Protein 1ZH7 (pdb70)

B-factor: mean 84.82, std 30.69, range [32.62, 188.79]

GO terms:
  GO:0000978 RNA polymerase II cis-regulatory region sequence-specific DNA binding (F, IDA)
  GO:0001228 DNA-binding transcription activator activity, RNA polymerase II-specific (F, IDA)
  GO:0045944 positive regulation of transcription by RNA polymerase II (P, IDA)
  GO:0004879 nuclear receptor activity (F, IDA)
  GO:0005634 nucleus (C, IDA)
  GO:0045893 positive regulation of DNA-templated transcription (P, IDA)
  GO:0006338 chromatin remodeling (P, IDA)
  GO:0140001 morula formation (P, IDA)
  GO:0008206 bile acid metabolic process (P, IDA)
  GO:0005694 chromosome (C, EXP)
  GO:0001545 primary ovarian follicle growth (P, IMP)
  GO:0001826 inner cell mass cell differentiation (P, IMP)
  GO:0002669 positive regulation of T cell anergy (P, IMP)
  GO:0004879 nuclear receptor activity (F, IMP)
  GO:0035019 somatic stem cell population maintenance (P, IMP)
  GO:0005634 nucleus (C, IMP)
  GO:0040016 embryonic cleavage (P, IMP)
  GO:0042102 positive regulation of T cell proliferation (P, IMP)
  GO:2000738 positive regulation of stem cell differentiation (P, IMP)
  GO:2001051 positive regulation of tendon cell differentiation (P, IMP)

Foldseek 3Di:
DLADPVLVLLVVLDDDLQVLLQVLVVVLCVPCVPVVDPDDDADVQSVLSSLLSVQVVLLSSQCSHDLSVVADPVQNVLLCLQQSLLLSLLVQLVCCLVPNDDQWGQDSNRDTHGVVRVCVRDDVLVNVLVVLSVVVSVVCNVLVPDPSNSSLVSLLRSLDLPGPPGPCSVSSVVSNVVSLVSNVSRCCSPVVVPPPSSVVSVVCSVSSVVSSVSVLVVVVVCVVPPNHPDRVRSVVSSVPPPD/DQADPVLVQLVVLDDDLVVLLAVLLVVLCVVCVPVVDPDDPADVQSVLSSLLSVLVVVLVSLCPGDLSVVFDPVQQCQLCLQQSLLLSLLVQLVCCLPPNDDQWGQDSNGDIHRVVRVVVRDDDLVNVLVVLSVVVSVVCNVLVPDDSLSSLVSLLSRLDLPTPPGPCSVSSVCSNVVSLVSVVSRCCVVPVVSVPSSVVSVVVSVSSVVSSVSVLVVVVVCVVVVNHPDNPSNVVSSPPPHD/DPDDVVVVVVD/DCDDVVVVVVD

Organism: Mus musculus (NCBI:txid10090)

Radius of gyration: 27.62 Å; Cα contacts (8 Å, |Δi|>4): 496; chains: 4; bounding box: 54×53×91 Å

Solvent-accessible surface area: 25237 Å² total; per-residue (Å²): 128,73,44,31,151,29,0,79,54,0,37,152,20,34,63,92,69,91,120,25,23,49,122,1,59,34,94,22,90,106,45,70,78,121,56,94,183,112,138,74,86,64,46,25,3,70,35,5,40,12,28,12,20,9,1,53,20,9,0,79,12,0,99,69,0,40,41,0,122,121,11,127,42,63,1,11,14,57,0,1,42,72,1,13,10,17,4,26,22,0,29,38,0,38,34,1,22,46,78,16,137,144,31,18,4,21,22,11,9,22,93,122,41,74,50,72,54,22,50,87,123,22,56,69,12,26,18,67,18,20,50,50,7,22,93,3,0,84,96,0,90,84,24,106,11,19,63,65,0,8,0,0,0,13,0,18,8,0,0,23,29,132,18,163,121,20,115,62,74,156,44,0,79,32,4,49,136,97,0,45,60,7,0,85,71,8,2,78,68,51,41,86,173,57,135,86,3,36,20,65,0,54,100,14,27,75,52,0,112,53,12,6,119,62,27,38,78,18,22,70,29,11,57,75,56,73,69,7,56,147,3,42,0,4,18,31,4,6,82,30,184,60,154,135,68,45,31,154,29,0,71,55,0,35,150,25,42,60,85,65,97,120,28,30,44,107,2,54,40,92,20,94,106,42,65,75,112,51,96,174,108,141,144,74,49,45,21,6,72,36,3,38,11,27,8,21,10,0,46,18,11,0,70,11,0,84,75,0,35,45,0,130,110,9,125,41,60,1,11,15,53,0,1,44,70,0,8,8,12,4,31,22,2,28,41,1,39,36,2,21,44,84,15,125,144,33,15,4,25,25,9,8,19,92,112,32,75,60,71,59,24,48,95,116,24,81,123,30,25,22,76,18,20,56,55,6,29,87,4,0,88,93,4,95,84,24,99,11,21,68,64,0,10,0,0,0,17,0,11,8,0,0,23,30,121,24,164,121,23,111,55,76,158,54,0,83,31,8,45,133,112,0,43,65,9,0,78,73,6,2,81,68,51,42,85,171,52,138,91,3,33,19,65,0,53,103,13,32,70,47,2,117,54,10,4,128,65,29,26,45,10,25,43,24,15,49,43,21,75,70,5,65,135,4,41,0,2,21,37,3,2,56,43,145,69,98,133,139,14,89,46,0,90,97,39,11,113,142,134,13,89,56,0,82,100,34,14,101

Nearest PDB structures (foldseek):
  1pk5-assembly1_A  TM=9.987E-01  e=2.343E-30  Mus musculus
  1zh7-assembly2_B  TM=9.990E-01  e=6.274E-30  Mus musculus
  6oqx-assembly1_A  TM=9.862E-01  e=3.399E-26  Homo sapiens
  4dos-assembly1_A  TM=9.803E-01  e=5.319E-26  Homo sapiens
  5l11-assembly1_A  TM=9.874E-01  e=5.219E-25  Homo sapiens

CATH classification: 1.10.565.10

Structure (mmCIF, N/CA/C/O backbone):
data_1ZH7
#
_entry.id   1ZH7
#
_cell.length_a   113.765
_cell.length_b   35.126
_cell.length_c   134.205
_cell.angle_alpha   90.00
_cell.angle_beta   92.61
_cell.angle_gamma   90.00
#
_symmetry.space_group_name_H-M   'C 1 2 1'
#
loop_
_entity.id
_entity.type
_entity.pdbx_description
1 polymer 'Orphan nuclear receptor NR5A2'
2 polymer 'nuclear receptor subfamily 0, group B, member 2'
3 water water
#
loop_
_atom_site.group_PDB
_atom_site.id
_atom_site.type_symbol
_atom_site.label_atom_id
_atom_site.label_alt_id
_atom_site.label_comp_id
_atom_site.label_asym_id
_atom_site.label_entity_id
_atom_site.label_seq_id
_atom_site.pdbx_PDB_ins_code
_atom_site.Cartn_x
_atom_site.Cartn_y
_atom_site.Cartn_z
_atom_site.occupancy
_atom_site.B_iso_or_equiv
_atom_site.auth_seq_id
_atom_site.auth_comp_id
_atom_site.auth_asym_id
_atom_site.auth_atom_id
_atom_site.pdbx_PDB_model_num
ATOM 1 N N . ALA A 1 1 ? 89.491 2.118 79.439 1.00 111.86 318 ALA A N 1
ATOM 2 C CA . ALA A 1 1 ? 90.640 3.071 79.372 1.00 110.09 318 ALA A CA 1
ATOM 3 C C . ALA A 1 1 ? 90.299 4.274 78.493 1.00 107.09 318 ALA A C 1
ATOM 4 O O . ALA A 1 1 ? 91.192 4.959 77.987 1.00 104.53 318 ALA A O 1
ATOM 6 N N . SER A 1 2 ? 89.003 4.528 78.325 1.00 102.21 319 SER A N 1
ATOM 7 C CA . SER A 1 2 ? 88.520 5.631 77.499 1.00 95.84 319 SER A CA 1
ATOM 8 C C . SER A 1 2 ? 88.702 5.289 76.022 1.00 89.98 319 SER A C 1
ATOM 9 O O . SER A 1 2 ? 88.995 6.164 75.204 1.00 94.63 319 SER A O 1
ATOM 12 N N . ILE A 1 3 ? 88.520 4.010 75.694 1.00 76.28 320 ILE A N 1
ATOM 13 C CA . ILE A 1 3 ? 88.667 3.510 74.330 1.00 62.74 320 ILE A CA 1
ATOM 14 C C . ILE A 1 3 ? 87.409 2.775 73.888 1.00 59.98 320 ILE A C 1
ATOM 15 O O . ILE A 1 3 ? 87.152 1.673 74.345 1.00 63.49 320 ILE A O 1
ATOM 20 N N . PRO A 1 4 ? 86.624 3.372 72.971 1.00 62.16 321 PRO A N 1
ATOM 21 C CA . PRO A 1 4 ? 85.372 2.819 72.429 1.00 61.88 321 PRO A CA 1
ATOM 22 C C . PRO A 1 4 ? 85.441 1.391 71.881 1.00 64.76 321 PRO A C 1
ATOM 23 O O . PRO A 1 4 ? 86.342 1.054 71.106 1.00 67.41 321 PRO A O 1
ATOM 27 N N . HIS A 1 5 ? 84.473 0.569 72.279 1.00 68.16 322 HIS A N 1
ATOM 28 C CA . HIS A 1 5 ? 84.422 -0.834 71.863 1.00 72.96 322 HIS A CA 1
ATOM 29 C C . HIS A 1 5 ? 84.841 -1.123 70.438 1.00 70.21 322 HIS A C 1
ATOM 30 O O . HIS A 1 5 ? 85.657 -2.012 70.202 1.00 69.92 322 HIS A O 1
ATOM 37 N N . LEU A 1 6 ? 84.269 -0.386 69.489 1.00 65.75 323 LEU A N 1
ATOM 38 C CA . LEU A 1 6 ? 84.567 -0.612 68.083 1.00 61.38 323 LEU A CA 1
ATOM 39 C C . LEU A 1 6 ? 86.048 -0.617 67.788 1.00 58.53 323 LEU A C 1
ATOM 40 O O . LEU A 1 6 ? 86.545 -1.483 67.077 1.00 57.21 323 LEU A O 1
ATOM 45 N N . ILE A 1 7 ? 86.754 0.362 68.332 1.00 56.03 324 ILE A N 1
ATOM 46 C CA . ILE A 1 7 ? 88.175 0.462 68.081 1.00 56.90 324 ILE A CA 1
ATOM 47 C C . ILE A 1 7 ? 88.966 -0.710 68.656 1.00 54.62 324 ILE A C 1
ATOM 48 O O . ILE A 1 7 ? 89.925 -1.161 68.043 1.00 53.86 324 ILE A O 1
ATOM 53 N N . LEU A 1 8 ? 88.565 -1.200 69.826 1.00 54.25 325 LEU A N 1
ATOM 54 C CA . LEU A 1 8 ? 89.246 -2.343 70.420 1.00 54.74 325 LEU A CA 1
ATOM 55 C C . LEU A 1 8 ? 89.078 -3.557 69.504 1.00 56.50 325 LEU A C 1
ATOM 56 O O . LEU A 1 8 ? 89.987 -4.380 69.378 1.00 55.57 325 LEU A O 1
ATOM 61 N N . GLU A 1 9 ? 87.907 -3.657 68.873 1.00 55.03 326 GLU A N 1
ATOM 62 C CA . GLU A 1 9 ? 87.619 -4.744 67.948 1.00 57.66 326 GLU A CA 1
ATOM 63 C C . GLU A 1 9 ? 88.469 -4.604 66.707 1.00 58.57 326 GLU A C 1
ATOM 64 O O . GLU A 1 9 ? 88.935 -5.596 66.152 1.00 64.11 326 GLU A O 1
ATOM 70 N N . LEU A 1 10 ? 88.663 -3.364 66.271 1.00 59.49 327 LEU A N 1
ATOM 71 C CA . LEU A 1 10 ? 89.473 -3.087 65.094 1.00 56.94 327 LEU A CA 1
ATOM 72 C C . LEU A 1 10 ? 90.954 -3.346 65.350 1.00 57.64 327 LEU A C 1
ATOM 73 O O . LEU A 1 10 ? 91.717 -3.588 64.417 1.00 53.33 327 LEU A O 1
ATOM 78 N N . LEU A 1 11 ? 91.361 -3.278 66.614 1.00 59.26 328 LEU A N 1
ATOM 79 C CA . LEU A 1 11 ? 92.757 -3.490 66.969 1.00 59.74 328 LEU A CA 1
ATOM 80 C C . LEU A 1 11 ? 93.102 -4.965 67.015 1.00 63.28 328 LEU A C 1
ATOM 81 O O . LEU A 1 11 ? 94.263 -5.349 66.814 1.00 61.97 328 LEU A O 1
ATOM 86 N N . LYS A 1 12 ? 92.097 -5.798 67.268 1.00 62.11 329 LYS A N 1
ATOM 87 C CA . LYS A 1 12 ? 92.321 -7.235 67.324 1.00 59.06 329 LYS A CA 1
ATOM 88 C C . LYS A 1 12 ? 92.566 -7.815 65.931 1.00 60.91 329 LYS A C 1
ATOM 89 O O . LYS A 1 12 ? 93.175 -8.878 65.783 1.00 61.70 329 LYS A O 1
ATOM 95 N N . CYS A 1 13 ? 92.108 -7.099 64.909 1.00 63.22 330 CYS A N 1
ATOM 96 C CA . CYS A 1 13 ? 92.281 -7.541 63.525 1.00 61.53 330 CYS A CA 1
ATOM 97 C C . CYS A 1 13 ? 93.656 -7.159 62.957 1.00 62.68 330 CYS A C 1
ATOM 98 O O . CYS A 1 13 ? 94.037 -7.617 61.879 1.00 63.63 330 CYS A O 1
ATOM 101 N N . GLU A 1 14 ? 94.402 -6.323 63.678 1.00 63.68 331 GLU A N 1
ATOM 102 C CA . GLU A 1 14 ? 95.715 -5.900 63.210 1.00 64.73 331 GLU A CA 1
ATOM 103 C C . GLU A 1 14 ? 96.692 -7.054 63.200 1.00 68.65 331 GLU A C 1
ATOM 104 O O . GLU A 1 14 ? 96.615 -7.964 64.023 1.00 67.09 331 GLU A O 1
ATOM 110 N N . PRO A 1 15 ? 97.628 -7.036 62.253 1.00 73.51 332 PRO A N 1
ATOM 111 C CA . PRO A 1 15 ? 98.632 -8.087 62.152 1.00 79.57 332 PRO A CA 1
ATOM 112 C C . PRO A 1 15 ? 99.730 -7.784 63.176 1.00 88.61 332 PRO A C 1
ATOM 113 O O . PRO A 1 15 ? 99.730 -6.716 63.787 1.00 92.19 332 PRO A O 1
ATOM 117 N N . ASP A 1 16 ? 100.649 -8.726 63.370 1.00 101.37 333 ASP A N 1
ATOM 118 C CA . ASP A 1 16 ? 101.749 -8.544 64.310 1.00 110.86 333 ASP A CA 1
ATOM 119 C C . ASP A 1 16 ? 103.011 -8.114 63.575 1.00 112.41 333 ASP A C 1
ATOM 120 O O . ASP A 1 16 ? 103.809 -8.939 63.129 1.00 114.45 333 ASP A O 1
ATOM 125 N N . GLU A 1 17 ? 103.163 -6.799 63.452 1.00 113.43 334 GLU A N 1
ATOM 126 C CA . GLU A 1 17 ? 104.287 -6.160 62.773 1.00 115.20 334 GLU A CA 1
ATOM 127 C C . GLU A 1 17 ? 105.542 -7.016 62.546 1.00 113.75 334 GLU A C 1
ATOM 128 O O . GLU A 1 17 ? 105.923 -7.273 61.406 1.00 114.28 334 GLU A O 1
ATOM 134 N N . PRO A 1 18 ? 106.199 -7.473 63.631 1.00 111.42 335 PRO A N 1
ATOM 135 C CA . PRO A 1 18 ? 107.410 -8.291 63.493 1.00 108.75 335 PRO A CA 1
ATOM 136 C C . PRO A 1 18 ? 107.288 -9.487 62.555 1.00 105.55 335 PRO A C 1
ATOM 137 O O . PRO A 1 18 ? 108.098 -9.663 61.646 1.00 101.34 335 PRO A O 1
ATOM 141 N N . GLN A 1 19 ? 106.271 -10.307 62.782 1.00 103.64 336 GLN A N 1
ATOM 142 C CA . GLN A 1 19 ? 106.067 -11.493 61.970 1.00 104.96 336 GLN A CA 1
ATOM 143 C C . GLN A 1 19 ? 105.806 -11.153 60.505 1.00 98.42 336 GLN A C 1
ATOM 144 O O . GLN A 1 19 ? 105.976 -11.995 59.623 1.00 97.67 336 GLN A O 1
ATOM 150 N N . VAL A 1 20 ? 105.400 -9.918 60.241 1.00 93.82 337 VAL A N 1
ATOM 151 C CA . VAL A 1 20 ? 105.141 -9.497 58.869 1.00 90.58 337 VAL A CA 1
ATOM 152 C C . VAL A 1 20 ? 106.450 -9.035 58.224 1.00 90.75 337 VAL A C 1
ATOM 153 O O . VAL A 1 20 ? 106.751 -9.394 57.083 1.00 91.27 337 VAL A O 1
ATOM 157 N N . GLN A 1 21 ? 107.227 -8.249 58.963 1.00 91.14 338 GLN A N 1
ATOM 158 C CA . GLN A 1 21 ? 108.510 -7.757 58.469 1.00 92.56 338 GLN A CA 1
ATOM 159 C C . GLN A 1 21 ? 109.433 -8.944 58.210 1.00 91.43 338 GLN A C 1
ATOM 160 O O . GLN A 1 21 ? 110.239 -8.930 57.276 1.00 87.03 338 GLN A O 1
ATOM 166 N N . ALA A 1 22 ? 109.307 -9.968 59.049 1.00 89.88 339 ALA A N 1
ATOM 167 C CA . ALA A 1 22 ? 110.110 -11.174 58.913 1.00 89.66 339 ALA A CA 1
ATOM 168 C C . ALA A 1 22 ? 109.739 -11.885 57.607 1.00 89.20 339 ALA A C 1
ATOM 169 O O . ALA A 1 22 ? 110.579 -12.049 56.718 1.00 89.75 339 ALA A O 1
ATOM 171 N N . LYS A 1 23 ? 108.477 -12.294 57.499 1.00 86.17 340 LYS A N 1
ATOM 172 C CA . LYS A 1 23 ? 107.979 -12.980 56.305 1.00 88.44 340 LYS A CA 1
ATOM 173 C C . LYS A 1 23 ? 108.448 -12.300 55.018 1.00 89.46 340 LYS A C 1
ATOM 174 O O . LYS A 1 23 ? 109.150 -12.909 54.209 1.00 87.01 340 LYS A O 1
ATOM 180 N N . ILE A 1 24 ? 108.041 -11.043 54.830 1.00 90.94 341 ILE A N 1
ATOM 181 C CA . ILE A 1 24 ? 108.418 -10.259 53.652 1.00 89.93 341 ILE A CA 1
ATOM 182 C C . ILE A 1 24 ? 109.929 -10.248 53.454 1.00 94.45 341 ILE A C 1
ATOM 183 O O . ILE A 1 24 ? 110.433 -10.581 52.379 1.00 93.98 341 ILE A O 1
ATOM 188 N N . MET A 1 25 ? 110.637 -9.836 54.503 1.00 98.65 342 MET A N 1
ATOM 189 C CA . MET A 1 25 ? 112.092 -9.763 54.494 1.00 101.98 342 MET A CA 1
ATOM 190 C C . MET A 1 25 ? 112.602 -11.072 53.915 1.00 99.92 342 MET A C 1
ATOM 191 O O . MET A 1 25 ? 113.324 -11.092 52.915 1.00 98.27 342 MET A O 1
ATOM 196 N N . ALA A 1 26 ? 112.203 -12.173 54.537 1.00 97.42 343 ALA A N 1
ATOM 197 C CA . ALA A 1 26 ? 112.614 -13.482 54.076 1.00 98.86 343 ALA A CA 1
ATOM 198 C C . ALA A 1 26 ? 112.387 -13.567 52.573 1.00 102.04 343 ALA A C 1
ATOM 199 O O . ALA A 1 26 ? 113.331 -13.754 51.810 1.00 105.76 343 ALA A O 1
ATOM 201 N N . TYR A 1 27 ? 111.139 -13.396 52.145 1.00 102.25 344 TYR A N 1
ATOM 202 C CA . TYR A 1 27 ? 110.784 -13.466 50.726 1.00 101.97 344 TYR A CA 1
ATOM 203 C C . TYR A 1 27 ? 111.773 -12.769 49.796 1.00 105.20 344 TYR A C 1
ATOM 204 O O . TYR A 1 27 ? 112.036 -13.249 48.691 1.00 102.44 344 TYR A O 1
ATOM 213 N N . LEU A 1 28 ? 112.308 -11.634 50.238 1.00 109.01 345 LEU A N 1
ATOM 214 C CA . LEU A 1 28 ? 113.264 -10.874 49.440 1.00 112.62 345 LEU A CA 1
ATOM 215 C C . LEU A 1 28 ? 114.629 -11.545 49.369 1.00 116.24 345 LEU A C 1
ATOM 216 O O . LEU A 1 28 ? 115.271 -11.533 48.320 1.00 115.39 345 LEU A O 1
ATOM 221 N N . GLN A 1 29 ? 115.087 -12.104 50.487 1.00 121.94 346 GLN A N 1
ATOM 222 C CA . GLN A 1 29 ? 116.349 -12.833 50.511 1.00 127.52 346 GLN A CA 1
ATOM 223 C C . GLN A 1 29 ? 116.123 -13.997 49.561 1.00 130.71 346 GLN A C 1
ATOM 224 O O . GLN A 1 29 ? 116.898 -14.184 48.637 1.00 131.46 346 GLN A O 1
ATOM 230 N N . GLN A 1 30 ? 115.047 -14.754 49.774 1.00 135.56 347 GLN A N 1
ATOM 231 C CA . GLN A 1 30 ? 114.705 -15.891 48.934 1.00 141.74 347 GLN A CA 1
ATOM 232 C C . GLN A 1 30 ? 114.660 -15.497 47.467 1.00 144.18 347 GLN A C 1
ATOM 233 O O . GLN A 1 30 ? 114.638 -16.357 46.590 1.00 143.82 347 GLN A O 1
ATOM 239 N N . GLU A 1 31 ? 114.616 -14.196 47.206 1.00 148.73 348 GLU A N 1
ATOM 240 C CA . GLU A 1 31 ? 114.545 -13.701 45.841 1.00 152.74 348 GLU A CA 1
ATOM 241 C C . GLU A 1 31 ? 115.960 -13.558 45.297 1.00 154.45 348 GLU A C 1
ATOM 242 O O . GLU A 1 31 ? 116.462 -14.458 44.618 1.00 156.36 348 GLU A O 1
ATOM 248 N N . GLN A 1 32 ? 116.601 -12.433 45.608 1.00 154.59 349 GLN A N 1
ATOM 249 C CA . GLN A 1 32 ? 117.968 -12.151 45.181 1.00 155.06 349 GLN A CA 1
ATOM 250 C C . GLN A 1 32 ? 118.756 -13.449 45.214 1.00 155.10 349 GLN A C 1
ATOM 251 O O . GLN A 1 32 ? 119.243 -13.920 44.186 1.00 155.61 349 GLN A O 1
ATOM 257 N N . SER A 1 33 ? 118.866 -14.018 46.412 1.00 154.71 350 SER A N 1
ATOM 258 C CA . SER A 1 33 ? 119.587 -15.266 46.641 1.00 154.21 350 SER A CA 1
ATOM 259 C C . SER A 1 33 ? 119.562 -16.203 45.437 1.00 155.26 350 SER A C 1
ATOM 260 O O . SER A 1 33 ? 120.587 -16.795 45.093 1.00 153.77 350 SER A O 1
ATOM 263 N N . ASN A 1 34 ? 118.399 -16.342 44.801 1.00 157.13 351 ASN A N 1
ATOM 264 C CA . ASN A 1 34 ? 118.280 -17.208 43.628 1.00 159.55 351 ASN A CA 1
ATOM 265 C C . ASN A 1 34 ? 119.136 -16.692 42.470 1.00 163.75 351 ASN A C 1
ATOM 266 O O . ASN A 1 34 ? 120.273 -17.142 42.294 1.00 164.76 351 ASN A O 1
ATOM 271 N N . ARG A 1 35 ? 118.607 -15.756 41.680 1.00 167.06 352 ARG A N 1
ATOM 272 C CA . ARG A 1 35 ? 119.382 -15.219 40.565 1.00 170.21 352 ARG A CA 1
ATOM 273 C C . ARG A 1 35 ? 120.461 -14.274 41.105 1.00 172.64 352 ARG A C 1
ATOM 274 O O . ARG A 1 35 ? 120.335 -13.049 41.078 1.00 172.06 352 ARG A O 1
ATOM 282 N N . ASN A 1 36 ? 121.525 -14.889 41.606 1.00 176.21 353 ASN A N 1
ATOM 283 C CA . ASN A 1 36 ? 122.661 -14.194 42.196 1.00 179.37 353 ASN A CA 1
ATOM 284 C C . ASN A 1 36 ? 123.196 -12.964 41.461 1.00 180.03 353 ASN A C 1
ATOM 285 O O . ASN A 1 36 ? 123.777 -12.080 42.092 1.00 179.96 353 ASN A O 1
ATOM 290 N N . ARG A 1 37 ? 123.002 -12.886 40.146 1.00 180.21 354 ARG A N 1
ATOM 291 C CA . ARG A 1 37 ? 123.514 -11.736 39.401 1.00 180.23 354 ARG A CA 1
ATOM 292 C C . ARG A 1 37 ? 122.866 -11.455 38.042 1.00 179.44 354 ARG A C 1
ATOM 293 O O . ARG A 1 37 ? 122.781 -10.298 37.623 1.00 178.92 354 ARG A O 1
ATOM 301 N N . GLN A 1 38 ? 122.412 -12.502 37.357 1.00 178.53 355 GLN A N 1
ATOM 302 C CA . GLN A 1 38 ? 121.811 -12.352 36.031 1.00 177.47 355 GLN A CA 1
ATOM 303 C C . GLN A 1 38 ? 120.296 -12.124 36.044 1.00 177.06 355 GLN A C 1
ATOM 304 O O . GLN A 1 38 ? 119.519 -13.051 36.291 1.00 177.47 355 GLN A O 1
ATOM 310 N N . GLU A 1 39 ? 119.893 -10.883 35.766 1.00 175.16 356 GLU A N 1
ATOM 311 C CA . GLU A 1 39 ? 118.482 -10.484 35.732 1.00 172.55 356 GLU A CA 1
ATOM 312 C C . GLU A 1 39 ? 118.347 -8.959 35.827 1.00 171.64 356 GLU A C 1
ATOM 313 O O . GLU A 1 39 ? 118.673 -8.234 34.883 1.00 173.00 356 GLU A O 1
ATOM 319 N N . LYS A 1 40 ? 117.870 -8.490 36.979 1.00 168.68 357 LYS A N 1
ATOM 320 C CA . LYS A 1 40 ? 117.671 -7.065 37.244 1.00 165.60 357 LYS A CA 1
ATOM 321 C C . LYS A 1 40 ? 117.472 -6.882 38.753 1.00 163.48 357 LYS A C 1
ATOM 322 O O . LYS A 1 40 ? 116.416 -7.224 39.290 1.00 163.21 357 LYS A O 1
ATOM 328 N N . LEU A 1 41 ? 118.478 -6.334 39.432 1.00 159.58 358 LEU A N 1
ATOM 329 C CA . LEU A 1 41 ? 118.402 -6.126 40.882 1.00 155.48 358 LEU A CA 1
ATOM 330 C C . LEU A 1 41 ? 118.454 -4.657 41.297 1.00 150.81 358 LEU A C 1
ATOM 331 O O . LEU A 1 41 ? 118.680 -4.343 42.470 1.00 149.40 358 LEU A O 1
ATOM 336 N N . SER A 1 42 ? 118.250 -3.768 40.331 1.00 144.68 359 SER A N 1
ATOM 337 C CA . SER A 1 42 ? 118.268 -2.323 40.555 1.00 138.25 359 SER A CA 1
ATOM 338 C C . SER A 1 42 ? 117.496 -1.897 41.801 1.00 137.02 359 SER A C 1
ATOM 339 O O . SER A 1 42 ? 116.769 -2.688 42.398 1.00 138.18 359 SER A O 1
ATOM 342 N N . ALA A 1 43 ? 117.642 -0.625 42.166 1.00 133.76 360 ALA A N 1
ATOM 343 C CA . ALA A 1 43 ? 116.968 -0.067 43.337 1.00 128.92 360 ALA A CA 1
ATOM 344 C C . ALA A 1 43 ? 115.450 -0.087 43.176 1.00 124.84 360 ALA A C 1
ATOM 345 O O . ALA A 1 43 ? 114.803 -1.089 43.463 1.00 123.76 360 ALA A O 1
ATOM 347 N N . PHE A 1 44 ? 114.891 1.032 42.731 1.00 119.05 361 PHE A N 1
ATOM 348 C CA . PHE A 1 44 ? 113.456 1.163 42.520 1.00 110.03 361 PHE A CA 1
ATOM 349 C C . PHE A 1 44 ? 112.716 -0.169 42.431 1.00 108.92 361 PHE A C 1
ATOM 350 O O . PHE A 1 44 ? 111.783 -0.417 43.190 1.00 111.10 361 PHE A O 1
ATOM 358 N N . GLY A 1 45 ? 113.131 -1.016 41.493 1.00 106.20 362 GLY A N 1
ATOM 359 C CA . GLY A 1 45 ? 112.489 -2.307 41.326 1.00 101.87 362 GLY A CA 1
ATOM 360 C C . GLY A 1 45 ? 112.337 -3.085 42.619 1.00 98.71 362 GLY A C 1
ATOM 361 O O . GLY A 1 45 ? 111.357 -3.808 42.802 1.00 99.39 362 GLY A O 1
ATOM 362 N N . LEU A 1 46 ? 113.304 -2.942 43.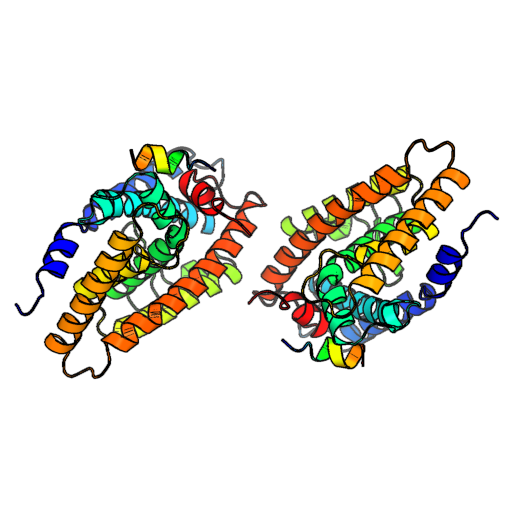521 1.00 95.92 363 LEU A N 1
ATOM 363 C CA . LEU A 1 46 ? 113.258 -3.651 44.799 1.00 93.98 363 LEU A CA 1
ATOM 364 C C . LEU A 1 46 ? 112.078 -3.137 45.603 1.00 92.23 363 LEU A C 1
ATOM 365 O O . LEU A 1 46 ? 111.430 -3.886 46.326 1.00 91.63 363 LEU A O 1
ATOM 370 N N . LEU A 1 47 ? 111.798 -1.849 45.469 1.00 90.05 364 LEU A N 1
ATOM 371 C CA . LEU A 1 47 ? 110.679 -1.244 46.166 1.00 90.98 364 LEU A CA 1
ATOM 372 C C . LEU A 1 47 ? 109.375 -1.883 45.691 1.00 90.79 364 LEU A C 1
ATOM 373 O O . LEU A 1 47 ? 108.584 -2.390 46.492 1.00 93.58 364 LEU A O 1
ATOM 378 N N . CYS A 1 48 ? 109.171 -1.864 44.383 1.00 87.78 365 CYS A N 1
ATOM 379 C CA . CYS A 1 48 ? 107.964 -2.428 43.812 1.00 87.92 365 CYS A CA 1
ATOM 380 C C . CYS A 1 48 ? 107.759 -3.805 44.371 1.00 87.25 365 CYS A C 1
ATOM 381 O O . CYS A 1 48 ? 106.642 -4.185 44.707 1.00 89.43 365 CYS A O 1
ATOM 384 N N . LYS A 1 49 ? 108.854 -4.548 44.461 1.00 83.75 366 LYS A N 1
ATOM 385 C CA . LYS A 1 49 ? 108.806 -5.905 44.953 1.00 85.55 366 LYS A CA 1
ATOM 386 C C . LYS A 1 49 ? 108.176 -5.953 46.341 1.00 85.97 366 LYS A C 1
ATOM 387 O O . LYS A 1 49 ? 107.224 -6.707 46.574 1.00 85.14 366 LYS A O 1
ATOM 393 N N . MET A 1 50 ? 108.700 -5.150 47.263 1.00 85.49 367 MET A N 1
ATOM 394 C CA . MET A 1 50 ? 108.144 -5.138 48.609 1.00 84.92 367 MET A CA 1
ATOM 395 C C . MET A 1 50 ? 106.749 -4.539 48.621 1.00 79.49 367 MET A C 1
ATOM 396 O O . MET A 1 50 ? 105.886 -4.988 49.372 1.00 77.88 367 MET A O 1
ATOM 401 N N . ALA A 1 51 ? 106.518 -3.533 47.787 1.00 72.21 368 ALA A N 1
ATOM 402 C CA . ALA A 1 51 ? 105.195 -2.932 47.717 1.00 69.98 368 ALA A CA 1
ATOM 403 C C . ALA A 1 51 ? 104.204 -4.047 47.400 1.00 69.80 368 ALA A C 1
ATOM 404 O O . ALA A 1 51 ? 103.129 -4.113 47.985 1.00 65.81 368 ALA A O 1
ATOM 406 N N . ASP A 1 52 ? 104.581 -4.919 46.469 1.00 71.61 369 ASP A N 1
ATOM 407 C CA . ASP A 1 52 ? 103.734 -6.046 46.072 1.00 74.15 369 ASP A CA 1
ATOM 408 C C . ASP A 1 52 ? 103.503 -6.974 47.255 1.00 73.76 369 ASP A C 1
ATOM 409 O O . ASP A 1 52 ? 102.419 -7.544 47.394 1.00 72.50 369 ASP A O 1
ATOM 414 N N . GLN A 1 53 ? 104.523 -7.134 48.097 1.00 72.43 370 GLN A N 1
ATOM 415 C CA . GLN A 1 53 ? 104.396 -7.992 49.268 1.00 71.82 370 GLN A CA 1
ATOM 416 C C . GLN A 1 53 ? 103.592 -7.299 50.353 1.00 71.74 370 GLN A C 1
ATOM 417 O O . GLN A 1 53 ? 102.775 -7.931 51.021 1.00 70.02 370 GLN A O 1
ATOM 423 N N . THR A 1 54 ? 103.818 -5.998 50.521 1.00 69.34 371 THR A N 1
ATOM 424 C CA . THR A 1 54 ? 103.076 -5.235 51.515 1.00 67.64 371 THR A CA 1
ATOM 425 C C . THR A 1 54 ? 101.595 -5.373 51.170 1.00 70.31 371 THR A C 1
ATOM 426 O O . THR A 1 54 ? 100.738 -5.371 52.047 1.00 70.26 371 THR A O 1
ATOM 430 N N . LEU A 1 55 ? 101.322 -5.498 49.872 1.00 68.66 372 LEU A N 1
ATOM 431 C CA . LEU A 1 55 ? 99.970 -5.624 49.344 1.00 69.64 372 LEU A CA 1
ATOM 432 C C . LEU A 1 55 ? 99.255 -6.924 49.724 1.00 72.32 372 LEU A C 1
ATOM 433 O O . LEU A 1 55 ? 98.078 -6.897 50.100 1.00 69.51 372 LEU A O 1
ATOM 438 N N . PHE A 1 56 ? 99.941 -8.060 49.601 1.00 69.67 373 PHE A N 1
ATOM 439 C CA . PHE A 1 56 ? 99.323 -9.326 49.978 1.00 66.67 373 PHE A CA 1
ATOM 440 C C . PHE A 1 56 ? 98.927 -9.206 51.450 1.00 68.71 373 PHE A C 1
ATOM 441 O O . PHE A 1 56 ? 97.875 -9.687 51.875 1.00 67.90 373 PHE A O 1
ATOM 449 N N . SER A 1 57 ? 99.783 -8.537 52.216 1.00 65.39 374 SER A N 1
ATOM 450 C CA . SER A 1 57 ? 99.575 -8.337 53.641 1.00 66.77 374 SER A CA 1
ATOM 451 C C . SER A 1 57 ? 98.326 -7.513 53.928 1.00 62.04 374 SER A C 1
ATOM 452 O O . SER A 1 57 ? 97.601 -7.767 54.887 1.00 60.57 374 SER A O 1
ATOM 455 N N . ILE A 1 58 ? 98.086 -6.515 53.098 1.00 62.01 375 ILE A N 1
ATOM 456 C CA . ILE A 1 58 ? 96.926 -5.671 53.281 1.00 64.05 375 ILE A CA 1
ATOM 457 C C . ILE A 1 58 ? 95.696 -6.505 52.978 1.00 64.45 375 ILE A C 1
ATOM 458 O O . ILE A 1 58 ? 94.723 -6.502 53.737 1.00 62.41 375 ILE A O 1
ATOM 463 N N . VAL A 1 59 ? 95.750 -7.242 51.874 1.00 64.96 376 VAL A N 1
ATOM 464 C CA . VAL A 1 59 ? 94.633 -8.092 51.502 1.00 64.32 376 VAL A CA 1
ATOM 465 C C . VAL A 1 59 ? 94.328 -9.042 52.656 1.00 67.13 376 VAL A C 1
ATOM 466 O O . VAL A 1 59 ? 93.167 -9.199 53.053 1.00 62.71 376 VAL A O 1
ATOM 470 N N . GLU A 1 60 ? 95.372 -9.657 53.210 1.00 67.18 377 GLU A N 1
ATOM 471 C CA . GLU A 1 60 ? 95.199 -10.566 54.340 1.00 68.39 377 GLU A CA 1
ATOM 472 C C . GLU A 1 60 ? 94.505 -9.875 55.514 1.00 65.74 377 GLU A C 1
ATOM 473 O O . GLU A 1 60 ? 93.539 -10.404 56.079 1.00 59.97 377 GLU A O 1
ATOM 479 N N . TRP A 1 61 ? 94.994 -8.689 55.873 1.00 62.27 378 TRP A N 1
ATOM 480 C CA . TRP A 1 61 ? 94.406 -7.935 56.974 1.00 53.06 378 TRP A CA 1
ATOM 481 C C . TRP A 1 61 ? 92.926 -7.668 56.741 1.00 55.50 378 TRP A C 1
ATOM 482 O O . TRP A 1 61 ? 92.120 -7.871 57.633 1.00 54.72 378 TRP A O 1
ATOM 493 N N . ALA A 1 62 ? 92.581 -7.197 55.546 1.00 54.95 379 ALA A N 1
ATOM 494 C CA . ALA A 1 62 ? 91.191 -6.893 55.205 1.00 60.03 379 ALA A CA 1
ATOM 495 C C . ALA A 1 62 ? 90.292 -8.133 55.236 1.00 60.38 379 ALA A C 1
ATOM 496 O O . ALA A 1 62 ? 89.162 -8.086 55.734 1.00 63.61 379 ALA A O 1
ATOM 498 N N . ARG A 1 63 ? 90.801 -9.233 54.689 1.00 57.63 380 ARG A N 1
ATOM 499 C CA . ARG A 1 63 ? 90.084 -10.502 54.626 1.00 59.70 380 ARG A CA 1
ATOM 500 C C . ARG A 1 63 ? 89.629 -11.000 56.001 1.00 59.11 380 ARG A C 1
ATOM 501 O O . ARG A 1 63 ? 88.566 -11.611 56.124 1.00 56.50 380 ARG A O 1
ATOM 509 N N . SER A 1 64 ? 90.432 -10.731 57.026 1.00 55.30 381 SER A N 1
ATOM 510 C CA . SER A 1 64 ? 90.116 -11.161 58.380 1.00 59.05 381 SER A CA 1
ATOM 511 C C . SER A 1 64 ? 89.537 -10.058 59.255 1.00 63.04 381 SER A C 1
ATOM 512 O O . SER A 1 64 ? 89.385 -10.254 60.463 1.00 68.55 381 SER A O 1
ATOM 515 N N . SER A 1 65 ? 89.215 -8.910 58.664 1.00 57.07 382 SER A N 1
ATOM 516 C CA . SER A 1 65 ? 88.689 -7.803 59.441 1.00 55.60 382 SER A CA 1
ATOM 517 C C . SER A 1 65 ? 87.216 -7.941 59.783 1.00 56.03 382 SER A C 1
ATOM 518 O O . SER A 1 65 ? 86.424 -8.474 59.004 1.00 49.03 382 SER A O 1
ATOM 521 N N . ILE A 1 66 ? 86.868 -7.438 60.966 1.00 58.24 383 ILE A N 1
ATOM 522 C CA . ILE A 1 66 ? 85.524 -7.538 61.498 1.00 59.70 383 ILE A CA 1
ATOM 523 C C . ILE A 1 66 ? 84.318 -7.251 60.606 1.00 64.25 383 ILE A C 1
ATOM 524 O O . ILE A 1 66 ? 83.387 -8.049 60.600 1.00 73.03 383 ILE A O 1
ATOM 529 N N . PHE A 1 67 ? 84.276 -6.173 59.841 1.00 56.87 384 PHE A N 1
ATOM 530 C CA . PHE A 1 67 ? 83.047 -6.029 59.050 1.00 55.64 384 PHE A CA 1
ATOM 531 C C . PHE A 1 67 ? 83.212 -6.471 57.601 1.00 56.20 384 PHE A C 1
ATOM 532 O O . PHE A 1 67 ? 82.276 -6.972 56.977 1.00 55.46 384 PHE A O 1
ATOM 540 N N . PHE A 1 68 ? 84.413 -6.280 57.078 1.00 52.77 385 PHE A N 1
ATOM 541 C CA . PHE A 1 68 ? 84.748 -6.626 55.711 1.00 53.68 385 PHE A CA 1
ATOM 542 C C . PHE A 1 68 ? 84.528 -8.110 55.433 1.00 57.60 385 PHE A C 1
ATOM 543 O O . PHE A 1 68 ? 84.191 -8.504 54.317 1.00 60.11 385 PHE A O 1
ATOM 551 N N . ARG A 1 69 ? 84.729 -8.937 56.453 1.00 57.63 386 ARG A N 1
ATOM 552 C CA . ARG A 1 69 ? 84.575 -10.387 56.313 1.00 58.50 386 ARG A CA 1
ATOM 553 C C . ARG A 1 69 ? 83.129 -10.816 56.093 1.00 56.91 386 ARG A C 1
ATOM 554 O O . ARG A 1 69 ? 82.839 -11.998 55.955 1.00 61.98 386 ARG A O 1
ATOM 562 N N . GLU A 1 70 ? 82.219 -9.856 56.070 1.00 59.99 387 GLU A N 1
ATOM 563 C CA . GLU A 1 70 ? 80.810 -10.171 55.908 1.00 62.50 387 GLU A CA 1
ATOM 564 C C . GLU A 1 70 ? 80.320 -9.785 54.529 1.00 63.87 387 GLU A C 1
ATOM 565 O O . GLU A 1 70 ? 79.155 -9.991 54.185 1.00 63.42 387 GLU A O 1
ATOM 571 N N . LEU A 1 71 ? 81.222 -9.220 53.739 1.00 60.23 388 LEU A N 1
ATOM 572 C CA . LEU A 1 71 ? 80.881 -8.809 52.390 1.00 59.28 388 LEU A CA 1
ATOM 573 C C . LEU A 1 71 ? 81.151 -9.938 51.411 1.00 62.03 388 LEU A C 1
ATOM 574 O O . LEU A 1 71 ? 82.049 -10.746 51.628 1.00 66.07 388 LEU A O 1
ATOM 579 N N . LYS A 1 72 ? 80.366 -10.006 50.341 1.00 65.28 389 LYS A N 1
ATOM 580 C CA . LYS A 1 72 ? 80.574 -11.035 49.335 1.00 64.52 389 LYS A CA 1
ATOM 581 C C . LYS A 1 72 ? 81.863 -10.690 48.606 1.00 64.25 389 LYS A C 1
ATOM 582 O O . LYS A 1 72 ? 82.285 -9.537 48.605 1.00 68.45 389 LYS A O 1
ATOM 588 N N . VAL A 1 73 ? 82.486 -11.687 47.994 1.00 67.94 390 VAL A N 1
ATOM 589 C CA . VAL A 1 73 ? 83.733 -11.505 47.253 1.00 67.75 390 VAL A CA 1
ATOM 590 C C . VAL A 1 73 ? 83.725 -10.361 46.221 1.00 70.87 390 VAL A C 1
ATOM 591 O O . VAL A 1 73 ? 84.730 -9.670 46.058 1.00 74.33 390 VAL A O 1
ATOM 595 N N . ASP A 1 74 ? 82.610 -10.174 45.518 1.00 69.52 391 ASP A N 1
ATOM 596 C CA . ASP A 1 74 ? 82.524 -9.101 44.529 1.00 70.99 391 ASP A CA 1
ATOM 597 C C . ASP A 1 74 ? 82.753 -7.728 45.167 1.00 65.42 391 ASP A C 1
ATOM 598 O O . ASP A 1 74 ? 83.558 -6.936 44.681 1.00 69.25 391 ASP A O 1
ATOM 603 N N . ASP A 1 75 ? 82.037 -7.446 46.249 1.00 62.18 392 ASP A N 1
ATOM 604 C CA . ASP A 1 75 ? 82.191 -6.173 46.940 1.00 56.11 392 ASP A CA 1
ATOM 605 C C . ASP A 1 75 ? 83.580 -6.060 47.570 1.00 50.21 392 ASP A C 1
ATOM 606 O O . ASP A 1 75 ? 84.189 -5.007 47.543 1.00 53.42 392 ASP A O 1
ATOM 611 N N . GLN A 1 76 ? 84.088 -7.147 48.133 1.00 46.21 393 GLN A N 1
ATOM 612 C CA . GLN A 1 76 ? 85.419 -7.101 48.734 1.00 50.63 393 GLN A CA 1
ATOM 613 C C . GLN A 1 76 ? 86.423 -6.707 47.659 1.00 54.24 393 GLN A C 1
ATOM 614 O O . GLN A 1 76 ? 87.345 -5.940 47.917 1.00 56.84 393 GLN A O 1
ATOM 620 N N . MET A 1 77 ? 86.236 -7.229 46.450 1.00 55.47 394 MET A N 1
ATOM 621 C CA . MET A 1 77 ? 87.152 -6.921 45.359 1.00 57.73 394 MET A CA 1
ATOM 622 C C . MET A 1 77 ? 87.016 -5.498 44.893 1.00 57.19 394 MET A C 1
ATOM 623 O O . MET A 1 77 ? 88.005 -4.857 44.534 1.00 52.55 394 MET A O 1
ATOM 628 N N . LYS A 1 78 ? 85.788 -5.001 44.893 1.00 55.90 395 LYS A N 1
ATOM 629 C CA . LYS A 1 78 ? 85.562 -3.635 44.465 1.00 59.10 395 LYS A CA 1
ATOM 630 C C . LYS A 1 78 ? 86.197 -2.659 45.466 1.00 61.03 395 LYS A C 1
ATOM 631 O O . LYS A 1 78 ? 86.897 -1.733 45.063 1.00 65.29 395 LYS A O 1
ATOM 637 N N . LEU A 1 79 ? 85.969 -2.878 46.762 1.00 56.26 396 LEU A N 1
ATOM 638 C CA . LEU A 1 79 ? 86.520 -1.998 47.782 1.00 52.32 396 LEU A CA 1
ATOM 639 C C . LEU A 1 79 ? 88.046 -2.043 47.786 1.00 51.62 396 LEU A C 1
ATOM 640 O O . LEU A 1 79 ? 88.694 -1.019 47.938 1.00 58.34 396 LEU A O 1
ATOM 645 N N . LEU A 1 80 ? 88.622 -3.221 47.608 1.00 51.96 397 LEU A N 1
ATOM 646 C CA . LEU A 1 80 ? 90.071 -3.330 47.589 1.00 56.20 397 LEU A CA 1
ATOM 647 C C . LEU A 1 80 ? 90.703 -2.712 46.333 1.00 57.57 397 LEU A C 1
ATOM 648 O O . LEU A 1 80 ? 91.771 -2.099 46.399 1.00 61.23 397 LEU A O 1
ATOM 653 N N . GLN A 1 81 ? 90.046 -2.862 45.189 1.00 55.78 398 GLN A N 1
ATOM 654 C CA . GLN A 1 81 ? 90.578 -2.313 43.953 1.00 59.37 398 GLN A CA 1
ATOM 655 C C . GLN A 1 81 ? 90.530 -0.808 43.963 1.00 58.61 398 GLN A C 1
ATOM 656 O O . GLN A 1 81 ? 91.310 -0.152 43.283 1.00 59.79 398 GLN A O 1
ATOM 662 N N . ASN A 1 82 ? 89.614 -0.263 44.750 1.00 61.08 399 ASN A N 1
ATOM 663 C CA . ASN A 1 82 ? 89.453 1.182 44.849 1.00 57.28 399 ASN A CA 1
ATOM 664 C C . ASN A 1 82 ? 90.425 1.873 45.781 1.00 57.46 399 ASN A C 1
ATOM 665 O O . ASN A 1 82 ? 90.649 3.074 45.652 1.00 65.37 399 ASN A O 1
ATOM 670 N N . CYS A 1 83 ? 90.995 1.133 46.728 1.00 58.79 400 CYS A N 1
ATOM 671 C CA . CYS A 1 83 ? 91.892 1.750 47.704 1.00 57.14 400 CYS A CA 1
ATOM 672 C C . CYS A 1 83 ? 93.239 1.082 47.913 1.00 56.63 400 CYS A C 1
ATOM 673 O O . CYS A 1 83 ? 93.983 1.487 48.800 1.00 57.95 400 CYS A O 1
ATOM 676 N N . TRP A 1 84 ? 93.566 0.088 47.094 1.00 56.98 401 TRP A N 1
ATOM 677 C CA . TRP A 1 84 ? 94.822 -0.627 47.261 1.00 56.94 401 TRP A CA 1
ATOM 678 C C . TRP A 1 84 ? 96.058 0.271 47.363 1.00 58.54 401 TRP A C 1
ATOM 679 O O . TRP A 1 84 ? 96.916 0.047 48.224 1.00 59.54 401 TRP A O 1
ATOM 690 N N . SER A 1 85 ? 96.167 1.280 46.505 1.00 59.06 402 SER A N 1
ATOM 691 C CA . SER A 1 85 ? 97.332 2.155 46.584 1.00 60.90 402 SER A CA 1
ATOM 692 C C . SER A 1 85 ? 97.268 3.092 47.799 1.00 61.51 402 SER A C 1
ATOM 693 O O . SER A 1 85 ? 98.301 3.466 48.348 1.00 58.51 402 SER A O 1
ATOM 696 N N . GLU A 1 86 ? 96.064 3.468 48.226 1.00 60.49 403 GLU A N 1
ATOM 697 C CA . GLU A 1 86 ? 95.914 4.335 49.394 1.00 57.21 403 GLU A CA 1
ATOM 698 C C . GLU A 1 86 ? 96.318 3.587 50.656 1.00 55.76 403 GLU A C 1
ATOM 699 O O . GLU A 1 86 ? 96.960 4.139 51.546 1.00 58.31 403 GLU A O 1
ATOM 705 N N . LEU A 1 87 ? 95.924 2.326 50.737 1.00 56.01 404 LEU A N 1
ATOM 706 C CA . LEU A 1 87 ? 96.286 1.525 51.887 1.00 59.15 404 LEU A CA 1
ATOM 707 C C . LEU A 1 87 ? 97.805 1.388 51.933 1.00 60.75 404 LEU A C 1
ATOM 708 O O . LEU A 1 87 ? 98.405 1.452 52.998 1.00 65.22 404 LEU A O 1
ATOM 713 N N . LEU A 1 88 ? 98.430 1.216 50.778 1.00 62.25 405 LEU A N 1
ATOM 714 C CA . LEU A 1 88 ? 99.874 1.081 50.749 1.00 64.91 405 LEU A CA 1
ATOM 715 C C . LEU A 1 88 ? 100.510 2.331 51.303 1.00 66.49 405 LEU A C 1
ATOM 716 O O . LEU A 1 88 ? 101.325 2.267 52.225 1.00 70.93 405 LEU A O 1
ATOM 721 N N . ILE A 1 89 ? 100.146 3.468 50.720 1.00 66.52 406 ILE A N 1
ATOM 722 C CA . ILE A 1 89 ? 100.685 4.749 51.140 1.00 62.31 406 ILE A CA 1
ATOM 723 C C . ILE A 1 89 ? 100.436 5.027 52.621 1.00 62.30 406 ILE A C 1
ATOM 724 O O . ILE A 1 89 ? 101.346 5.460 53.325 1.00 64.27 406 ILE A O 1
ATOM 729 N N . LEU A 1 90 ? 99.217 4.764 53.095 1.00 61.99 407 LEU A N 1
ATOM 730 C CA . LEU A 1 90 ? 98.873 4.992 54.503 1.00 64.24 407 LEU A CA 1
ATOM 731 C C . LEU A 1 90 ? 99.790 4.153 55.377 1.00 65.23 407 LEU A C 1
ATOM 732 O O . LEU A 1 90 ? 100.379 4.634 56.343 1.00 63.75 407 LEU A O 1
ATOM 737 N N . ASP A 1 91 ? 99.881 2.884 55.010 1.00 68.68 408 ASP A N 1
ATOM 738 C CA . ASP A 1 91 ? 100.713 1.916 55.695 1.00 66.13 408 ASP A CA 1
ATOM 739 C C . ASP A 1 91 ? 102.122 2.473 55.798 1.00 64.32 408 ASP A C 1
ATOM 740 O O . ASP A 1 91 ? 102.643 2.632 56.894 1.00 66.88 408 ASP A O 1
ATOM 745 N N . HIS A 1 92 ? 102.740 2.784 54.661 1.00 63.12 409 HIS A N 1
ATOM 746 C CA . HIS A 1 92 ? 104.098 3.339 54.660 1.00 64.85 409 HIS A CA 1
ATOM 747 C C . HIS A 1 92 ? 104.196 4.535 55.612 1.00 62.23 409 HIS A C 1
ATOM 748 O O . HIS A 1 92 ? 105.172 4.685 56.348 1.00 61.85 409 HIS A O 1
ATOM 755 N N . ILE A 1 93 ? 103.178 5.385 55.597 1.00 58.12 410 ILE A N 1
ATOM 756 C CA . ILE A 1 93 ? 103.182 6.561 56.439 1.00 59.29 410 ILE A CA 1
ATOM 757 C C . ILE A 1 93 ? 103.104 6.259 57.932 1.00 58.41 410 ILE A C 1
ATOM 758 O O . ILE A 1 93 ? 103.898 6.775 58.716 1.00 66.33 410 ILE A O 1
ATOM 763 N N . TYR A 1 94 ? 102.150 5.430 58.330 1.00 58.44 411 TYR A N 1
ATOM 764 C CA . TYR A 1 94 ? 102.006 5.115 59.745 1.00 59.00 411 TYR A CA 1
ATOM 765 C C . TYR A 1 94 ? 103.252 4.427 60.281 1.00 57.63 411 TYR A C 1
ATOM 766 O O . TYR A 1 94 ? 103.566 4.547 61.464 1.00 67.42 411 TYR A O 1
ATOM 775 N N . ARG A 1 95 ? 103.964 3.7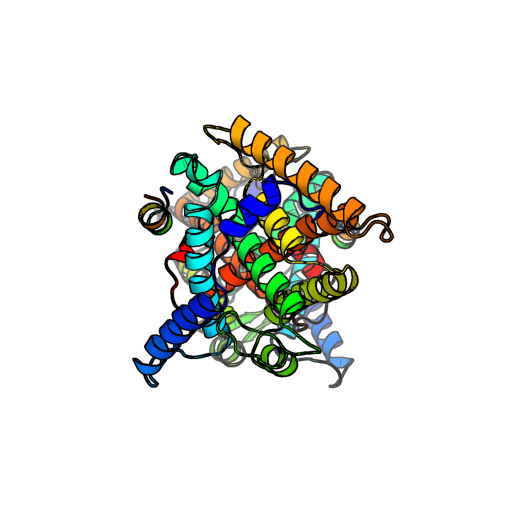18 59.412 1.00 62.30 412 ARG A N 1
ATOM 776 C CA . ARG A 1 95 ? 105.186 3.029 59.807 1.00 62.67 412 ARG A CA 1
ATOM 777 C C . ARG A 1 95 ? 106.303 4.013 60.118 1.00 64.89 412 ARG A C 1
ATOM 778 O O . ARG A 1 95 ? 107.085 3.797 61.043 1.00 65.30 412 ARG A O 1
ATOM 786 N N . GLN A 1 96 ? 106.381 5.088 59.343 1.00 63.17 413 GLN A N 1
ATOM 787 C CA . GLN A 1 96 ? 107.394 6.101 59.590 1.00 62.51 413 GLN A CA 1
ATOM 788 C C . GLN A 1 96 ? 107.054 6.903 60.839 1.00 68.38 413 GLN A C 1
ATOM 789 O O . GLN A 1 96 ? 107.943 7.228 61.593 1.00 71.93 413 GLN A O 1
ATOM 795 N N . VAL A 1 97 ? 105.776 7.215 61.052 1.00 66.85 414 VAL A N 1
ATOM 796 C CA . VAL A 1 97 ? 105.340 7.947 62.246 1.00 64.43 414 VAL A CA 1
ATOM 797 C C . VAL A 1 97 ? 105.576 7.154 63.543 1.00 68.18 414 VAL A C 1
ATOM 798 O O . VAL A 1 97 ? 105.903 7.732 64.587 1.00 79.37 414 VAL A O 1
ATOM 802 N N . ALA A 1 98 ? 105.413 5.838 63.472 1.00 71.30 415 ALA A N 1
ATOM 803 C CA . ALA A 1 98 ? 105.587 4.985 64.631 1.00 76.89 415 ALA A CA 1
ATOM 804 C C . ALA A 1 98 ? 106.999 4.414 64.783 1.00 82.09 415 ALA A C 1
ATOM 805 O O . ALA A 1 98 ? 107.395 4.104 65.897 1.00 88.83 415 ALA A O 1
ATOM 807 N N . HIS A 1 99 ? 107.743 4.237 63.689 1.00 83.80 416 HIS A N 1
ATOM 808 C CA . HIS A 1 99 ? 109.096 3.682 63.795 1.00 84.82 416 HIS A CA 1
ATOM 809 C C . HIS A 1 99 ? 110.156 4.411 62.972 1.00 89.07 416 HIS A C 1
ATOM 810 O O . HIS A 1 99 ? 111.254 3.889 62.775 1.00 89.54 416 HIS A O 1
ATOM 817 N N . GLY A 1 100 ? 109.843 5.605 62.481 1.00 95.20 417 GLY A N 1
ATOM 818 C CA . GLY A 1 100 ? 110.815 6.340 61.685 1.00 99.04 417 GLY A CA 1
ATOM 819 C C . GLY A 1 100 ? 111.534 7.413 62.481 1.00 103.05 417 GLY A C 1
ATOM 820 O O . GLY A 1 100 ? 111.255 7.589 63.662 1.00 105.13 417 GLY A O 1
ATOM 821 N N . LYS A 1 101 ? 112.468 8.115 61.844 1.00 108.24 418 LYS A N 1
ATOM 822 C CA . LYS A 1 101 ? 113.218 9.190 62.494 1.00 114.42 418 LYS A CA 1
ATOM 823 C C . LYS A 1 101 ? 113.669 10.181 61.436 1.00 116.85 418 LYS A C 1
ATOM 824 O O . LYS A 1 101 ? 113.342 10.036 60.260 1.00 113.87 418 LYS A O 1
ATOM 830 N N . GLU A 1 102 ? 114.441 11.169 61.885 1.00 122.81 419 GLU A N 1
ATOM 831 C CA . GLU A 1 102 ? 115.008 12.223 61.053 1.00 127.66 419 GLU A CA 1
ATOM 832 C C . GLU A 1 102 ? 114.815 12.000 59.560 1.00 126.35 419 GLU A C 1
ATOM 833 O O . GLU A 1 102 ? 113.694 12.066 59.050 1.00 128.69 419 GLU A O 1
ATOM 839 N N . GLY A 1 103 ? 115.917 11.757 58.861 1.00 122.67 420 GLY A N 1
ATOM 840 C CA . GLY A 1 103 ? 115.864 11.509 57.435 1.00 117.35 420 GLY A CA 1
ATOM 841 C C . GLY A 1 103 ? 116.224 10.059 57.167 1.00 114.36 420 GLY A C 1
ATOM 842 O O . GLY A 1 103 ? 117.226 9.771 56.508 1.00 113.29 420 GLY A O 1
ATOM 843 N N . THR A 1 104 ? 115.420 9.145 57.708 1.00 110.38 421 THR A N 1
ATOM 844 C CA . THR A 1 104 ? 115.634 7.714 57.512 1.00 105.51 421 THR A CA 1
ATOM 845 C C . THR A 1 104 ? 114.284 7.060 57.221 1.00 102.79 421 THR A C 1
ATOM 846 O O . THR A 1 104 ? 113.297 7.334 57.903 1.00 100.60 421 THR A O 1
ATOM 850 N N . ILE A 1 105 ? 114.242 6.205 56.205 1.00 100.03 422 ILE A N 1
ATOM 851 C CA . ILE A 1 105 ? 113.011 5.515 55.834 1.00 98.34 422 ILE A CA 1
ATOM 852 C C . ILE A 1 105 ? 112.989 4.122 56.452 1.00 99.67 422 ILE A C 1
ATOM 853 O O . ILE A 1 105 ? 113.930 3.355 56.278 1.00 102.50 422 ILE A O 1
ATOM 858 N N . PHE A 1 106 ? 111.923 3.794 57.175 1.00 98.31 423 PHE A N 1
ATOM 859 C CA . PHE A 1 106 ? 111.815 2.477 57.797 1.00 96.80 423 PHE A CA 1
ATOM 860 C C . PHE A 1 106 ? 110.960 1.573 56.906 1.00 94.75 423 PHE A C 1
ATOM 861 O O . PHE A 1 106 ? 109.737 1.691 56.882 1.00 97.22 423 PHE A O 1
ATOM 869 N N . LEU A 1 107 ? 111.605 0.663 56.184 1.00 90.52 424 LEU A N 1
ATOM 870 C CA . LEU A 1 107 ? 110.891 -0.228 55.277 1.00 87.99 424 LEU A CA 1
ATOM 871 C C . LEU A 1 107 ? 110.047 -1.279 55.976 1.00 86.91 424 LEU A C 1
ATOM 872 O O . LEU A 1 107 ? 110.238 -1.563 57.152 1.00 86.42 424 LEU A O 1
ATOM 877 N N . VAL A 1 108 ? 109.116 -1.860 55.230 1.00 86.68 425 VAL A N 1
ATOM 878 C CA . VAL A 1 108 ? 108.216 -2.868 55.767 1.00 85.03 425 VAL A CA 1
ATOM 879 C C . VAL A 1 108 ? 108.928 -4.124 56.257 1.00 87.25 425 VAL A C 1
ATOM 880 O O . VAL A 1 108 ? 108.336 -4.940 56.969 1.00 87.56 425 VAL A O 1
ATOM 884 N N . THR A 1 109 ? 110.190 -4.294 55.877 1.00 87.16 426 THR A N 1
ATOM 885 C CA . THR A 1 109 ? 110.935 -5.472 56.317 1.00 90.62 426 THR A CA 1
ATOM 886 C C . THR A 1 109 ? 111.521 -5.237 57.712 1.00 92.09 426 THR A C 1
ATOM 887 O O . THR A 1 109 ? 111.823 -6.182 58.441 1.00 95.85 426 THR A O 1
ATOM 891 N N . GLY A 1 110 ? 111.664 -3.967 58.076 1.00 94.58 427 GLY A N 1
ATOM 892 C CA . GLY A 1 110 ? 112.218 -3.610 59.370 1.00 95.24 427 GLY A CA 1
ATOM 893 C C . GLY A 1 110 ? 113.549 -2.895 59.212 1.00 96.22 427 GLY A C 1
ATOM 894 O O . GLY A 1 110 ? 114.187 -2.523 60.198 1.00 100.16 427 GLY A O 1
ATOM 895 N N . GLU A 1 111 ? 113.959 -2.686 57.964 1.00 93.51 428 GLU A N 1
ATOM 896 C CA . GLU A 1 111 ? 115.225 -2.034 57.656 1.00 97.69 428 GLU A CA 1
ATOM 897 C C . GLU A 1 111 ? 115.134 -0.516 57.487 1.00 98.65 428 GLU A C 1
ATOM 898 O O . GLU A 1 111 ? 114.282 -0.021 56.758 1.00 98.75 428 GLU A O 1
ATOM 904 N N . HIS A 1 112 ? 116.011 0.223 58.157 1.00 104.00 429 HIS A N 1
ATOM 905 C CA . HIS A 1 112 ? 116.015 1.679 58.030 1.00 112.25 429 HIS A CA 1
ATOM 906 C C . HIS A 1 112 ? 116.917 1.944 56.788 1.00 113.01 429 HIS A C 1
ATOM 907 O O . HIS A 1 112 ? 117.905 1.237 56.603 1.00 113.00 429 HIS A O 1
ATOM 914 N N . VAL A 1 113 ? 116.585 2.911 55.921 1.00 112.12 430 VAL A N 1
ATOM 915 C CA . VAL A 1 113 ? 117.412 3.160 54.718 1.00 111.83 430 VAL A CA 1
ATOM 916 C C . VAL A 1 113 ? 117.647 4.645 54.390 1.00 112.77 430 VAL A C 1
ATOM 917 O O . VAL A 1 113 ? 117.288 5.120 53.310 1.00 114.45 430 VAL A O 1
ATOM 921 N N . ASP A 1 114 ? 118.284 5.350 55.323 1.00 116.40 431 ASP A N 1
ATOM 922 C CA . ASP A 1 114 ? 118.581 6.782 55.206 1.00 120.29 431 ASP A CA 1
ATOM 923 C C . ASP A 1 114 ? 117.887 7.500 54.041 1.00 119.12 431 ASP A C 1
ATOM 924 O O . ASP A 1 114 ? 118.138 7.206 52.872 1.00 118.89 431 ASP A O 1
ATOM 929 N N . TYR A 1 115 ? 117.007 8.441 54.376 1.00 118.48 432 TYR A N 1
ATOM 930 C CA . TYR A 1 115 ? 116.269 9.190 53.360 1.00 117.60 432 TYR A CA 1
ATOM 931 C C . TYR A 1 115 ? 117.233 9.634 52.284 1.00 116.33 432 TYR A C 1
ATOM 932 O O . TYR A 1 115 ? 116.945 9.496 51.098 1.00 118.21 432 TYR A O 1
ATOM 941 N N . SER A 1 116 ? 118.385 10.151 52.703 1.00 114.45 433 SER A N 1
ATOM 942 C CA . SER A 1 116 ? 119.415 10.614 51.778 1.00 111.99 433 SER A CA 1
ATOM 943 C C . SER A 1 116 ? 119.719 9.593 50.684 1.00 111.43 433 SER A C 1
ATOM 944 O O . SER A 1 116 ? 119.711 9.920 49.495 1.00 107.25 433 SER A O 1
ATOM 947 N N . THR A 1 117 ? 119.987 8.358 51.090 1.00 111.00 434 THR A N 1
ATOM 948 C CA . THR A 1 117 ? 120.292 7.301 50.139 1.00 113.66 434 THR A CA 1
ATOM 949 C C . THR A 1 117 ? 119.203 7.214 49.078 1.00 115.10 434 THR A C 1
ATOM 950 O O . THR A 1 117 ? 119.414 7.601 47.925 1.00 118.47 434 THR A O 1
ATOM 954 N N . ILE A 1 118 ? 118.036 6.717 49.488 1.00 114.05 435 ILE A N 1
ATOM 955 C CA . ILE A 1 118 ? 116.876 6.531 48.616 1.00 111.78 435 ILE A CA 1
ATOM 956 C C . ILE A 1 118 ? 116.713 7.600 47.545 1.00 109.20 435 ILE A C 1
ATOM 957 O O . ILE A 1 118 ? 116.369 7.297 46.407 1.00 108.81 435 ILE A O 1
ATOM 962 N N . ILE A 1 119 ? 116.963 8.847 47.920 1.00 108.06 436 ILE A N 1
ATOM 963 C CA . ILE A 1 119 ? 116.828 9.963 46.997 1.00 109.09 436 ILE A CA 1
ATOM 964 C C . ILE A 1 119 ? 117.961 10.033 45.962 1.00 113.37 436 ILE A C 1
ATOM 965 O O . ILE A 1 119 ? 117.838 10.734 44.960 1.00 114.84 436 ILE A O 1
ATOM 970 N N . SER A 1 120 ? 119.067 9.328 46.194 1.00 116.28 437 SER A N 1
ATOM 971 C CA . SER A 1 120 ? 120.201 9.356 45.263 1.00 118.56 437 SER A CA 1
ATOM 972 C C . SER A 1 120 ? 120.224 8.218 44.251 1.00 120.50 437 SER A C 1
ATOM 973 O O . SER A 1 120 ? 120.980 8.269 43.280 1.00 121.16 437 SER A O 1
ATOM 976 N N . HIS A 1 121 ? 119.421 7.189 44.482 1.00 122.47 438 HIS A N 1
ATOM 977 C CA . HIS A 1 121 ? 119.384 6.041 43.587 1.00 124.34 438 HIS A CA 1
ATOM 978 C C . HIS A 1 121 ? 118.041 5.920 42.878 1.00 123.08 438 HIS A C 1
ATOM 979 O O . HIS A 1 121 ? 117.722 4.879 42.300 1.00 123.42 438 HIS A O 1
ATOM 986 N N . THR A 1 122 ? 117.253 6.987 42.927 1.00 120.74 439 THR A N 1
ATOM 987 C CA . THR A 1 122 ? 115.949 6.995 42.286 1.00 118.29 439 THR A CA 1
ATOM 988 C C . THR A 1 122 ? 115.755 8.292 41.511 1.00 118.36 439 THR A C 1
ATOM 989 O O . THR A 1 122 ? 116.436 9.287 41.768 1.00 119.13 439 THR A O 1
ATOM 993 N N . GLU A 1 123 ? 114.829 8.266 40.557 1.00 117.66 440 GLU A N 1
ATOM 994 C CA . GLU A 1 123 ? 114.531 9.428 39.723 1.00 117.29 440 GLU A CA 1
ATOM 995 C C . GLU A 1 123 ? 113.792 10.474 40.546 1.00 114.61 440 GLU A C 1
ATOM 996 O O . GLU A 1 123 ? 113.241 10.163 41.602 1.00 115.30 440 GLU A O 1
ATOM 1002 N N . VAL A 1 124 ? 113.767 11.710 40.056 1.00 111.66 441 VAL A N 1
ATOM 1003 C CA . VAL A 1 124 ? 113.095 12.792 40.771 1.00 105.75 441 VAL A CA 1
ATOM 1004 C C . VAL A 1 124 ? 111.580 12.609 40.853 1.00 103.12 441 VAL A C 1
ATOM 1005 O O . VAL A 1 124 ? 110.970 12.977 41.857 1.00 105.67 441 VAL A O 1
ATOM 1009 N N . ALA A 1 125 ? 110.969 12.047 39.811 1.00 96.44 442 ALA A N 1
ATOM 1010 C CA . ALA A 1 125 ? 109.521 11.837 39.813 1.00 91.54 442 ALA A CA 1
ATOM 1011 C C . ALA A 1 125 ? 109.131 10.880 40.933 1.00 90.38 442 ALA A C 1
ATOM 1012 O O . ALA A 1 125 ? 108.023 10.948 41.466 1.00 91.73 442 ALA A O 1
ATOM 1014 N N . PHE A 1 126 ? 110.042 9.981 41.283 1.00 91.07 443 PHE A N 1
ATOM 1015 C CA . PHE A 1 126 ? 109.795 9.054 42.375 1.00 93.27 443 PHE A CA 1
ATOM 1016 C C . PHE A 1 126 ? 110.110 9.810 43.664 1.00 94.48 443 PHE A C 1
ATOM 1017 O O . PHE A 1 126 ? 109.333 9.792 44.616 1.00 95.23 443 PHE A O 1
ATOM 1025 N N . ASN A 1 127 ? 111.262 10.475 43.674 1.00 96.17 444 ASN A N 1
ATOM 1026 C CA . ASN A 1 127 ? 111.709 11.268 44.815 1.00 96.90 444 ASN A CA 1
ATOM 1027 C C . ASN A 1 127 ? 110.603 12.190 45.301 1.00 90.92 444 ASN A C 1
ATOM 1028 O O . ASN A 1 127 ? 110.373 12.320 46.501 1.00 89.11 444 ASN A O 1
ATOM 1033 N N . ASN A 1 128 ? 109.930 12.834 44.354 1.00 87.63 445 ASN A N 1
ATOM 1034 C CA . ASN A 1 128 ? 108.859 13.768 44.662 1.00 86.82 445 ASN A CA 1
ATOM 1035 C C . ASN A 1 128 ? 107.704 13.095 45.404 1.00 85.10 445 ASN A C 1
ATOM 1036 O O . ASN A 1 128 ? 107.144 13.664 46.342 1.00 84.03 445 ASN A O 1
ATOM 1041 N N . LEU A 1 129 ? 107.356 11.881 44.993 1.00 82.95 446 LEU A N 1
ATOM 1042 C CA . LEU A 1 129 ? 106.268 11.148 45.637 1.00 80.91 446 LEU A CA 1
ATOM 1043 C C . LEU A 1 129 ? 106.617 10.829 47.085 1.00 81.92 446 LEU A C 1
ATOM 1044 O O . LEU A 1 129 ? 105.862 11.150 48.012 1.00 83.40 446 LEU A O 1
ATOM 1049 N N . LEU A 1 130 ? 107.767 10.187 47.259 1.00 80.12 447 LEU A N 1
ATOM 1050 C CA . LEU A 1 130 ? 108.279 9.808 48.571 1.00 79.24 447 LEU A CA 1
ATOM 1051 C C . LEU A 1 130 ? 108.260 11.007 49.518 1.00 77.75 447 LEU A C 1
ATOM 1052 O O . LEU A 1 130 ? 107.880 10.900 50.683 1.00 78.20 447 LEU A O 1
ATOM 1057 N N . SER A 1 131 ? 108.674 12.151 48.987 1.00 77.78 448 SER A N 1
ATOM 1058 C CA . SER A 1 131 ? 108.721 13.395 49.736 1.00 74.57 448 SER A CA 1
ATOM 1059 C C . SER A 1 131 ? 107.316 13.880 50.069 1.00 74.92 448 SER A C 1
ATOM 1060 O O . SER A 1 131 ? 107.087 14.449 51.130 1.00 82.40 448 SER A O 1
ATOM 1063 N N . LEU A 1 132 ? 106.376 13.669 49.157 1.00 74.89 449 LEU A N 1
ATOM 1064 C CA . LEU A 1 132 ? 105.003 14.079 49.402 1.00 72.11 449 LEU A CA 1
ATOM 1065 C C . LEU A 1 132 ? 104.517 13.253 50.584 1.00 74.62 449 LEU A C 1
ATOM 1066 O O . LEU A 1 132 ? 103.843 13.759 51.487 1.00 73.23 449 LEU A O 1
ATOM 1071 N N . ALA A 1 133 ? 104.884 11.978 50.580 1.00 72.14 450 ALA A N 1
ATOM 1072 C CA . ALA A 1 133 ? 104.490 11.082 51.652 1.00 71.89 450 ALA A CA 1
ATOM 1073 C C . ALA A 1 133 ? 105.123 11.502 52.974 1.00 75.45 450 ALA A C 1
ATOM 1074 O O . ALA A 1 133 ? 104.476 11.451 54.016 1.00 77.99 450 ALA A O 1
ATOM 1076 N N . GLN A 1 134 ? 106.384 11.924 52.927 1.00 80.74 451 GLN A N 1
ATOM 1077 C CA . GLN A 1 134 ? 107.111 12.341 54.131 1.00 83.08 451 GLN A CA 1
ATOM 1078 C C . GLN A 1 134 ? 106.612 13.628 54.776 1.00 82.33 451 GLN A C 1
ATOM 1079 O O . GLN A 1 134 ? 106.928 13.911 55.928 1.00 79.85 451 GLN A O 1
ATOM 1085 N N . GLU A 1 135 ? 105.846 14.411 54.030 1.00 85.48 452 GLU A N 1
ATOM 1086 C CA . GLU A 1 135 ? 105.312 15.663 54.547 1.00 89.54 452 GLU A CA 1
ATOM 1087 C C . GLU A 1 135 ? 104.195 15.305 55.516 1.00 87.15 452 GLU A C 1
ATOM 1088 O O . GLU A 1 135 ? 104.047 15.915 56.576 1.00 87.48 452 GLU A O 1
ATOM 1094 N N . LEU A 1 136 ? 103.411 14.303 55.132 1.00 83.83 453 LEU A N 1
ATOM 1095 C CA . LEU A 1 136 ? 102.307 13.828 55.954 1.00 79.89 453 LEU A CA 1
ATOM 1096 C C . LEU A 1 136 ? 102.871 13.234 57.230 1.00 74.82 453 LEU A C 1
ATOM 1097 O O . LEU A 1 136 ? 102.337 13.455 58.315 1.00 74.66 453 LEU A O 1
ATOM 1102 N N . VAL A 1 137 ? 103.953 12.475 57.093 1.00 68.74 454 VAL A N 1
ATOM 1103 C CA . VAL A 1 137 ? 104.603 11.854 58.240 1.00 65.22 454 VAL A CA 1
ATOM 1104 C C . VAL A 1 137 ? 104.922 12.914 59.292 1.00 64.63 454 VAL A C 1
ATOM 1105 O O . VAL A 1 137 ? 104.649 12.730 60.478 1.00 63.25 454 VAL A O 1
ATOM 1109 N N . VAL A 1 138 ? 105.491 14.030 58.845 1.00 68.91 455 VAL A N 1
ATOM 1110 C CA . VAL A 1 138 ? 105.838 15.131 59.739 1.00 66.49 455 VAL A CA 1
ATOM 1111 C C . VAL A 1 138 ? 104.581 15.674 60.422 1.00 68.07 455 VAL A C 1
ATOM 1112 O O . VAL A 1 138 ? 104.540 15.810 61.645 1.00 68.93 455 VAL A O 1
ATOM 1116 N N . ARG A 1 139 ? 103.555 15.975 59.636 1.00 70.33 456 ARG A N 1
ATOM 1117 C CA . ARG A 1 139 ? 102.310 16.480 60.191 1.00 77.19 456 ARG A CA 1
ATOM 1118 C C . ARG A 1 139 ? 101.736 15.513 61.216 1.00 75.01 456 ARG A C 1
ATOM 1119 O O . ARG A 1 139 ? 101.416 15.902 62.343 1.00 75.50 456 ARG A O 1
ATOM 1127 N N . LEU A 1 140 ? 101.618 14.247 60.826 1.00 72.36 457 LEU A N 1
ATOM 1128 C CA . LEU A 1 140 ? 101.038 13.232 61.702 1.00 73.99 457 LEU A CA 1
ATOM 1129 C C . LEU A 1 140 ? 101.861 12.977 62.955 1.00 71.89 457 LEU A C 1
ATOM 1130 O O . LEU A 1 140 ? 101.336 12.533 63.980 1.00 70.41 457 LEU A O 1
ATOM 1135 N N . ARG A 1 141 ? 103.152 13.262 62.870 1.00 70.89 458 ARG A N 1
ATOM 1136 C CA . ARG A 1 141 ? 104.031 13.075 64.009 1.00 71.82 458 ARG A CA 1
ATOM 1137 C C . ARG A 1 141 ? 103.734 14.192 65.012 1.00 74.93 458 ARG A C 1
ATOM 1138 O O . ARG A 1 141 ? 103.806 13.986 66.221 1.00 76.29 458 ARG A O 1
ATOM 1146 N N . SER A 1 142 ? 103.373 15.367 64.492 1.00 77.18 459 SER A N 1
ATOM 1147 C CA . SER A 1 142 ? 103.057 16.536 65.316 1.00 80.15 459 SER A CA 1
ATOM 1148 C C . SER A 1 142 ? 101.669 16.409 65.921 1.00 81.37 459 SER A C 1
ATOM 1149 O O . SER A 1 142 ? 101.372 16.999 66.957 1.00 80.14 459 SER A O 1
ATOM 1152 N N . LEU A 1 143 ? 100.812 15.647 65.257 1.00 80.26 460 LEU A N 1
ATOM 1153 C CA . LEU A 1 143 ? 99.452 15.466 65.731 1.00 79.77 460 LEU A CA 1
ATOM 1154 C C . LEU A 1 143 ? 99.335 14.339 66.740 1.00 76.07 460 LEU A C 1
ATOM 1155 O O . LEU A 1 143 ? 98.259 14.097 67.275 1.00 75.11 460 LEU A O 1
ATOM 1160 N N . GLN A 1 144 ? 100.442 13.660 67.014 1.00 77.96 461 GLN A N 1
ATOM 1161 C CA . GLN A 1 144 ? 100.427 12.543 67.956 1.00 77.30 461 GLN A CA 1
ATOM 1162 C C . GLN A 1 144 ? 99.530 11.435 67.417 1.00 74.53 461 GLN A C 1
ATOM 1163 O O . GLN A 1 144 ? 98.731 10.851 68.141 1.00 77.35 461 GLN A O 1
ATOM 1169 N N . PHE A 1 145 ? 99.669 11.166 66.127 1.00 72.14 462 PHE A N 1
ATOM 1170 C CA . PHE A 1 145 ? 98.907 10.132 65.445 1.00 66.54 462 PHE A CA 1
ATOM 1171 C C . PHE A 1 145 ? 99.246 8.778 66.081 1.00 64.66 462 PHE A C 1
ATOM 1172 O O . PHE A 1 145 ? 100.395 8.342 66.045 1.00 63.62 462 PHE A O 1
ATOM 1180 N N . ASP A 1 146 ? 98.256 8.114 66.670 1.00 57.30 463 ASP A N 1
ATOM 1181 C CA . ASP A 1 146 ? 98.515 6.834 67.312 1.00 57.40 463 ASP A CA 1
ATOM 1182 C C . ASP A 1 146 ? 97.921 5.617 66.584 1.00 56.46 463 ASP A C 1
ATOM 1183 O O . ASP A 1 146 ? 97.235 5.752 65.578 1.00 58.79 463 ASP A O 1
ATOM 1188 N N . GLN A 1 147 ? 98.192 4.421 67.091 1.00 56.54 464 GLN A N 1
ATOM 1189 C CA . GLN A 1 147 ? 97.694 3.226 66.436 1.00 57.69 464 GLN A CA 1
ATOM 1190 C C . GLN A 1 147 ? 96.177 3.172 66.386 1.00 58.73 464 GLN A C 1
ATOM 1191 O O . GLN A 1 147 ? 95.599 2.806 65.366 1.00 61.38 464 GLN A O 1
ATOM 1197 N N . ARG A 1 148 ? 95.523 3.532 67.478 1.00 56.87 465 ARG A N 1
ATOM 1198 C CA . ARG A 1 148 ? 94.073 3.495 67.482 1.00 60.11 465 ARG A CA 1
ATOM 1199 C C . ARG A 1 148 ? 93.503 4.346 66.335 1.00 61.46 465 ARG A C 1
ATOM 1200 O O . ARG A 1 148 ? 92.529 3.956 65.682 1.00 63.44 465 ARG A O 1
ATOM 1208 N N . GLU A 1 149 ? 94.133 5.491 66.071 1.00 58.08 466 GLU A N 1
ATOM 1209 C CA . GLU A 1 149 ? 93.676 6.379 65.008 1.00 52.50 466 GLU A CA 1
ATOM 1210 C C . GLU A 1 149 ? 94.082 5.817 63.664 1.00 51.10 466 GLU A C 1
ATOM 1211 O O . GLU A 1 149 ? 93.385 5.990 62.669 1.00 48.60 466 GLU A O 1
ATOM 1217 N N . PHE A 1 150 ? 95.211 5.127 63.640 1.00 51.90 467 PHE A N 1
ATOM 1218 C CA . PHE A 1 150 ? 95.672 4.522 62.407 1.00 52.28 467 PHE A CA 1
ATOM 1219 C C . PHE A 1 150 ? 94.705 3.454 61.884 1.00 51.14 467 PHE A C 1
ATOM 1220 O O . PHE A 1 150 ? 94.465 3.384 60.679 1.00 55.98 467 PHE A O 1
ATOM 1228 N N . VAL A 1 151 ? 94.164 2.611 62.765 1.00 48.80 468 VAL A N 1
ATOM 1229 C CA . VAL A 1 151 ? 93.228 1.573 62.299 1.00 49.94 468 VAL A CA 1
ATOM 1230 C C . VAL A 1 151 ? 91.914 2.187 61.822 1.00 44.13 468 VAL A C 1
ATOM 1231 O O . VAL A 1 151 ? 91.293 1.693 60.886 1.00 50.85 468 VAL A O 1
ATOM 1235 N N . CYS A 1 152 ? 91.502 3.280 62.445 1.00 49.64 469 CYS A N 1
ATOM 1236 C CA . CYS A 1 152 ? 90.271 3.943 62.025 1.00 54.43 469 CYS A CA 1
ATOM 1237 C C . CYS A 1 152 ? 90.392 4.504 60.619 1.00 52.86 469 CYS A C 1
ATOM 1238 O O . CYS A 1 152 ? 89.427 4.471 59.840 1.00 49.88 469 CYS A O 1
ATOM 1241 N N . LEU A 1 153 ? 91.570 5.019 60.280 1.00 50.67 470 LEU A N 1
ATOM 1242 C CA . LEU A 1 153 ? 91.727 5.574 58.950 1.00 44.82 470 LEU A CA 1
ATOM 1243 C C . LEU A 1 153 ? 91.766 4.455 57.914 1.00 44.86 470 LEU A C 1
ATOM 1244 O O . LEU A 1 153 ? 91.260 4.619 56.808 1.00 48.18 470 LEU A O 1
ATOM 1249 N N . LYS A 1 154 ? 92.333 3.308 58.272 1.00 47.09 471 LYS A N 1
ATOM 1250 C CA . LYS A 1 154 ? 92.376 2.188 57.332 1.00 51.25 471 LYS A CA 1
ATOM 1251 C C . LYS A 1 154 ? 90.948 1.814 56.934 1.00 55.44 471 LYS A C 1
ATOM 1252 O O . LYS A 1 154 ? 90.665 1.583 55.761 1.00 54.94 471 LYS A O 1
ATOM 1258 N N . PHE A 1 155 ? 90.050 1.757 57.916 1.00 53.58 472 PHE A N 1
ATOM 1259 C CA . PHE A 1 155 ? 88.666 1.414 57.632 1.00 53.96 472 PHE A CA 1
ATOM 1260 C C . PHE A 1 155 ? 87.924 2.527 56.882 1.00 55.61 472 PHE A C 1
ATOM 1261 O O . PHE A 1 155 ? 86.985 2.248 56.124 1.00 55.65 472 PHE A O 1
ATOM 1269 N N . LEU A 1 156 ? 88.345 3.779 57.089 1.00 49.74 473 LEU A N 1
ATOM 1270 C CA . LEU A 1 156 ? 87.720 4.899 56.406 1.00 49.32 473 LEU A CA 1
ATOM 1271 C C . LEU A 1 156 ? 88.164 4.945 54.955 1.00 53.40 473 LEU A C 1
ATOM 1272 O O . LEU A 1 156 ? 87.442 5.443 54.091 1.00 60.23 473 LEU A O 1
ATOM 1277 N N . VAL A 1 157 ? 89.358 4.424 54.699 1.00 49.14 474 VAL A N 1
ATOM 1278 C CA . VAL A 1 157 ? 89.912 4.356 53.358 1.00 47.93 474 VAL A CA 1
ATOM 1279 C C . VAL A 1 157 ? 89.339 3.121 52.644 1.00 52.67 474 VAL A C 1
ATOM 1280 O O . VAL A 1 157 ? 89.047 3.160 51.452 1.00 56.08 474 VAL A O 1
ATOM 1284 N N . LEU A 1 158 ? 89.196 2.018 53.373 1.00 54.01 475 LEU A N 1
ATOM 1285 C CA . LEU A 1 158 ? 88.654 0.789 52.789 1.00 58.08 475 LEU A CA 1
ATOM 1286 C C . LEU A 1 158 ? 87.144 0.859 52.557 1.00 58.46 475 LEU A C 1
ATOM 1287 O O . LEU A 1 158 ? 86.665 0.476 51.492 1.00 55.75 475 LEU A O 1
ATOM 1292 N N . PHE A 1 159 ? 86.397 1.348 53.546 1.00 57.14 476 PHE A N 1
ATOM 1293 C CA . PHE A 1 159 ? 84.951 1.438 53.399 1.00 58.93 476 PHE A CA 1
ATOM 1294 C C . PHE A 1 159 ? 84.466 2.755 52.823 1.00 66.88 476 PHE A C 1
ATOM 1295 O O . PHE A 1 159 ? 83.786 3.534 53.496 1.00 72.10 476 PHE A O 1
ATOM 1303 N N . SER A 1 160 ? 84.819 2.999 51.566 1.00 71.54 477 SER A N 1
ATOM 1304 C CA . SER A 1 160 ? 84.405 4.215 50.885 1.00 74.10 477 SER A CA 1
ATOM 1305 C C . SER A 1 160 ? 83.008 4.064 50.264 1.00 76.23 477 SER A C 1
ATOM 1306 O O . SER A 1 160 ? 82.711 3.076 49.588 1.00 69.6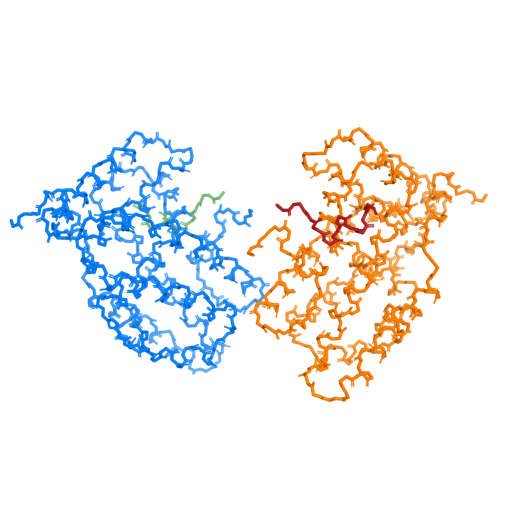6 477 SER A O 1
ATOM 1309 N N . SER A 1 161 ? 82.155 5.050 50.505 1.00 79.16 478 SER A N 1
ATOM 1310 C CA . SER A 1 161 ? 80.800 5.034 49.978 1.00 83.54 478 SER A CA 1
ATOM 1311 C C . SER A 1 161 ? 80.809 5.553 48.552 1.00 84.08 478 SER A C 1
ATOM 1312 O O . SER A 1 161 ? 79.808 5.466 47.846 1.00 84.17 478 SER A O 1
ATOM 1315 N N . ASP A 1 162 ? 81.942 6.098 48.126 1.00 88.04 479 ASP A N 1
ATOM 1316 C CA . ASP A 1 162 ? 82.036 6.628 46.773 1.00 93.27 479 ASP A CA 1
ATOM 1317 C C . ASP A 1 162 ? 82.373 5.579 45.726 1.00 89.27 479 ASP A C 1
ATOM 1318 O O . ASP A 1 162 ? 82.791 5.899 44.614 1.00 91.09 479 ASP A O 1
ATOM 1323 N N . VAL A 1 163 ? 82.173 4.319 46.091 1.00 85.89 480 VAL A N 1
ATOM 1324 C CA . VAL A 1 163 ? 82.402 3.197 45.196 1.00 81.78 480 VAL A CA 1
ATOM 1325 C C . VAL A 1 163 ? 81.024 2.836 44.654 1.00 84.97 480 VAL A C 1
ATOM 1326 O O . VAL A 1 163 ? 80.066 2.700 45.420 1.00 85.10 480 VAL A O 1
ATOM 1330 N N . LYS A 1 164 ? 80.913 2.694 43.339 1.00 89.58 481 LYS A N 1
ATOM 1331 C CA . LYS A 1 164 ? 79.624 2.368 42.740 1.00 92.36 481 LYS A CA 1
ATOM 1332 C C . LYS A 1 164 ? 79.473 0.907 42.354 1.00 88.95 481 LYS A C 1
ATOM 1333 O O . LYS A 1 164 ? 80.454 0.200 42.133 1.00 89.61 481 LYS A O 1
ATOM 1339 N N . ASN A 1 165 ? 78.222 0.463 42.304 1.00 88.40 482 ASN A N 1
ATOM 1340 C CA . ASN A 1 165 ? 77.876 -0.911 41.954 1.00 85.80 482 ASN A CA 1
ATOM 1341 C C . ASN A 1 165 ? 78.170 -1.909 43.063 1.00 81.60 482 ASN A C 1
ATOM 1342 O O . ASN A 1 165 ? 78.515 -3.064 42.807 1.00 77.62 482 ASN A O 1
ATOM 1347 N N . LEU A 1 166 ? 78.040 -1.455 44.303 1.00 79.19 483 LEU A N 1
ATOM 1348 C CA . LEU A 1 166 ? 78.252 -2.331 45.444 1.00 73.42 483 LEU A CA 1
ATOM 1349 C C . LEU A 1 166 ? 76.938 -3.047 45.685 1.00 72.09 483 LEU A C 1
ATOM 1350 O O . LEU A 1 166 ? 75.874 -2.442 45.610 1.00 72.27 483 LEU A O 1
ATOM 1355 N N . GLU A 1 167 ? 77.006 -4.338 45.967 1.00 76.69 484 GLU A N 1
ATOM 1356 C CA . GLU A 1 167 ? 75.800 -5.102 46.226 1.00 79.06 484 GLU A CA 1
ATOM 1357 C C . GLU A 1 167 ? 75.197 -4.605 47.542 1.00 77.44 484 GLU A C 1
ATOM 1358 O O . GLU A 1 167 ? 74.036 -4.209 47.587 1.00 79.23 484 GLU A O 1
ATOM 1364 N N . ASN A 1 168 ? 76.003 -4.597 48.601 1.00 71.43 485 ASN A N 1
ATOM 1365 C CA . ASN A 1 168 ? 75.553 -4.169 49.926 1.00 68.38 485 ASN A CA 1
ATOM 1366 C C . ASN A 1 168 ? 76.075 -2.792 50.289 1.00 68.77 485 ASN A C 1
ATOM 1367 O O . ASN A 1 168 ? 76.974 -2.670 51.121 1.00 68.02 485 ASN A O 1
ATOM 1372 N N . LEU A 1 169 ? 75.503 -1.758 49.681 1.00 74.29 486 LEU A N 1
ATOM 1373 C CA . LEU A 1 169 ? 75.930 -0.386 49.947 1.00 77.38 486 LEU A CA 1
ATOM 1374 C C . LEU A 1 169 ? 75.646 0.064 51.375 1.00 80.72 486 LEU A C 1
ATOM 1375 O O . LEU A 1 169 ? 76.446 0.788 51.968 1.00 82.50 486 LEU A O 1
ATOM 1380 N N . GLN A 1 170 ? 74.508 -0.353 51.921 1.00 81.86 487 GLN A N 1
ATOM 1381 C CA . GLN A 1 170 ? 74.138 0.033 53.276 1.00 83.60 487 GLN A CA 1
ATOM 1382 C C . GLN A 1 170 ? 75.183 -0.365 54.311 1.00 76.34 487 GLN A C 1
ATOM 1383 O O . GLN A 1 170 ? 75.469 0.398 55.229 1.00 78.50 487 GLN A O 1
ATOM 1389 N N . LEU A 1 171 ? 75.748 -1.559 54.166 1.00 68.83 488 LEU A N 1
ATOM 1390 C CA . LEU A 1 171 ? 76.746 -2.024 55.116 1.00 65.13 488 LEU A CA 1
ATOM 1391 C C . LEU A 1 171 ? 77.981 -1.134 55.110 1.00 64.90 488 LEU A C 1
ATOM 1392 O O . LEU A 1 171 ? 78.466 -0.729 56.169 1.00 68.63 488 LEU A O 1
ATOM 1397 N N . VAL A 1 172 ? 78.485 -0.835 53.919 1.00 58.57 489 VAL A N 1
ATOM 1398 C CA . VAL A 1 172 ? 79.652 0.014 53.787 1.00 56.66 489 VAL A CA 1
ATOM 1399 C C . VAL A 1 172 ? 79.393 1.365 54.435 1.00 58.53 489 VAL A C 1
ATOM 1400 O O . VAL A 1 172 ? 80.258 1.890 55.136 1.00 55.44 489 VAL A O 1
ATOM 1404 N N . GLU A 1 173 ? 78.205 1.919 54.211 1.00 55.58 490 GLU A N 1
ATOM 1405 C CA . GLU A 1 173 ? 77.857 3.215 54.786 1.00 62.56 490 GLU A CA 1
ATOM 1406 C C . GLU A 1 173 ? 77.609 3.120 56.281 1.00 58.73 490 GLU A C 1
ATOM 1407 O O . GLU A 1 173 ? 77.628 4.133 56.979 1.00 58.96 490 GLU A O 1
ATOM 1413 N N . GLY A 1 174 ? 77.365 1.902 56.763 1.00 56.11 491 GLY A N 1
ATOM 1414 C CA . GLY A 1 174 ? 77.134 1.701 58.181 1.00 48.15 491 GLY A CA 1
ATOM 1415 C C . GLY A 1 174 ? 78.487 1.685 58.869 1.00 49.12 491 GLY A C 1
ATOM 1416 O O . GLY A 1 174 ? 78.693 2.364 59.864 1.00 53.26 491 GLY A O 1
ATOM 1417 N N . VAL A 1 175 ? 79.414 0.896 58.331 1.00 46.32 492 VAL A N 1
ATOM 1418 C CA . VAL A 1 175 ? 80.751 0.800 58.885 1.00 49.51 492 VAL A CA 1
ATOM 1419 C C . VAL A 1 175 ? 81.347 2.206 58.986 1.00 54.76 492 VAL A C 1
ATOM 1420 O O . VAL A 1 175 ? 81.848 2.612 60.035 1.00 53.16 492 VAL A O 1
ATOM 1424 N N . GLN A 1 176 ? 81.249 2.948 57.890 1.00 54.21 493 GLN A N 1
ATOM 1425 C CA . GLN A 1 176 ? 81.754 4.314 57.788 1.00 59.08 493 GLN A CA 1
ATOM 1426 C C . GLN A 1 176 ? 81.284 5.232 58.931 1.00 61.56 493 GLN A C 1
ATOM 1427 O O . GLN A 1 176 ? 82.073 5.990 59.494 1.00 61.35 493 GLN A O 1
ATOM 1433 N N . GLU A 1 177 ? 79.997 5.166 59.261 1.00 56.11 494 GLU A N 1
ATOM 1434 C CA . GLU A 1 177 ? 79.440 5.974 60.339 1.00 59.71 494 GLU A CA 1
ATOM 1435 C C . GLU A 1 177 ? 79.867 5.427 61.693 1.00 62.22 494 GLU A C 1
ATOM 1436 O O . GLU A 1 177 ? 79.989 6.156 62.673 1.00 61.36 494 GLU A O 1
ATOM 1442 N N . GLN A 1 178 ? 80.079 4.122 61.734 1.00 59.19 495 GLN A N 1
ATOM 1443 C CA . GLN A 1 178 ? 80.491 3.441 62.943 1.00 53.90 495 GLN A CA 1
ATOM 1444 C C . GLN A 1 178 ? 81.914 3.881 63.328 1.00 55.74 495 GLN A C 1
ATOM 1445 O O . GLN A 1 178 ? 82.203 4.145 64.489 1.00 60.34 495 GLN A O 1
ATOM 1451 N N . VAL A 1 179 ? 82.791 3.976 62.338 1.00 51.79 496 VAL A N 1
ATOM 1452 C CA . VAL A 1 179 ? 84.175 4.368 62.556 1.00 51.79 496 VAL A CA 1
ATOM 1453 C C . VAL A 1 179 ? 84.386 5.871 62.817 1.00 55.75 496 VAL A C 1
ATOM 1454 O O . VAL A 1 179 ? 85.153 6.252 63.701 1.00 54.40 496 VAL A O 1
ATOM 1458 N N . ASN A 1 180 ? 83.718 6.728 62.053 1.00 52.10 497 ASN A N 1
ATOM 1459 C CA . ASN A 1 180 ? 83.878 8.171 62.249 1.00 55.52 497 ASN A CA 1
ATOM 1460 C C . ASN A 1 180 ? 83.507 8.516 63.665 1.00 52.87 497 ASN A C 1
ATOM 1461 O O . ASN A 1 180 ? 84.241 9.213 64.351 1.00 55.98 497 ASN A O 1
ATOM 1466 N N . ALA A 1 181 ? 82.356 8.015 64.095 1.00 50.20 498 ALA A N 1
ATOM 1467 C CA . ALA A 1 181 ? 81.868 8.274 65.437 1.00 53.37 498 ALA A CA 1
ATOM 1468 C C . ALA A 1 181 ? 82.890 7.783 66.449 1.00 50.27 498 ALA A C 1
ATOM 1469 O O . ALA A 1 181 ? 83.150 8.446 67.439 1.00 53.09 498 ALA A O 1
ATOM 1471 N N . ALA A 1 182 ? 83.478 6.623 66.182 1.00 50.84 499 ALA A N 1
ATOM 1472 C CA . ALA A 1 182 ? 84.470 6.048 67.083 1.00 48.80 499 ALA A CA 1
ATOM 1473 C C . ALA A 1 182 ? 85.710 6.927 67.134 1.00 50.63 499 ALA A C 1
ATOM 1474 O O . ALA A 1 182 ? 86.195 7.250 68.224 1.00 52.72 499 ALA A O 1
ATOM 1476 N N . LEU A 1 183 ? 86.212 7.333 65.968 1.00 44.76 500 LEU A N 1
ATOM 1477 C CA . LEU A 1 183 ? 87.409 8.177 65.916 1.00 50.01 500 LEU A CA 1
ATOM 1478 C C . LEU A 1 183 ? 87.197 9.535 66.608 1.00 53.00 500 LEU A C 1
ATOM 1479 O O . LEU A 1 183 ? 88.110 10.068 67.256 1.00 44.60 500 LEU A O 1
ATOM 1484 N N . LEU A 1 184 ? 85.993 10.088 66.473 1.00 47.69 501 LEU A N 1
ATOM 1485 C CA . LEU A 1 184 ? 85.692 11.368 67.091 1.00 53.86 501 LEU A CA 1
ATOM 1486 C C . LEU A 1 184 ? 85.727 11.184 68.595 1.00 57.90 501 LEU A C 1
ATOM 1487 O O . LEU A 1 184 ? 86.480 11.856 69.292 1.00 59.77 501 LEU A O 1
ATOM 1492 N N . ASP A 1 185 ? 84.902 10.261 69.076 1.00 54.79 502 ASP A N 1
ATOM 1493 C CA . ASP A 1 185 ? 84.800 9.930 70.495 1.00 54.16 502 ASP A CA 1
ATOM 1494 C C . ASP A 1 185 ? 86.198 9.779 71.096 1.00 49.48 502 ASP A C 1
ATOM 1495 O O . ASP A 1 185 ? 86.527 10.339 72.135 1.00 53.49 502 ASP A O 1
ATOM 1500 N N . TYR A 1 186 ? 87.023 9.006 70.411 1.00 54.10 503 TYR A N 1
ATOM 1501 C CA . TYR A 1 186 ? 88.373 8.747 70.854 1.00 47.88 503 TYR A CA 1
ATOM 1502 C C . TYR A 1 186 ? 89.261 9.977 70.922 1.00 47.21 503 TYR A C 1
ATOM 1503 O O . TYR A 1 186 ? 89.805 10.289 71.975 1.00 54.77 503 TYR A O 1
ATOM 1512 N N . THR A 1 187 ? 89.423 10.673 69.806 1.00 48.11 504 THR A N 1
ATOM 1513 C CA . THR A 1 187 ? 90.331 11.816 69.797 1.00 49.42 504 THR A CA 1
ATOM 1514 C C . THR A 1 187 ? 90.009 12.945 70.747 1.00 52.24 504 THR A C 1
ATOM 1515 O O . THR A 1 187 ? 90.938 13.571 71.274 1.00 53.56 504 THR A O 1
ATOM 1519 N N . VAL A 1 188 ? 88.729 13.221 70.987 1.00 46.61 505 VAL A N 1
ATOM 1520 C CA . VAL A 1 188 ? 88.401 14.295 71.922 1.00 54.14 505 VAL A CA 1
ATOM 1521 C C . VAL A 1 188 ? 88.618 13.808 73.352 1.00 57.30 505 VAL A C 1
ATOM 1522 O O . VAL A 1 188 ? 89.180 14.524 74.185 1.00 62.15 505 VAL A O 1
ATOM 1526 N N . CYS A 1 189 ? 88.190 12.581 73.628 1.00 58.43 506 CYS A N 1
ATOM 1527 C CA . CYS A 1 189 ? 88.342 12.010 74.956 1.00 56.32 506 CYS A CA 1
ATOM 1528 C C . CYS A 1 189 ? 89.790 11.733 75.341 1.00 59.01 506 CYS A C 1
ATOM 1529 O O . CYS A 1 189 ? 90.155 11.857 76.501 1.00 62.20 506 CYS A O 1
ATOM 1532 N N . ASN A 1 190 ? 90.620 11.376 74.369 1.00 59.48 507 ASN A N 1
ATOM 1533 C CA . ASN A 1 190 ? 92.009 11.043 74.653 1.00 59.63 507 ASN A CA 1
ATOM 1534 C C . ASN A 1 190 ? 93.039 12.116 74.352 1.00 59.44 507 ASN A C 1
ATOM 1535 O O . ASN A 1 190 ? 94.183 12.022 74.797 1.00 62.82 507 ASN A O 1
ATOM 1540 N N . TYR A 1 191 ? 92.641 13.117 73.572 1.00 60.64 508 TYR A N 1
ATOM 1541 C CA . TYR A 1 191 ? 93.516 14.244 73.248 1.00 60.06 508 TYR A CA 1
ATOM 1542 C C . TYR A 1 191 ? 92.661 15.515 73.325 1.00 54.03 508 TYR A C 1
ATOM 1543 O O . TYR A 1 191 ? 92.722 16.360 72.448 1.00 53.94 508 TYR A O 1
ATOM 1552 N N . PRO A 1 192 ? 91.876 15.670 74.399 1.00 55.62 509 PRO A N 1
ATOM 1553 C CA . PRO A 1 192 ? 91.012 16.845 74.558 1.00 60.98 509 PRO A CA 1
ATOM 1554 C C . PRO A 1 192 ? 91.652 18.227 74.351 1.00 64.75 509 PRO A C 1
ATOM 1555 O O . PRO A 1 192 ? 90.990 19.155 73.895 1.00 62.02 509 PRO A O 1
ATOM 1559 N N . GLN A 1 193 ? 92.933 18.361 74.676 1.00 72.66 510 GLN A N 1
ATOM 1560 C CA . GLN A 1 193 ? 93.621 19.640 74.528 1.00 74.34 510 GLN A CA 1
ATOM 1561 C C . GLN A 1 193 ? 93.816 20.028 73.072 1.00 74.59 510 GLN A C 1
ATOM 1562 O O . GLN A 1 193 ? 93.945 21.209 72.748 1.00 80.48 510 GLN A O 1
ATOM 1568 N N . GLN A 1 194 ? 93.835 19.037 72.191 1.00 75.32 511 GLN A N 1
ATOM 1569 C CA . GLN A 1 194 ? 94.024 19.293 70.766 1.00 75.17 511 GLN A CA 1
ATOM 1570 C C . GLN A 1 194 ? 92.675 19.532 70.091 1.00 68.82 511 GLN A C 1
ATOM 1571 O O . GLN A 1 194 ? 92.065 18.623 69.553 1.00 60.66 511 GLN A O 1
ATOM 1577 N N . THR A 1 195 ? 92.228 20.781 70.139 1.00 75.75 512 THR A N 1
ATOM 1578 C CA . THR A 1 195 ? 90.955 21.222 69.576 1.00 74.02 512 THR A CA 1
ATOM 1579 C C . THR A 1 195 ? 90.437 20.467 68.366 1.00 72.40 512 THR A C 1
ATOM 1580 O O . THR A 1 195 ? 89.293 20.025 68.368 1.00 67.09 512 THR A O 1
ATOM 1584 N N . GLU A 1 196 ? 91.246 20.334 67.319 1.00 71.97 513 GLU A N 1
ATOM 1585 C CA . GLU A 1 196 ? 90.758 19.624 66.149 1.00 75.28 513 GLU A CA 1
ATOM 1586 C C . GLU A 1 196 ? 91.615 18.520 65.559 1.00 64.55 513 GLU A C 1
ATOM 1587 O O . GLU A 1 196 ? 91.887 18.488 64.363 1.00 62.20 513 GLU A O 1
ATOM 1593 N N . LYS A 1 197 ? 92.027 17.597 66.404 1.00 54.95 514 LYS A N 1
ATOM 1594 C CA . LYS A 1 197 ? 92.796 16.470 65.934 1.00 57.34 514 LYS A CA 1
ATOM 1595 C C . LYS A 1 197 ? 91.888 15.741 64.920 1.00 52.12 514 LYS A C 1
ATOM 1596 O O . LYS A 1 197 ? 92.305 15.415 63.808 1.00 53.77 514 LYS A O 1
ATOM 1602 N N . PHE A 1 198 ? 90.634 15.519 65.301 1.00 45.87 515 PHE A N 1
ATOM 1603 C CA . PHE A 1 198 ? 89.690 14.830 64.435 1.00 44.41 515 PHE A CA 1
ATOM 1604 C C . PHE A 1 198 ? 89.608 15.432 63.047 1.00 45.20 515 PHE A C 1
ATOM 1605 O O . PHE A 1 198 ? 89.784 14.741 62.044 1.00 52.10 515 PHE A O 1
ATOM 1613 N N . GLY A 1 199 ? 89.322 16.722 62.984 1.00 50.57 516 GLY A N 1
ATOM 1614 C CA . GLY A 1 199 ? 89.236 17.364 61.694 1.00 42.79 516 GLY A CA 1
ATOM 1615 C C . GLY A 1 199 ? 90.556 17.216 60.974 1.00 47.11 516 GLY A C 1
ATOM 1616 O O . GLY A 1 199 ? 90.607 16.859 59.797 1.00 51.31 516 GLY A O 1
ATOM 1617 N N . GLN A 1 200 ? 91.637 17.478 61.690 1.00 49.00 517 GLN A N 1
ATOM 1618 C CA . GLN A 1 200 ? 92.947 17.391 61.083 1.00 53.50 517 GLN A CA 1
ATOM 1619 C C . GLN A 1 200 ? 93.232 16.010 60.526 1.00 56.76 517 GLN A C 1
ATOM 1620 O O . GLN A 1 200 ? 93.762 15.887 59.427 1.00 63.02 517 GLN A O 1
ATOM 1626 N N . LEU A 1 201 ? 92.862 14.969 61.268 1.00 58.15 518 LEU A N 1
ATOM 1627 C CA . LEU A 1 201 ? 93.111 13.602 60.820 1.00 55.74 518 LEU A CA 1
ATOM 1628 C C . LEU A 1 201 ? 92.425 13.303 59.489 1.00 57.19 518 LEU A C 1
ATOM 1629 O O . LEU A 1 201 ? 93.045 12.755 58.570 1.00 56.35 518 LEU A O 1
ATOM 1634 N N . LEU A 1 202 ? 91.150 13.666 59.387 1.00 53.74 519 LEU A N 1
ATOM 1635 C CA . LEU A 1 202 ? 90.391 13.428 58.165 1.00 57.32 519 LEU A CA 1
ATOM 1636 C C . LEU A 1 202 ? 90.931 14.203 56.960 1.00 60.65 519 LEU A C 1
ATOM 1637 O O . LEU A 1 202 ? 90.852 13.722 55.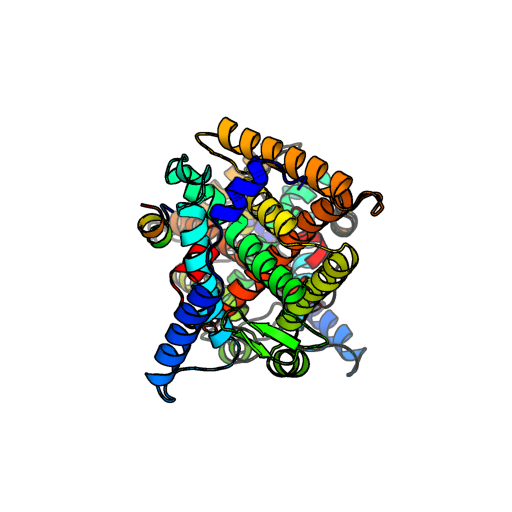822 1.00 59.87 519 LEU A O 1
ATOM 1642 N N . LEU A 1 203 ? 91.471 15.399 57.200 1.00 60.33 520 LEU A N 1
ATOM 1643 C CA . LEU A 1 203 ? 92.011 16.207 56.103 1.00 62.96 520 LEU A CA 1
ATOM 1644 C C . LEU A 1 203 ? 93.136 15.490 55.381 1.00 61.26 520 LEU A C 1
ATOM 1645 O O . LEU A 1 203 ? 93.469 15.816 54.249 1.00 64.47 520 LEU A O 1
ATOM 1650 N N . ARG A 1 204 ? 93.712 14.506 56.047 1.00 59.76 521 ARG A N 1
ATOM 1651 C CA . ARG A 1 204 ? 94.810 13.754 55.489 1.00 60.38 521 ARG A CA 1
ATOM 1652 C C . ARG A 1 204 ? 94.393 12.790 54.390 1.00 60.44 521 ARG A C 1
ATOM 1653 O O . ARG A 1 204 ? 95.157 12.534 53.467 1.00 58.01 521 ARG A O 1
ATOM 1661 N N . LEU A 1 205 ? 93.181 12.259 54.464 1.00 63.06 522 LEU A N 1
ATOM 1662 C CA . LEU A 1 205 ? 92.769 11.275 53.463 1.00 63.01 522 LEU A CA 1
ATOM 1663 C C . LEU A 1 205 ? 92.739 11.764 52.006 1.00 63.16 522 LEU A C 1
ATOM 1664 O O . LEU A 1 205 ? 93.129 11.036 51.089 1.00 61.73 522 LEU A O 1
ATOM 1669 N N . PRO A 1 206 ? 92.268 12.995 51.765 1.00 58.12 523 PRO A N 1
ATOM 1670 C CA . PRO A 1 206 ? 92.266 13.442 50.369 1.00 54.10 523 PRO A CA 1
ATOM 1671 C C . PRO A 1 206 ? 93.714 13.621 49.906 1.00 57.62 523 PRO A C 1
ATOM 1672 O O . PRO A 1 206 ? 94.024 13.525 48.718 1.00 60.85 523 PRO A O 1
ATOM 1676 N N . GLU A 1 207 ? 94.608 13.877 50.853 1.00 58.00 524 GLU A N 1
ATOM 1677 C CA . GLU A 1 207 ? 96.009 14.057 50.505 1.00 65.11 524 GLU A CA 1
ATOM 1678 C C . GLU A 1 207 ? 96.645 12.701 50.191 1.00 63.17 524 GLU A C 1
ATOM 1679 O O . GLU A 1 207 ? 97.446 12.586 49.268 1.00 60.53 524 GLU A O 1
ATOM 1685 N N . ILE A 1 208 ? 96.276 11.681 50.962 1.00 60.65 525 ILE A N 1
ATOM 1686 C CA . ILE A 1 208 ? 96.782 10.331 50.756 1.00 61.57 525 ILE A CA 1
ATOM 1687 C C . ILE A 1 208 ? 96.277 9.863 49.397 1.00 64.81 525 ILE A C 1
ATOM 1688 O O . ILE A 1 208 ? 96.969 9.167 48.656 1.00 70.10 525 ILE A O 1
ATOM 1693 N N . ARG A 1 209 ? 95.058 10.264 49.077 1.00 66.24 526 ARG A N 1
ATOM 1694 C CA . ARG A 1 209 ? 94.444 9.925 47.811 1.00 68.22 526 ARG A CA 1
ATOM 1695 C C . ARG A 1 209 ? 95.256 10.521 46.644 1.00 68.86 526 ARG A C 1
ATOM 1696 O O . ARG A 1 209 ? 95.788 9.800 45.794 1.00 68.37 526 ARG A O 1
ATOM 1704 N N . ALA A 1 210 ? 95.348 11.846 46.618 1.00 64.65 527 ALA A N 1
ATOM 1705 C CA . ALA A 1 210 ? 96.055 12.540 45.554 1.00 65.19 527 ALA A CA 1
ATOM 1706 C C . ALA A 1 210 ? 97.465 12.022 45.343 1.00 67.18 527 ALA A C 1
ATOM 1707 O O . ALA A 1 210 ? 98.030 12.157 44.255 1.00 73.97 527 ALA A O 1
ATOM 1709 N N . ILE A 1 211 ? 98.046 11.435 46.379 1.00 67.82 528 ILE A N 1
ATOM 1710 C CA . ILE A 1 211 ? 99.388 10.907 46.251 1.00 61.90 528 ILE A CA 1
ATOM 1711 C C . ILE A 1 211 ? 99.304 9.541 45.589 1.00 63.48 528 ILE A C 1
ATOM 1712 O O . ILE A 1 211 ? 100.097 9.225 44.707 1.00 69.01 528 ILE A O 1
ATOM 1717 N N . SER A 1 212 ? 98.334 8.728 45.983 1.00 62.52 529 SER A N 1
ATOM 1718 C CA . SER A 1 212 ? 98.229 7.417 45.365 1.00 67.06 529 SER A CA 1
ATOM 1719 C C . SER A 1 212 ? 97.929 7.574 43.871 1.00 68.84 529 SER A C 1
ATOM 1720 O O . SER A 1 212 ? 98.221 6.681 43.081 1.00 69.31 529 SER A O 1
ATOM 1723 N N . LYS A 1 213 ? 97.362 8.711 43.476 1.00 67.61 530 LYS A N 1
ATOM 1724 C CA . LYS A 1 213 ? 97.058 8.930 42.062 1.00 72.22 530 LYS A CA 1
ATOM 1725 C C . LYS A 1 213 ? 98.330 9.133 41.252 1.00 68.13 530 LYS A C 1
ATOM 1726 O O . LYS A 1 213 ? 98.495 8.545 40.187 1.00 68.35 530 LYS A O 1
ATOM 1732 N N . GLN A 1 214 ? 99.218 9.979 41.763 1.00 68.04 531 GLN A N 1
ATOM 1733 C CA . GLN A 1 214 ? 100.495 10.253 41.109 1.00 68.28 531 GLN A CA 1
ATOM 1734 C C . GLN A 1 214 ? 101.334 8.985 41.168 1.00 64.82 531 GLN A C 1
ATOM 1735 O O . GLN A 1 214 ? 102.093 8.675 40.252 1.00 65.69 531 GLN A O 1
ATOM 1741 N N . ALA A 1 215 ? 101.184 8.248 42.259 1.00 60.71 532 ALA A N 1
ATOM 1742 C CA . ALA A 1 215 ? 101.935 7.030 42.430 1.00 64.68 532 ALA A CA 1
ATOM 1743 C C . ALA A 1 215 ? 101.584 6.089 41.293 1.00 66.59 532 ALA A C 1
ATOM 1744 O O . ALA A 1 215 ? 102.460 5.650 40.542 1.00 65.50 532 ALA A O 1
ATOM 1746 N N . GLU A 1 216 ? 100.293 5.806 41.149 1.00 66.92 533 GLU A N 1
ATOM 1747 C CA . GLU A 1 216 ? 99.836 4.897 40.111 1.00 69.38 533 GLU A CA 1
ATOM 1748 C C . GLU A 1 216 ? 100.256 5.299 38.701 1.00 67.92 533 GLU A C 1
ATOM 1749 O O . GLU A 1 216 ? 100.551 4.439 37.869 1.00 70.02 533 GLU A O 1
ATOM 1755 N N . ASP A 1 217 ? 100.274 6.598 38.426 1.00 69.47 534 ASP A N 1
ATOM 1756 C CA . ASP A 1 217 ? 100.667 7.082 37.105 1.00 70.28 534 ASP A CA 1
ATOM 1757 C C . ASP A 1 217 ? 102.150 6.828 36.887 1.00 69.22 534 ASP A C 1
ATOM 1758 O O . ASP A 1 217 ? 102.580 6.476 35.797 1.00 71.60 534 ASP A O 1
ATOM 1763 N N . TYR A 1 218 ? 102.938 7.026 37.929 1.00 65.21 535 TYR A N 1
ATOM 1764 C CA . TYR A 1 218 ? 104.356 6.788 37.811 1.00 64.86 535 TYR A CA 1
ATOM 1765 C C . TYR A 1 218 ? 104.567 5.295 37.564 1.00 65.90 535 TYR A C 1
ATOM 1766 O O . TYR A 1 218 ? 105.227 4.896 36.602 1.00 65.36 535 TYR A O 1
ATOM 1775 N N . LEU A 1 219 ? 103.986 4.472 38.429 1.00 66.36 536 LEU A N 1
ATOM 1776 C CA . LEU A 1 219 ? 104.122 3.032 38.303 1.00 69.25 536 LEU A CA 1
ATOM 1777 C C . LEU A 1 219 ? 103.742 2.570 36.900 1.00 73.78 536 LEU A C 1
ATOM 1778 O O . LEU A 1 219 ? 104.485 1.831 36.254 1.00 73.59 536 LEU A O 1
ATOM 1783 N N . TYR A 1 220 ? 102.576 3.011 36.437 1.00 72.93 537 TYR A N 1
ATOM 1784 C CA . TYR A 1 220 ? 102.085 2.651 35.115 1.00 73.59 537 TYR A CA 1
ATOM 1785 C C . TYR A 1 220 ? 103.068 3.051 34.026 1.00 75.07 537 TYR A C 1
ATOM 1786 O O . TYR A 1 220 ? 103.260 2.326 33.059 1.00 70.17 537 TYR A O 1
ATOM 1795 N N . TYR A 1 221 ? 103.672 4.224 34.184 1.00 76.23 538 TYR A N 1
ATOM 1796 C CA . TYR A 1 221 ? 104.641 4.737 33.231 1.00 76.37 538 TYR A CA 1
ATOM 1797 C C . TYR A 1 221 ? 105.924 3.909 33.249 1.00 74.81 538 TYR A C 1
ATOM 1798 O O . TYR A 1 221 ? 106.557 3.706 32.219 1.00 67.04 538 TYR A O 1
ATOM 1807 N N . LYS A 1 222 ? 106.308 3.437 34.427 1.00 76.56 539 LYS A N 1
ATOM 1808 C CA . LYS A 1 222 ? 107.514 2.632 34.550 1.00 78.44 539 LYS A CA 1
ATOM 1809 C C . LYS A 1 222 ? 107.263 1.205 34.072 1.00 76.74 539 LYS A C 1
ATOM 1810 O O . LYS A 1 222 ? 108.188 0.505 33.681 1.00 76.44 539 LYS A O 1
ATOM 1816 N N . HIS A 1 223 ? 106.007 0.778 34.103 1.00 79.21 540 HIS A N 1
ATOM 1817 C CA . HIS A 1 223 ? 105.647 -0.568 33.674 1.00 85.69 540 HIS A CA 1
ATOM 1818 C C . HIS A 1 223 ? 105.548 -0.694 32.160 1.00 88.84 540 HIS A C 1
ATOM 1819 O O . HIS A 1 223 ? 105.850 -1.748 31.600 1.00 91.72 540 HIS A O 1
ATOM 1826 N N . VAL A 1 224 ? 105.121 0.376 31.499 1.00 89.97 541 VAL A N 1
ATOM 1827 C CA . VAL A 1 224 ? 104.988 0.360 30.049 1.00 94.72 541 VAL A CA 1
ATOM 1828 C C . VAL A 1 224 ? 106.348 0.240 29.361 1.00 99.44 541 VAL A C 1
ATOM 1829 O O . VAL A 1 224 ? 106.419 0.183 28.137 1.00 101.80 541 VAL A O 1
ATOM 1833 N N . ASN A 1 225 ? 107.426 0.201 30.146 1.00 102.84 542 ASN A N 1
ATOM 1834 C CA . ASN A 1 225 ? 108.773 0.061 29.591 1.00 101.71 542 ASN A CA 1
ATOM 1835 C C . ASN A 1 225 ? 109.715 -0.798 30.424 1.00 102.23 542 ASN A C 1
ATOM 1836 O O . ASN A 1 225 ? 110.777 -0.346 30.839 1.00 105.15 542 ASN A O 1
ATOM 1841 N N . GLY A 1 226 ? 109.309 -2.039 30.658 1.00 102.30 543 GLY A N 1
ATOM 1842 C CA . GLY A 1 226 ? 110.117 -2.986 31.405 1.00 106.80 543 GLY A CA 1
ATOM 1843 C C . GLY A 1 226 ? 110.916 -2.516 32.602 1.00 108.46 543 GLY A C 1
ATOM 1844 O O . GLY A 1 226 ? 111.904 -3.156 32.963 1.00 108.67 543 GLY A O 1
ATOM 1845 N N . ASP A 1 227 ? 110.507 -1.418 33.229 1.00 111.98 544 ASP A N 1
ATOM 1846 C CA . ASP A 1 227 ? 111.226 -0.924 34.397 1.00 116.25 544 ASP A CA 1
ATOM 1847 C C . ASP A 1 227 ? 110.587 -1.392 35.695 1.00 117.08 544 ASP A C 1
ATOM 1848 O O . ASP A 1 227 ? 110.785 -0.797 36.753 1.00 119.69 544 ASP A O 1
ATOM 1853 N N . VAL A 1 228 ? 109.814 -2.467 35.596 1.00 119.20 545 VAL A N 1
ATOM 1854 C CA . VAL A 1 228 ? 109.142 -3.066 36.744 1.00 119.91 545 VAL A CA 1
ATOM 1855 C C . VAL A 1 228 ? 109.199 -4.567 36.489 1.00 124.97 545 VAL A C 1
ATOM 1856 O O . VAL A 1 228 ? 108.702 -5.034 35.464 1.00 125.62 545 VAL A O 1
ATOM 1860 N N . PRO A 1 229 ? 109.796 -5.338 37.402 1.00 129.88 546 PRO A N 1
ATOM 1861 C CA . PRO A 1 229 ? 109.889 -6.794 37.228 1.00 134.47 546 PRO A CA 1
ATOM 1862 C C . PRO A 1 229 ? 108.545 -7.397 36.828 1.00 135.99 546 PRO A C 1
ATOM 1863 O O . PRO A 1 229 ? 108.162 -7.414 35.658 1.00 139.36 546 PRO A O 1
ATOM 1867 N N . TYR A 1 230 ? 107.840 -7.910 37.827 1.00 134.57 547 TYR A N 1
ATOM 1868 C CA . TYR A 1 230 ? 106.527 -8.488 37.633 1.00 134.73 547 TYR A CA 1
ATOM 1869 C C . TYR A 1 230 ? 105.981 -8.713 39.022 1.00 133.15 547 TYR A C 1
ATOM 1870 O O . TYR A 1 230 ? 106.685 -9.188 39.916 1.00 135.75 547 TYR A O 1
ATOM 1879 N N . ASN A 1 231 ? 104.724 -8.344 39.203 1.00 126.62 548 ASN A N 1
ATOM 1880 C CA . ASN A 1 231 ? 104.076 -8.476 40.487 1.00 118.40 548 ASN A CA 1
ATOM 1881 C C . ASN A 1 231 ? 102.620 -8.686 40.150 1.00 112.30 548 ASN A C 1
ATOM 1882 O O . ASN A 1 231 ? 101.840 -7.741 40.137 1.00 110.94 548 ASN A O 1
ATOM 1887 N N . ASN A 1 232 ? 102.267 -9.929 39.851 1.00 108.07 549 ASN A N 1
ATOM 1888 C CA . ASN A 1 232 ? 100.899 -10.265 39.490 1.00 104.57 549 ASN A CA 1
ATOM 1889 C C . ASN A 1 232 ? 99.865 -9.488 40.299 1.00 97.23 549 ASN A C 1
ATOM 1890 O O . ASN A 1 232 ? 98.763 -9.234 39.817 1.00 96.80 549 ASN A O 1
ATOM 1895 N N . LEU A 1 233 ? 100.217 -9.108 41.524 1.00 88.87 550 LEU A N 1
ATOM 1896 C CA . LEU A 1 233 ? 99.290 -8.358 42.355 1.00 78.22 550 LEU A CA 1
ATOM 1897 C C . LEU A 1 233 ? 99.421 -6.853 42.147 1.00 76.57 550 LEU A C 1
ATOM 1898 O O . LEU A 1 233 ? 98.421 -6.150 42.002 1.00 81.40 550 LEU A O 1
ATOM 1903 N N . LEU A 1 234 ? 100.645 -6.345 42.131 1.00 73.20 551 LEU A N 1
ATOM 1904 C CA . LEU A 1 234 ? 100.830 -4.916 41.917 1.00 73.67 551 LEU A CA 1
ATOM 1905 C C . LEU A 1 234 ? 100.170 -4.503 40.600 1.00 73.28 551 LEU A C 1
ATOM 1906 O O . LEU A 1 234 ? 99.249 -3.683 40.581 1.00 70.43 551 LEU A O 1
ATOM 1911 N N . ILE A 1 235 ? 100.650 -5.091 39.505 1.00 73.35 552 ILE A N 1
ATOM 1912 C CA . ILE A 1 235 ? 100.144 -4.814 38.161 1.00 69.50 552 ILE A CA 1
ATOM 1913 C C . ILE A 1 235 ? 98.661 -5.132 37.992 1.00 65.99 552 ILE A C 1
ATOM 1914 O O . ILE A 1 235 ? 97.930 -4.368 37.368 1.00 66.74 552 ILE A O 1
AT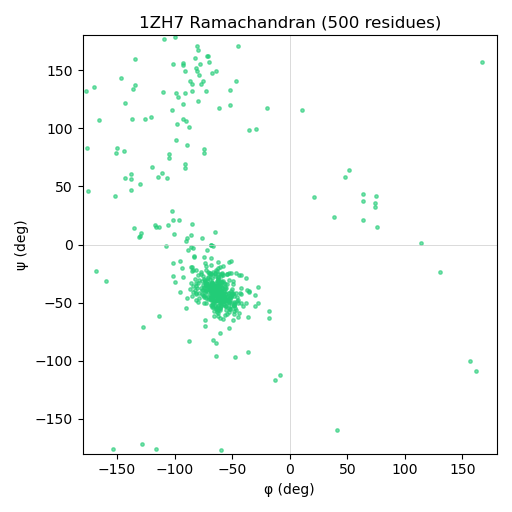OM 1919 N N . GLU A 1 236 ? 98.212 -6.262 38.521 1.00 58.62 553 GLU A N 1
ATOM 1920 C CA . GLU A 1 236 ? 96.805 -6.594 38.402 1.00 65.92 553 GLU A CA 1
ATOM 1921 C C . GLU A 1 236 ? 95.990 -5.429 38.961 1.00 65.66 553 GLU A C 1
ATOM 1922 O O . GLU A 1 236 ? 95.179 -4.827 38.255 1.00 66.32 553 GLU A O 1
ATOM 1928 N N . MET A 1 237 ? 96.218 -5.118 40.232 1.00 61.49 554 MET A N 1
ATOM 1929 C CA . MET A 1 237 ? 95.517 -4.025 40.892 1.00 63.62 554 MET A CA 1
ATOM 1930 C C . MET A 1 237 ? 95.569 -2.804 40.008 1.00 60.32 554 MET A C 1
ATOM 1931 O O . MET A 1 237 ? 94.557 -2.169 39.755 1.00 59.87 554 MET A O 1
ATOM 1936 N N . LEU A 1 238 ? 96.772 -2.490 39.543 1.00 62.60 555 LEU A N 1
ATOM 1937 C CA . LEU A 1 238 ? 97.008 -1.342 38.686 1.00 62.52 555 LEU A CA 1
ATOM 1938 C C . LEU A 1 238 ? 96.142 -1.308 37.422 1.00 67.43 555 LEU A C 1
ATOM 1939 O O . LEU A 1 238 ? 95.882 -0.239 36.889 1.00 65.78 555 LEU A O 1
ATOM 1944 N N . HIS A 1 239 ? 95.689 -2.467 36.949 1.00 74.87 556 HIS A N 1
ATOM 1945 C CA . HIS A 1 239 ? 94.859 -2.520 35.745 1.00 85.58 556 HIS A CA 1
ATOM 1946 C C . HIS A 1 239 ? 93.363 -2.699 35.992 1.00 92.31 556 HIS A C 1
ATOM 1947 O O . HIS A 1 239 ? 92.636 -3.137 35.104 1.00 95.49 556 HIS A O 1
ATOM 1954 N N . ALA A 1 240 ? 92.904 -2.357 37.189 1.00 103.42 557 ALA A N 1
ATOM 1955 C CA . ALA A 1 240 ? 91.488 -2.481 37.522 1.00 112.73 557 ALA A CA 1
ATOM 1956 C C . ALA A 1 240 ? 90.653 -1.487 36.710 1.00 120.08 557 ALA A C 1
ATOM 1957 O O . ALA A 1 240 ? 89.536 -1.797 36.288 1.00 121.67 557 ALA A O 1
ATOM 1959 N N . LYS A 1 241 ? 91.205 -0.292 36.505 1.00 127.56 558 LYS A N 1
ATOM 1960 C CA . LYS A 1 241 ? 90.555 0.774 35.735 1.00 132.63 558 LYS A CA 1
ATOM 1961 C C . LYS A 1 241 ? 91.554 1.255 34.662 1.00 132.02 558 LYS A C 1
ATOM 1962 O O . LYS A 1 241 ? 91.365 1.008 33.468 1.00 136.19 558 LYS A O 1
ATOM 1968 N N . ARG A 1 242 ? 92.604 1.948 35.109 1.00 125.55 559 ARG A N 1
ATOM 1969 C CA . ARG A 1 242 ? 93.696 2.450 34.263 1.00 117.02 559 ARG A CA 1
ATOM 1970 C C . ARG A 1 242 ? 93.526 3.670 33.353 1.00 111.94 559 ARG A C 1
ATOM 1971 O O . ARG A 1 242 ? 94.365 3.898 32.479 1.00 104.95 559 ARG A O 1
ATOM 1979 N N . ALA A 1 243 ? 92.480 4.466 33.549 1.00 108.92 560 ALA A N 1
ATOM 1980 C CA . ALA A 1 243 ? 92.280 5.641 32.700 1.00 99.73 560 ALA A CA 1
ATOM 1981 C C . ALA A 1 243 ? 91.250 6.621 33.271 1.00 98.80 560 ALA A C 1
ATOM 1982 O O . ALA A 1 243 ? 91.454 7.847 33.107 1.00 93.63 560 ALA A O 1
ATOM 1985 N N . ALA B 1 1 ? 92.171 18.979 -12.454 1.00 111.33 318 ALA B N 1
ATOM 1986 C CA . ALA B 1 1 ? 93.337 18.195 -11.949 1.00 107.12 318 ALA B CA 1
ATOM 1987 C C . ALA B 1 1 ? 92.878 17.106 -10.983 1.00 105.61 318 ALA B C 1
ATOM 1988 O O . ALA B 1 1 ? 93.679 16.277 -10.540 1.00 102.10 318 ALA B O 1
ATOM 1990 N N . SER B 1 2 ? 91.586 17.122 -10.664 1.00 102.77 319 SER B N 1
ATOM 1991 C CA . SER B 1 2 ? 90.984 16.156 -9.753 1.00 97.16 319 SER B CA 1
ATOM 1992 C C . SER B 1 2 ? 91.316 16.398 -8.282 1.00 88.24 319 SER B C 1
ATOM 1993 O O . SER B 1 2 ? 91.607 15.463 -7.534 1.00 91.03 319 SER B O 1
ATOM 1996 N N . ILE B 1 3 ? 91.291 17.659 -7.873 1.00 75.39 320 ILE B N 1
ATOM 1997 C CA . ILE B 1 3 ? 91.525 17.996 -6.478 1.00 66.35 320 ILE B CA 1
ATOM 1998 C C . ILE B 1 3 ? 90.284 18.723 -5.981 1.00 62.80 320 ILE B C 1
ATOM 1999 O O . ILE B 1 3 ? 90.001 19.861 -6.391 1.00 57.68 320 ILE B O 1
ATOM 2004 N N . PRO B 1 4 ? 89.508 18.060 -5.108 1.00 59.59 321 PRO B N 1
ATOM 2005 C CA . PRO B 1 4 ? 88.288 18.629 -4.544 1.00 55.23 321 PRO B CA 1
ATOM 2006 C C . PRO B 1 4 ? 88.480 20.044 -4.040 1.00 59.90 321 PRO B C 1
ATOM 2007 O O . PRO B 1 4 ? 89.524 20.374 -3.477 1.00 62.27 321 PRO B O 1
ATOM 2011 N N . HIS B 1 5 ? 87.476 20.888 -4.268 1.00 62.24 322 HIS B N 1
ATOM 2012 C CA . HIS B 1 5 ? 87.542 22.287 -3.853 1.00 64.06 322 HIS B CA 1
ATOM 2013 C C . HIS B 1 5 ? 87.842 22.468 -2.363 1.00 60.83 322 HIS B C 1
ATOM 2014 O O . HIS B 1 5 ? 88.513 23.416 -1.967 1.00 60.57 322 HIS B O 1
ATOM 2021 N N . LEU B 1 6 ? 87.341 21.562 -1.536 1.00 57.52 323 LEU B N 1
ATOM 2022 C CA . LEU B 1 6 ? 87.561 21.672 -0.110 1.00 52.21 323 LEU B CA 1
ATOM 2023 C C . LEU B 1 6 ? 89.028 21.521 0.211 1.00 52.25 323 LEU B C 1
ATOM 2024 O O . LEU B 1 6 ? 89.567 22.272 1.015 1.00 52.05 323 LEU B O 1
ATOM 2029 N N . ILE B 1 7 ? 89.676 20.546 -0.411 1.00 53.04 324 ILE B N 1
ATOM 2030 C CA . ILE B 1 7 ? 91.090 20.331 -0.146 1.00 53.82 324 ILE B CA 1
ATOM 2031 C C . ILE B 1 7 ? 91.912 21.499 -0.674 1.00 49.61 324 ILE B C 1
ATOM 2032 O O . ILE B 1 7 ? 92.926 21.859 -0.080 1.00 54.02 324 ILE B O 1
ATOM 2037 N N . LEU B 1 8 ? 91.466 22.105 -1.773 1.00 48.22 325 LEU B N 1
ATOM 2038 C CA . LEU B 1 8 ? 92.189 23.256 -2.324 1.00 54.70 325 LEU B CA 1
ATOM 2039 C C . LEU B 1 8 ? 92.176 24.396 -1.325 1.00 51.02 325 LEU B C 1
ATOM 2040 O O . LEU B 1 8 ? 93.125 25.179 -1.261 1.00 66.37 325 LEU B O 1
ATOM 2045 N N . GLU B 1 9 ? 91.115 24.492 -0.531 1.00 55.83 326 GLU B N 1
ATOM 2046 C CA . GLU B 1 9 ? 91.038 25.552 0.467 1.00 53.61 326 GLU B CA 1
ATOM 2047 C C . GLU B 1 9 ? 91.865 25.258 1.707 1.00 51.70 326 GLU B C 1
ATOM 2048 O O . GLU B 1 9 ? 92.361 26.178 2.347 1.00 51.87 326 GLU B O 1
ATOM 2054 N N . LEU B 1 10 ? 92.013 23.983 2.056 1.00 52.17 327 LEU B N 1
ATOM 2055 C CA . LEU B 1 10 ? 92.806 23.624 3.223 1.00 51.99 327 LEU B CA 1
ATOM 2056 C C . LEU B 1 10 ? 94.288 23.848 2.900 1.00 54.43 327 LEU B C 1
ATOM 2057 O O . LEU B 1 10 ? 95.066 24.229 3.771 1.00 51.50 327 LEU B O 1
ATOM 2062 N N . LEU B 1 11 ? 94.678 23.619 1.648 1.00 55.06 328 LEU B N 1
ATOM 2063 C CA . LEU B 1 11 ? 96.069 23.823 1.245 1.00 55.98 328 LEU B CA 1
ATOM 2064 C C . LEU B 1 11 ? 96.475 25.289 1.396 1.00 57.87 328 LEU B C 1
ATOM 2065 O O . LEU B 1 11 ? 97.615 25.581 1.745 1.00 54.69 328 LEU B O 1
ATOM 2070 N N . LYS B 1 12 ? 95.534 26.202 1.140 1.00 52.79 329 LYS B N 1
ATOM 2071 C CA . LYS B 1 12 ? 95.792 27.634 1.233 1.00 52.83 329 LYS B CA 1
ATOM 2072 C C . LYS B 1 12 ? 96.134 28.080 2.631 1.00 55.87 329 LYS B C 1
ATOM 2073 O O . LYS B 1 12 ? 96.754 29.125 2.819 1.00 62.72 329 LYS B O 1
ATOM 2079 N N . CYS B 1 13 ? 95.727 27.293 3.616 1.00 57.59 330 CYS B N 1
ATOM 2080 C CA . CYS B 1 13 ? 95.970 27.638 5.015 1.00 56.33 330 CYS B CA 1
ATOM 2081 C C . CYS B 1 13 ? 97.281 27.093 5.538 1.00 57.62 330 CYS B C 1
ATOM 2082 O O . CYS B 1 13 ? 97.588 27.235 6.716 1.00 58.24 330 CYS B O 1
ATOM 2085 N N . GLU B 1 14 ? 98.047 26.451 4.667 1.00 61.04 331 GLU B N 1
ATOM 2086 C CA . GLU B 1 14 ? 99.331 25.905 5.077 1.00 62.16 331 GLU B CA 1
ATOM 2087 C C . GLU B 1 14 ? 100.339 27.021 5.219 1.00 66.55 331 GLU B C 1
ATOM 2088 O O . GLU B 1 14 ? 100.342 27.977 4.445 1.00 62.65 331 GLU B O 1
ATOM 2094 N N . PRO B 1 15 ? 101.190 26.937 6.240 1.00 73.81 332 PRO B N 1
ATOM 2095 C CA . PRO B 1 15 ? 102.193 27.992 6.402 1.00 81.41 332 PRO B CA 1
ATOM 2096 C C . PRO B 1 15 ? 103.306 27.670 5.409 1.00 89.07 332 PRO B C 1
ATOM 2097 O O . PRO B 1 15 ? 103.328 26.574 4.846 1.00 88.84 332 PRO B O 1
ATOM 2101 N N . ASP B 1 16 ? 104.214 28.610 5.168 1.00 100.45 333 ASP B N 1
ATOM 2102 C CA . ASP B 1 16 ? 105.306 28.335 4.240 1.00 110.65 333 ASP B CA 1
ATOM 2103 C C . ASP B 1 16 ? 106.530 27.797 4.988 1.00 111.28 333 ASP B C 1
ATOM 2104 O O . ASP B 1 16 ? 107.203 28.516 5.727 1.00 109.68 333 ASP B O 1
ATOM 2109 N N . GLU B 1 17 ? 106.777 26.504 4.793 1.00 113.41 334 GLU B N 1
ATOM 2110 C CA . GLU B 1 17 ? 107.880 25.784 5.413 1.00 114.62 334 GLU B CA 1
ATOM 2111 C C . GLU B 1 17 ? 109.169 26.597 5.455 1.00 113.79 334 GLU B C 1
ATOM 2112 O O . GLU B 1 17 ? 109.775 26.751 6.516 1.00 113.26 334 GLU B O 1
ATOM 2118 N N . PRO B 1 18 ? 109.607 27.131 4.305 1.00 111.86 335 PRO B N 1
ATOM 2119 C CA . PRO B 1 18 ? 110.839 27.923 4.280 1.00 111.32 335 PRO B CA 1
ATOM 2120 C C . PRO B 1 18 ? 110.872 29.051 5.313 1.00 110.84 335 PRO B C 1
ATOM 2121 O O . PRO B 1 18 ? 111.840 29.199 6.059 1.00 111.31 335 PRO B O 1
ATOM 2125 N N . GLN B 1 19 ? 109.808 29.841 5.366 1.00 109.71 336 GLN B N 1
ATOM 2126 C CA . GLN B 1 19 ? 109.755 30.953 6.306 1.00 110.34 336 GLN B CA 1
ATOM 2127 C C . GLN B 1 19 ? 109.526 30.500 7.744 1.00 105.10 336 GLN B C 1
ATOM 2128 O O . GLN B 1 19 ? 109.651 31.290 8.682 1.00 100.46 336 GLN B O 1
ATOM 2134 N N . VAL B 1 20 ? 109.193 29.223 7.911 1.00 101.61 337 VAL B N 1
ATOM 2135 C CA . VAL B 1 20 ? 108.948 28.659 9.235 1.00 95.32 337 VAL B CA 1
ATOM 2136 C C . VAL B 1 20 ? 110.205 27.994 9.785 1.00 91.02 337 VAL B C 1
ATOM 2137 O O . VAL B 1 20 ? 110.513 28.131 10.967 1.00 87.45 337 VAL B O 1
ATOM 2141 N N . GLN B 1 21 ? 110.928 27.275 8.930 1.00 90.68 338 GLN B N 1
ATOM 2142 C CA . GLN B 1 21 ? 112.162 26.628 9.359 1.00 93.21 338 GLN B CA 1
ATOM 2143 C C . GLN B 1 21 ? 113.147 27.743 9.687 1.00 93.06 338 GLN B C 1
ATOM 2144 O O . GLN B 1 21 ? 114.088 27.553 10.454 1.00 97.50 338 GLN B O 1
ATOM 2150 N N . ALA B 1 22 ? 112.914 28.909 9.094 1.00 89.62 339 ALA B N 1
ATOM 2151 C CA . ALA B 1 22 ? 113.761 30.069 9.310 1.00 87.17 339 ALA B CA 1
ATOM 2152 C C . ALA B 1 22 ? 113.506 30.660 10.692 1.00 85.87 339 ALA B C 1
ATOM 2153 O O . ALA B 1 22 ? 114.382 30.665 11.551 1.00 84.54 339 ALA B O 1
ATOM 2155 N N . LYS B 1 23 ? 112.294 31.163 10.891 1.00 86.44 340 LYS B N 1
ATOM 2156 C CA . LYS B 1 23 ? 111.889 31.754 12.163 1.00 89.81 340 LYS B CA 1
ATOM 2157 C C . LYS B 1 23 ? 112.358 30.942 13.375 1.00 92.70 340 LYS B C 1
ATOM 2158 O O . LYS B 1 23 ? 112.944 31.493 14.315 1.00 94.33 340 LYS B O 1
ATOM 2164 N N . ILE B 1 24 ? 112.083 29.637 13.349 1.00 90.26 341 ILE B N 1
ATOM 2165 C CA . ILE B 1 24 ? 112.460 28.731 14.433 1.00 86.70 341 ILE B CA 1
ATOM 2166 C C . ILE B 1 24 ? 113.971 28.582 14.536 1.00 87.93 341 ILE B C 1
ATOM 2167 O O . ILE B 1 24 ? 114.551 28.781 15.607 1.00 82.34 341 ILE B O 1
ATOM 2172 N N . MET B 1 25 ? 114.593 28.225 13.416 1.00 92.62 342 MET B N 1
ATOM 2173 C CA . MET B 1 25 ? 116.036 28.024 13.352 1.00 99.09 342 MET B CA 1
ATOM 2174 C C . MET B 1 25 ? 116.755 29.238 13.930 1.00 99.88 342 MET B C 1
ATOM 2175 O O . MET B 1 25 ? 117.754 29.101 14.639 1.00 98.35 342 MET B O 1
ATOM 2180 N N . ALA B 1 26 ? 116.235 30.424 13.624 1.00 99.29 343 ALA B N 1
ATOM 2181 C CA . ALA B 1 26 ? 116.809 31.669 14.125 1.00 99.83 343 ALA B CA 1
ATOM 2182 C C . ALA B 1 26 ? 116.673 31.703 15.645 1.00 102.53 343 ALA B C 1
ATOM 2183 O O . ALA B 1 26 ? 117.666 31.845 16.358 1.00 104.78 343 ALA B O 1
ATOM 2185 N N . TYR B 1 27 ? 115.438 31.558 16.128 1.00 104.85 344 TYR B N 1
ATOM 2186 C CA . TYR B 1 27 ? 115.133 31.569 17.560 1.00 102.28 344 TYR B CA 1
ATOM 2187 C C . TYR B 1 27 ? 116.063 30.690 18.390 1.00 102.67 344 TYR B C 1
ATOM 2188 O O . TYR B 1 27 ? 116.473 31.078 19.484 1.00 100.24 344 TYR B O 1
ATOM 2197 N N . LEU B 1 28 ? 116.377 29.503 17.877 1.00 105.97 345 LEU B N 1
ATOM 2198 C CA . LEU B 1 28 ? 117.266 28.581 18.576 1.00 109.32 345 LEU B CA 1
ATOM 2199 C C . LEU B 1 28 ? 118.690 29.123 18.626 1.00 112.57 345 LEU B C 1
ATOM 2200 O O . LEU B 1 28 ? 119.326 29.111 19.678 1.00 111.90 345 LEU B O 1
ATOM 2205 N N . GLN B 1 29 ? 119.195 29.592 17.490 1.00 118.03 346 GLN B N 1
ATOM 2206 C CA . GLN B 1 29 ? 120.536 30.156 17.443 1.00 125.05 346 GLN B CA 1
ATOM 2207 C C . GLN B 1 29 ? 120.615 31.319 18.421 1.00 129.91 346 GLN B C 1
ATOM 2208 O O . GLN B 1 29 ? 121.578 31.449 19.173 1.00 130.88 346 GLN B O 1
ATOM 2214 N N . GLN B 1 30 ? 119.588 32.161 18.403 1.00 135.60 347 GLN B N 1
ATOM 2215 C CA . GLN B 1 30 ? 119.531 33.320 19.281 1.00 141.57 347 GLN B CA 1
ATOM 2216 C C . GLN B 1 30 ? 119.268 32.881 20.718 1.00 144.97 347 GLN B C 1
ATOM 2217 O O . GLN B 1 30 ? 119.264 33.699 21.636 1.00 146.10 347 GLN B O 1
ATOM 2223 N N . GLU B 1 31 ? 119.052 31.583 20.905 1.00 148.56 348 GLU B N 1
ATOM 2224 C CA . GLU B 1 31 ? 118.796 31.028 22.228 1.00 152.57 348 GLU B CA 1
ATOM 2225 C C . GLU B 1 31 ? 120.117 30.627 22.877 1.00 154.69 348 GLU B C 1
ATOM 2226 O O . GLU B 1 31 ? 120.427 31.050 23.991 1.00 156.41 348 GLU B O 1
ATOM 2232 N N . GLN B 1 32 ? 120.884 29.801 22.168 1.00 156.50 349 GLN B N 1
ATOM 2233 C CA . GLN B 1 32 ? 122.184 29.331 22.641 1.00 157.02 349 GLN B CA 1
ATOM 2234 C C . GLN B 1 32 ? 123.131 30.522 22.705 1.00 156.91 349 GLN B C 1
ATOM 2235 O O . GLN B 1 32 ? 123.778 30.764 23.724 1.00 157.23 349 GLN B O 1
ATOM 2241 N N . SER B 1 33 ? 123.198 31.257 21.598 1.00 156.75 350 SER B N 1
ATOM 2242 C CA . SER B 1 33 ? 124.055 32.434 21.468 1.00 156.15 350 SER B CA 1
ATOM 2243 C C . SER B 1 33 ? 124.139 33.267 22.745 1.00 156.40 350 SER B C 1
ATOM 2244 O O . SER B 1 33 ? 125.207 33.771 23.089 1.00 155.92 350 SER B O 1
ATOM 2247 N N . ASN B 1 34 ? 123.015 33.415 23.441 1.00 157.25 351 ASN B N 1
ATOM 2248 C CA . ASN B 1 34 ? 122.994 34.190 24.677 1.00 158.55 351 ASN B CA 1
ATOM 2249 C C . ASN B 1 34 ? 123.811 33.530 25.784 1.00 161.26 351 ASN B C 1
ATOM 2250 O O . ASN B 1 34 ? 124.958 33.915 26.005 1.00 162.12 351 ASN B O 1
ATOM 2255 N N . ARG B 1 35 ? 123.243 32.549 26.484 1.00 164.18 352 ARG B N 1
ATOM 2256 C CA . ARG B 1 35 ? 124.004 31.886 27.538 1.00 167.40 352 ARG B CA 1
ATOM 2257 C C . ARG B 1 35 ? 125.028 30.958 26.887 1.00 169.66 352 ARG B C 1
ATOM 2258 O O . ARG B 1 35 ? 124.815 29.755 26.747 1.00 169.19 352 ARG B O 1
ATOM 2266 N N . ASN B 1 36 ? 126.146 31.548 26.480 1.00 173.47 353 ASN B N 1
ATOM 2267 C CA . ASN B 1 36 ? 127.226 30.825 25.817 1.00 177.05 353 ASN B CA 1
ATOM 2268 C C . ASN B 1 36 ? 127.594 29.460 26.397 1.00 177.74 353 ASN B C 1
ATOM 2269 O O . ASN B 1 36 ? 128.108 28.601 25.675 1.00 177.65 353 ASN B O 1
ATOM 2274 N N . ARG B 1 37 ? 127.336 29.247 27.685 1.00 178.02 354 ARG B N 1
ATOM 2275 C CA . ARG B 1 37 ? 127.684 27.969 28.300 1.00 177.56 354 ARG B CA 1
ATOM 2276 C C . ARG B 1 37 ? 127.088 27.740 29.689 1.00 176.60 354 ARG B C 1
ATOM 2277 O O . ARG B 1 37 ? 126.955 26.597 30.129 1.00 175.22 354 ARG B O 1
ATOM 2285 N N . GLN B 1 38 ? 126.737 28.821 30.379 1.00 175.94 355 GLN B N 1
ATOM 2286 C CA . GLN B 1 38 ? 126.195 28.713 31.730 1.00 174.95 355 GLN B CA 1
ATOM 2287 C C . GLN B 1 38 ? 124.683 28.525 31.809 1.00 173.99 355 GLN B C 1
ATOM 2288 O O . GLN B 1 38 ? 123.922 29.483 31.669 1.00 174.55 355 GLN B O 1
ATOM 2294 N N . GLU B 1 39 ? 124.265 27.279 32.037 1.00 172.20 356 GLU B N 1
ATOM 2295 C CA . GLU B 1 39 ? 122.853 26.912 32.171 1.00 170.07 356 GLU B CA 1
ATOM 2296 C C . GLU B 1 39 ? 122.641 25.429 31.860 1.00 168.58 356 GLU B C 1
ATOM 2297 O O . GLU B 1 39 ? 122.894 24.572 32.710 1.00 168.77 356 GLU B O 1
ATOM 2303 N N . LYS B 1 40 ? 122.175 25.129 30.648 1.00 166.44 357 LYS B N 1
ATOM 2304 C CA . LYS B 1 40 ? 121.947 23.743 30.245 1.00 163.07 357 LYS B CA 1
ATOM 2305 C C . LYS B 1 40 ? 121.492 23.574 28.793 1.00 160.00 357 LYS B C 1
ATOM 2306 O O . LYS B 1 40 ? 120.298 23.452 28.514 1.00 160.20 357 LYS B O 1
ATOM 2312 N N . LEU B 1 41 ? 122.452 23.569 27.872 1.00 155.35 358 LEU B N 1
ATOM 2313 C CA . LEU B 1 41 ? 122.144 23.385 26.460 1.00 150.37 358 LEU B CA 1
ATOM 2314 C C . LEU B 1 41 ? 121.665 21.956 26.266 1.00 146.16 358 LEU B C 1
ATOM 2315 O O . LEU B 1 41 ? 120.676 21.706 25.578 1.00 146.46 358 LEU B O 1
ATOM 2320 N N . SER B 1 42 ? 122.386 21.026 26.890 1.00 140.42 359 SER B N 1
ATOM 2321 C CA . SER B 1 42 ? 122.084 19.602 26.808 1.00 134.47 359 SER B CA 1
ATOM 2322 C C . SER B 1 42 ? 121.696 19.199 25.394 1.00 132.21 359 SER B C 1
ATOM 2323 O O . SER B 1 42 ? 122.019 19.888 24.426 1.00 131.11 359 SER B O 1
ATOM 2326 N N . ALA B 1 43 ? 121.016 18.068 25.282 1.00 130.97 360 ALA B N 1
ATOM 2327 C CA . ALA B 1 43 ? 120.564 17.576 23.991 1.00 128.70 360 ALA B CA 1
ATOM 2328 C C . ALA B 1 43 ? 119.048 17.644 24.027 1.00 125.39 360 ALA B C 1
ATOM 2329 O O . ALA B 1 43 ? 118.420 18.366 23.251 1.00 122.66 360 ALA B O 1
ATOM 2331 N N . PHE B 1 44 ? 118.478 16.890 24.958 1.00 120.50 361 PHE B N 1
ATOM 2332 C CA . PHE B 1 44 ? 117.040 16.829 25.149 1.00 115.59 361 PHE B CA 1
ATOM 2333 C C . PHE B 1 44 ? 116.440 18.228 25.203 1.00 113.84 361 PHE B C 1
ATOM 2334 O O . PHE B 1 44 ? 115.562 18.569 24.411 1.00 116.66 361 PHE B O 1
ATOM 2342 N N . GLY B 1 45 ? 116.923 19.035 26.139 1.00 110.91 362 GLY B N 1
ATOM 2343 C CA . GLY B 1 45 ? 116.417 20.387 26.295 1.00 107.82 362 GLY B CA 1
ATOM 2344 C C . GLY B 1 45 ? 116.379 21.238 25.035 1.00 106.52 362 GLY B C 1
ATOM 2345 O O . GLY B 1 45 ? 115.737 22.288 25.014 1.00 107.91 362 GLY B O 1
ATOM 2346 N N . LEU B 1 46 ? 117.069 20.802 23.986 1.00 104.53 363 LEU B N 1
ATOM 2347 C CA . LEU B 1 46 ? 117.086 21.551 22.731 1.00 100.71 363 LEU B CA 1
ATOM 2348 C C . LEU B 1 46 ? 115.846 21.170 21.935 1.00 96.17 363 LEU B C 1
ATOM 2349 O O . LEU B 1 46 ? 115.203 22.016 21.312 1.00 92.39 363 LEU B O 1
ATOM 2354 N N . LEU B 1 47 ? 115.519 19.884 21.950 1.00 92.35 364 LEU B N 1
ATOM 2355 C CA . LEU B 1 47 ? 114.347 19.408 21.242 1.00 91.07 364 LEU B CA 1
ATOM 2356 C C . LEU B 1 47 ? 113.105 20.050 21.850 1.00 88.76 364 LEU B C 1
ATOM 2357 O O . LEU B 1 47 ? 112.252 20.567 21.128 1.00 82.71 364 LEU B O 1
ATOM 2362 N N . CYS B 1 48 ? 113.016 20.025 23.177 1.00 89.70 365 CYS B N 1
ATOM 2363 C CA . CYS B 1 48 ? 111.878 20.618 23.880 1.00 91.59 365 CYS B CA 1
ATOM 2364 C C . CYS B 1 48 ? 111.629 22.023 23.351 1.00 92.06 365 CYS B C 1
ATOM 2365 O O . CYS B 1 48 ? 110.518 22.367 22.945 1.00 92.86 365 CYS B O 1
ATOM 2368 N N . LYS B 1 49 ? 112.690 22.822 23.357 1.00 90.83 366 LYS B N 1
ATOM 2369 C CA . LYS B 1 49 ? 112.660 24.205 22.897 1.00 87.97 366 LYS B CA 1
ATOM 2370 C C . LYS B 1 49 ? 112.081 24.363 21.491 1.00 84.88 366 LYS B C 1
ATOM 2371 O O . LYS B 1 49 ? 111.225 25.215 21.263 1.00 78.56 366 LYS B O 1
ATOM 2377 N N . MET B 1 50 ? 112.564 23.560 20.546 1.00 81.69 367 MET B N 1
ATOM 2378 C CA . MET B 1 50 ? 112.064 23.647 19.183 1.00 81.38 367 MET B CA 1
ATOM 2379 C C . MET B 1 50 ? 110.650 23.073 19.132 1.00 79.53 367 MET B C 1
ATOM 2380 O O . MET B 1 50 ? 109.798 23.553 18.373 1.00 77.37 367 MET B O 1
ATOM 2385 N N . ALA B 1 51 ? 110.396 22.054 19.949 1.00 73.39 368 ALA B N 1
ATOM 2386 C CA . ALA B 1 51 ? 109.072 21.462 20.007 1.00 70.15 368 ALA B CA 1
ATOM 2387 C C . ALA B 1 51 ? 108.134 22.590 20.423 1.00 69.49 368 ALA B C 1
ATOM 2388 O O . ALA B 1 51 ? 107.105 22.826 19.793 1.00 68.92 368 ALA B O 1
ATOM 2390 N N . ASP B 1 52 ? 108.505 23.304 21.477 1.00 66.76 369 ASP B N 1
ATOM 2391 C CA . ASP B 1 52 ? 107.690 24.410 21.952 1.00 71.51 369 ASP B CA 1
ATOM 2392 C C . ASP B 1 52 ? 107.448 25.406 20.824 1.00 72.23 369 ASP B C 1
ATOM 2393 O O . ASP B 1 52 ? 106.363 25.971 20.712 1.00 75.36 369 ASP B O 1
ATOM 2398 N N . GLN B 1 53 ? 108.453 25.619 19.982 1.00 72.48 370 GLN B N 1
ATOM 2399 C CA . GLN B 1 53 ? 108.298 26.560 18.884 1.00 72.67 370 GLN B CA 1
ATOM 2400 C C . GLN B 1 53 ? 107.442 26.013 17.743 1.00 74.16 370 GLN B C 1
ATOM 2401 O O . GLN B 1 53 ? 106.708 26.773 17.101 1.00 68.18 370 GLN B O 1
ATOM 2407 N N . THR B 1 54 ? 107.529 24.707 17.484 1.00 73.53 371 THR B N 1
ATOM 2408 C CA . THR B 1 54 ? 106.709 24.096 16.431 1.00 70.78 371 THR B CA 1
ATOM 2409 C C . THR B 1 54 ? 105.247 24.239 16.880 1.00 68.22 371 THR B C 1
ATOM 2410 O O . THR B 1 54 ? 104.331 24.298 16.061 1.00 69.29 371 THR B O 1
ATOM 2414 N N . LEU B 1 55 ? 105.058 24.295 18.197 1.00 63.46 372 LEU B N 1
ATOM 2415 C CA . LEU B 1 55 ? 103.748 24.425 18.813 1.00 62.82 372 LEU B CA 1
ATOM 2416 C C . LEU B 1 55 ? 103.140 25.792 18.522 1.00 67.30 372 LEU B C 1
ATOM 2417 O O . LEU B 1 55 ? 102.000 25.875 18.067 1.00 66.62 372 LEU B O 1
ATOM 2422 N N . PHE B 1 56 ? 103.880 26.867 18.789 1.00 63.63 373 PHE B N 1
ATOM 2423 C CA . PHE B 1 56 ? 103.358 28.197 18.489 1.00 64.35 373 PHE B CA 1
ATOM 2424 C C . PHE B 1 56 ? 102.899 28.203 17.042 1.00 63.68 373 PHE B C 1
ATOM 2425 O O . PHE B 1 56 ? 101.829 28.708 16.714 1.00 60.54 373 PHE B O 1
ATOM 2433 N N . SER B 1 57 ? 103.728 27.628 16.177 1.00 65.59 374 SER B N 1
ATOM 2434 C CA . SER B 1 57 ? 103.431 27.545 14.755 1.00 64.34 374 SER B CA 1
ATOM 2435 C C . SER B 1 57 ? 102.113 26.819 14.463 1.00 62.72 374 SER B C 1
ATOM 2436 O O . SER B 1 57 ? 101.323 27.259 13.627 1.00 60.45 374 SER B O 1
ATOM 2439 N N . ILE B 1 58 ? 101.873 25.704 15.142 1.00 60.19 375 ILE B N 1
ATOM 2440 C CA . ILE B 1 58 ? 100.637 24.967 14.902 1.00 62.54 375 ILE B CA 1
ATOM 2441 C C . ILE B 1 58 ? 99.439 25.762 15.368 1.00 53.96 375 ILE B C 1
ATOM 2442 O O . ILE B 1 58 ? 98.372 25.683 14.786 1.00 58.00 375 ILE B O 1
ATOM 2447 N N . VAL B 1 59 ? 99.628 26.531 16.427 1.00 56.98 376 VAL B N 1
ATOM 2448 C CA . VAL B 1 59 ? 98.569 27.366 16.966 1.00 53.77 376 VAL B CA 1
ATOM 2449 C C . VAL B 1 59 ? 98.323 28.555 16.038 1.00 56.74 376 VAL B C 1
ATOM 2450 O O . VAL B 1 59 ? 97.189 29.000 15.879 1.00 54.90 376 VAL B O 1
ATOM 2454 N N . GLU B 1 60 ? 99.381 29.064 15.413 1.00 56.61 377 GLU B N 1
ATOM 2455 C CA . GLU B 1 60 ? 99.221 30.177 14.478 1.00 60.92 377 GLU B CA 1
ATOM 2456 C C . GLU B 1 60 ? 98.471 29.618 13.273 1.00 58.43 377 GLU B C 1
ATOM 2457 O O . GLU B 1 60 ? 97.579 30.264 12.723 1.00 59.93 377 GLU B O 1
ATOM 2463 N N . TRP B 1 61 ? 98.822 28.395 12.882 1.00 56.37 378 TRP B N 1
ATOM 2464 C CA . TRP B 1 61 ? 98.168 27.741 11.756 1.00 55.41 378 TRP B CA 1
ATOM 2465 C C . TRP B 1 61 ? 96.676 27.577 12.010 1.00 53.52 378 TRP B C 1
ATOM 2466 O O . TRP B 1 61 ? 95.864 28.143 11.290 1.00 61.17 378 TRP B O 1
ATOM 2477 N N . ALA B 1 62 ? 96.328 26.797 13.032 1.00 56.63 379 ALA B N 1
ATOM 2478 C CA . ALA B 1 62 ? 94.928 26.543 13.372 1.00 58.25 379 ALA B CA 1
ATOM 2479 C C . ALA B 1 62 ? 94.132 27.840 13.433 1.00 58.86 379 ALA B C 1
ATOM 2480 O O . ALA B 1 62 ? 93.081 27.963 12.804 1.00 55.02 379 ALA B O 1
ATOM 2482 N N . ARG B 1 63 ? 94.657 28.809 14.176 1.00 56.21 380 ARG B N 1
ATOM 2483 C CA . ARG B 1 63 ? 94.002 30.097 14.337 1.00 61.18 380 ARG B CA 1
ATOM 2484 C C . ARG B 1 63 ? 93.550 30.747 13.018 1.00 60.49 380 ARG B C 1
ATOM 2485 O O . ARG B 1 63 ? 92.442 31.282 12.938 1.00 53.65 380 ARG B O 1
ATOM 2493 N N . SER B 1 64 ? 94.396 30.690 11.993 1.00 56.14 381 SER B N 1
ATOM 2494 C CA . SER B 1 64 ? 94.071 31.291 10.700 1.00 59.38 381 SER B CA 1
ATOM 2495 C C . SER B 1 64 ? 93.325 30.397 9.707 1.00 53.72 381 SER B C 1
ATOM 2496 O O . SER B 1 64 ? 92.935 30.860 8.641 1.00 62.98 381 SER B O 1
ATOM 2499 N N . SER B 1 65 ? 93.117 29.132 10.049 1.00 51.30 382 SER B N 1
ATOM 2500 C CA . SER B 1 65 ? 92.428 28.210 9.152 1.00 52.82 382 SER B CA 1
ATOM 2501 C C . SER B 1 65 ? 90.971 28.536 8.851 1.00 53.34 382 SER B C 1
ATOM 2502 O O . SER B 1 65 ? 90.251 29.075 9.679 1.00 53.60 382 SER B O 1
ATOM 2505 N N . ILE B 1 66 ? 90.551 28.166 7.650 1.00 52.55 383 ILE B N 1
ATOM 2506 C CA . ILE B 1 66 ? 89.214 28.427 7.163 1.00 57.34 383 ILE B CA 1
ATOM 2507 C C . ILE B 1 66 ? 88.009 28.165 8.083 1.00 64.24 383 ILE B C 1
ATOM 2508 O O . ILE B 1 66 ? 87.142 29.050 8.228 1.00 67.52 383 ILE B O 1
ATOM 2513 N N . PHE B 1 67 ? 87.926 26.988 8.701 1.00 55.76 384 PHE B N 1
ATOM 2514 C CA . PHE B 1 67 ? 86.758 26.730 9.542 1.00 56.24 384 PHE B CA 1
ATOM 2515 C C . PHE B 1 67 ? 87.023 26.897 11.037 1.00 60.62 384 PHE B C 1
ATOM 2516 O O . PHE B 1 67 ? 86.116 27.215 11.811 1.00 57.20 384 PHE B O 1
ATOM 2524 N N . PHE B 1 68 ? 88.273 26.697 11.440 1.00 56.20 385 PHE B N 1
ATOM 2525 C CA . PHE B 1 68 ? 88.636 26.831 12.828 1.00 46.02 385 PHE B CA 1
ATOM 2526 C C . PHE B 1 68 ? 88.415 28.261 13.292 1.00 53.02 385 PHE B C 1
ATOM 2527 O O . PHE B 1 68 ? 88.087 28.509 14.458 1.00 59.69 385 PHE B O 1
ATOM 2535 N N . ARG B 1 69 ? 88.614 29.205 12.377 1.00 53.70 386 ARG B N 1
ATOM 2536 C CA . ARG B 1 69 ? 88.457 30.618 12.695 1.00 53.17 386 ARG B CA 1
ATOM 2537 C C . ARG B 1 69 ? 87.001 30.988 12.971 1.00 55.58 386 ARG B C 1
ATOM 2538 O O . ARG B 1 69 ? 86.723 32.073 13.470 1.00 55.58 386 ARG B O 1
ATOM 2546 N N . GLU B 1 70 ? 86.079 30.087 12.655 1.00 53.51 387 GLU B N 1
ATOM 2547 C CA . GLU B 1 70 ? 84.669 30.344 12.902 1.00 60.87 387 GLU B CA 1
ATOM 2548 C C . GLU B 1 70 ? 84.268 29.973 14.321 1.00 63.25 387 GLU B C 1
ATOM 2549 O O . GLU B 1 70 ? 83.243 30.443 14.816 1.00 64.23 387 GLU B O 1
ATOM 2555 N N . LEU B 1 71 ? 85.067 29.137 14.980 1.00 57.93 388 LEU B N 1
ATOM 2556 C CA . LEU B 1 71 ? 84.745 28.729 16.339 1.00 56.34 388 LEU B CA 1
ATOM 2557 C C . LEU B 1 71 ? 85.099 29.800 17.355 1.00 61.16 388 LEU B C 1
ATOM 2558 O O . LEU B 1 71 ? 85.961 30.649 17.112 1.00 64.50 388 LEU B O 1
ATOM 2563 N N . LYS B 1 72 ? 84.415 29.768 18.494 1.00 65.63 389 LYS B N 1
ATOM 2564 C CA . LYS B 1 72 ? 84.700 30.713 19.561 1.00 68.07 389 LYS B CA 1
ATOM 2565 C C . LYS B 1 72 ? 85.920 30.203 20.346 1.00 62.64 389 LYS B C 1
ATOM 2566 O O . LYS B 1 72 ? 86.182 29.000 20.396 1.00 61.75 389 LYS B O 1
ATOM 2572 N N . VAL B 1 73 ? 86.673 31.118 20.944 1.00 63.09 390 VAL B N 1
ATOM 2573 C CA . VAL B 1 73 ? 87.881 30.744 21.672 1.00 65.86 390 VAL B CA 1
ATOM 2574 C C . VAL B 1 73 ? 87.738 29.511 22.557 1.00 69.71 390 VAL B C 1
ATOM 2575 O O . VAL B 1 73 ? 88.632 28.669 22.613 1.00 73.40 390 VAL B O 1
ATOM 2579 N N . ASP B 1 74 ? 86.615 29.399 23.250 1.00 71.64 391 ASP B N 1
ATOM 2580 C CA . ASP B 1 74 ? 86.397 28.261 24.125 1.00 69.46 391 ASP B CA 1
ATOM 2581 C C . ASP B 1 74 ? 86.557 26.929 23.395 1.00 66.19 391 ASP B C 1
ATOM 2582 O O . ASP B 1 74 ? 87.194 26.005 23.907 1.00 62.75 391 ASP B O 1
ATOM 2587 N N . ASP B 1 75 ? 85.970 26.828 22.205 1.00 64.22 392 ASP B N 1
ATOM 2588 C CA . ASP B 1 75 ? 86.053 25.602 21.416 1.00 58.17 392 ASP B CA 1
ATOM 2589 C C . ASP B 1 75 ? 87.438 25.420 20.822 1.00 56.68 392 ASP B C 1
ATOM 2590 O O . ASP B 1 75 ? 87.921 24.297 20.716 1.00 55.53 392 ASP B O 1
ATOM 2595 N N . GLN B 1 76 ? 88.080 26.521 20.440 1.00 48.84 393 GLN B N 1
ATOM 2596 C CA . GLN B 1 76 ? 89.410 26.425 19.850 1.00 51.71 393 GLN B CA 1
ATOM 2597 C C . GLN B 1 76 ? 90.403 25.869 20.855 1.00 52.62 393 GLN B C 1
ATOM 2598 O O . GLN B 1 76 ? 91.246 25.032 20.515 1.00 52.46 393 GLN B O 1
ATOM 2604 N N . MET B 1 77 ? 90.305 26.321 22.100 1.00 55.10 394 MET B N 1
ATOM 2605 C CA . MET B 1 77 ? 91.218 25.831 23.121 1.00 55.17 394 MET B CA 1
ATOM 2606 C C . MET B 1 77 ? 90.950 24.370 23.446 1.00 56.47 394 MET B C 1
ATOM 2607 O O . MET B 1 77 ? 91.886 23.594 23.641 1.00 52.26 394 MET B O 1
ATOM 2612 N N . LYS B 1 78 ? 89.675 23.991 23.485 1.00 55.95 395 LYS B N 1
ATOM 2613 C CA . LYS B 1 78 ? 89.308 22.612 23.778 1.00 54.70 395 LYS B CA 1
ATOM 2614 C C . LYS B 1 78 ? 89.829 21.674 22.699 1.00 55.72 395 LYS B C 1
ATOM 2615 O O . LYS B 1 78 ? 90.383 20.617 23.009 1.00 60.20 395 LYS B O 1
ATOM 2621 N N . LEU B 1 79 ? 89.658 22.061 21.435 1.00 53.34 396 LEU B N 1
ATOM 2622 C CA . LEU B 1 79 ? 90.132 21.243 20.322 1.00 48.64 396 LEU B CA 1
ATOM 2623 C C . LEU B 1 79 ? 91.662 21.145 20.297 1.00 54.85 396 LEU B C 1
ATOM 2624 O O . LEU B 1 79 ? 92.215 20.063 20.096 1.00 58.09 396 LEU B O 1
ATOM 2629 N N . LEU B 1 80 ? 92.342 22.268 20.515 1.00 54.97 397 LEU B N 1
ATOM 2630 C CA . LEU B 1 80 ? 93.800 22.293 20.522 1.00 56.20 397 LEU B CA 1
ATOM 2631 C C . LEU B 1 80 ? 94.391 21.517 21.695 1.00 59.18 397 LEU B C 1
ATOM 2632 O O . LEU B 1 80 ? 95.336 20.749 21.531 1.00 62.44 397 LEU B O 1
ATOM 2637 N N . GLN B 1 81 ? 93.831 21.709 22.881 1.00 60.68 398 GLN B N 1
ATOM 2638 C CA . GLN B 1 81 ? 94.337 21.012 24.047 1.00 61.08 398 GLN B CA 1
ATOM 2639 C C . GLN B 1 81 ? 94.253 19.509 23.887 1.00 59.17 398 GLN B C 1
ATOM 2640 O O . GLN B 1 81 ? 95.048 18.769 24.466 1.00 61.25 398 GLN B O 1
ATOM 2646 N N . ASN B 1 82 ? 93.299 19.073 23.075 1.00 58.15 399 ASN B N 1
ATOM 2647 C CA . ASN B 1 82 ? 93.069 17.660 22.821 1.00 49.62 399 ASN B CA 1
ATOM 2648 C C . ASN B 1 82 ? 93.922 17.042 21.730 1.00 47.63 399 ASN B C 1
ATOM 2649 O O . ASN B 1 82 ? 94.059 15.821 21.681 1.00 51.12 399 ASN B O 1
ATOM 2654 N N . CYS B 1 83 ? 94.488 17.852 20.846 1.00 44.07 400 CYS B N 1
ATOM 2655 C CA . CYS B 1 83 ? 95.265 17.269 19.755 1.00 48.54 400 CYS B CA 1
ATOM 2656 C C . CYS B 1 83 ? 96.631 17.878 19.562 1.00 48.50 400 CYS B C 1
ATOM 2657 O O . CYS B 1 83 ? 97.313 17.542 18.599 1.00 53.48 400 CYS B O 1
ATOM 2660 N N . TRP B 1 84 ? 97.039 18.766 20.458 1.00 50.37 401 TRP B N 1
ATOM 2661 C CA . TRP B 1 84 ? 98.329 19.421 20.297 1.00 55.85 401 TRP B CA 1
ATOM 2662 C C . TRP B 1 84 ? 99.502 18.465 20.114 1.00 59.52 401 TRP B C 1
ATOM 2663 O O . TRP B 1 84 ? 100.314 18.660 19.206 1.00 62.62 401 TRP B O 1
ATOM 2674 N N . SER B 1 85 ? 99.598 17.440 20.959 1.00 60.33 402 SER B N 1
ATOM 2675 C CA . SER B 1 85 ? 100.680 16.453 20.847 1.00 58.27 402 SER B CA 1
ATOM 2676 C C . SER B 1 85 ? 100.543 15.633 19.546 1.00 56.81 402 SER B C 1
ATOM 2677 O O . SER B 1 85 ? 101.537 15.250 18.936 1.00 52.93 402 SER B O 1
ATOM 2680 N N . GLU B 1 86 ? 99.301 15.373 19.136 1.00 57.62 403 GLU B N 1
ATOM 2681 C CA . GLU B 1 86 ? 99.018 14.629 17.908 1.00 53.49 403 GLU B CA 1
ATOM 2682 C C . GLU B 1 86 ? 99.446 15.430 16.690 1.00 55.05 403 GLU B C 1
ATOM 2683 O O . GLU B 1 86 ? 99.950 14.867 15.704 1.00 45.99 403 GLU B O 1
ATOM 2689 N N . LEU B 1 87 ? 99.216 16.741 16.749 1.00 45.34 404 LEU B N 1
ATOM 2690 C CA . LEU B 1 87 ? 99.587 17.612 15.650 1.00 46.94 404 LEU B CA 1
ATOM 2691 C C . LEU B 1 87 ? 101.099 17.706 15.570 1.00 51.95 404 LEU B C 1
ATOM 2692 O O . LEU B 1 87 ? 101.661 17.723 14.481 1.00 56.57 404 LEU B O 1
ATOM 2697 N N . LEU B 1 88 ? 101.762 17.762 16.722 1.00 55.70 405 LEU B N 1
ATOM 2698 C CA . LEU B 1 88 ? 103.220 17.824 16.730 1.00 60.11 405 LEU B CA 1
ATOM 2699 C C . LEU B 1 88 ? 103.769 16.578 16.050 1.00 60.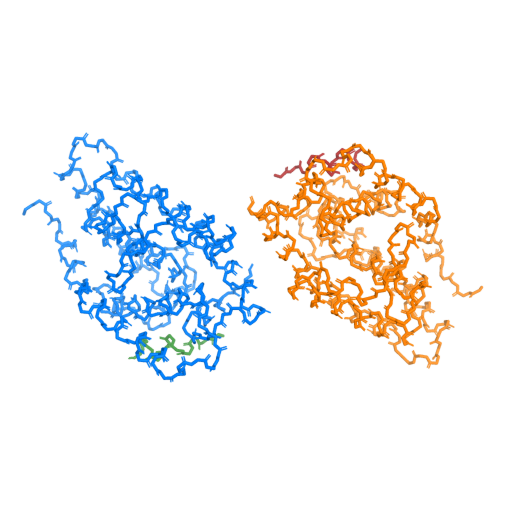97 405 LEU B C 1
ATOM 2700 O O . LEU B 1 88 ? 104.537 16.662 15.098 1.00 59.04 405 LEU B O 1
ATOM 2705 N N . ILE B 1 89 ? 103.349 15.420 16.539 1.00 57.97 406 ILE B N 1
ATOM 2706 C CA . ILE B 1 89 ? 103.812 14.150 16.001 1.00 56.11 406 ILE B CA 1
ATOM 2707 C C . ILE B 1 89 ? 103.533 13.984 14.513 1.00 53.84 406 ILE B C 1
ATOM 2708 O O . ILE B 1 89 ? 104.423 13.616 13.745 1.00 58.65 406 ILE B O 1
ATOM 2713 N N . LEU B 1 90 ? 102.304 14.265 14.103 1.00 58.46 407 LEU B N 1
ATOM 2714 C CA . LEU B 1 90 ? 101.932 14.157 12.698 1.00 55.20 407 LEU B CA 1
ATOM 2715 C C . LEU B 1 90 ? 102.839 15.075 11.892 1.00 57.54 407 LEU B C 1
ATOM 2716 O O . LEU B 1 90 ? 103.243 14.759 10.779 1.00 63.11 407 LEU B O 1
ATOM 2721 N N . ASP B 1 91 ? 103.159 16.221 12.475 1.00 58.64 408 ASP B N 1
ATOM 2722 C CA . ASP B 1 91 ? 104.021 17.189 11.829 1.00 62.91 408 ASP B CA 1
ATOM 2723 C C . ASP B 1 91 ? 105.401 16.562 11.601 1.00 66.40 408 ASP B C 1
ATOM 2724 O O . ASP B 1 91 ? 105.993 16.697 10.526 1.00 64.12 408 ASP B O 1
ATOM 2729 N N . HIS B 1 92 ? 105.899 15.868 12.623 1.00 66.03 409 HIS B N 1
ATOM 2730 C CA . HIS B 1 92 ? 107.202 15.219 12.562 1.00 64.65 409 HIS B CA 1
ATOM 2731 C C . HIS B 1 92 ? 107.211 14.157 11.478 1.00 63.42 409 HIS B C 1
ATOM 2732 O O . HIS B 1 92 ? 108.032 14.200 10.571 1.00 64.23 409 HIS B O 1
ATOM 2739 N N . ILE B 1 93 ? 106.282 13.213 11.575 1.00 63.30 410 ILE B N 1
ATOM 2740 C CA . ILE B 1 93 ? 106.178 12.130 10.609 1.00 57.73 410 ILE B CA 1
ATOM 2741 C C . ILE B 1 93 ? 106.191 12.640 9.178 1.00 61.34 410 ILE B C 1
ATOM 2742 O O . ILE B 1 93 ? 107.117 12.360 8.424 1.00 69.29 410 ILE B O 1
ATOM 2747 N N . TYR B 1 94 ? 105.171 13.398 8.799 1.00 61.05 411 TYR B N 1
ATOM 2748 C CA . TYR B 1 94 ? 105.074 13.902 7.436 1.00 58.60 411 TYR B CA 1
ATOM 2749 C C . TYR B 1 94 ? 106.326 14.607 6.946 1.00 55.84 411 TYR B C 1
ATOM 2750 O O . TYR B 1 94 ? 106.561 14.693 5.747 1.00 59.32 411 TYR B O 1
ATOM 2759 N N . ARG B 1 95 ? 107.128 15.128 7.861 1.00 56.73 412 ARG B N 1
ATOM 2760 C CA . ARG B 1 95 ? 108.348 15.800 7.442 1.00 62.06 412 ARG B CA 1
ATOM 2761 C C . ARG B 1 95 ? 109.319 14.697 7.031 1.00 65.75 412 ARG B C 1
ATOM 2762 O O . ARG B 1 95 ? 109.969 14.776 5.990 1.00 63.98 412 ARG B O 1
ATOM 2770 N N . GLN B 1 96 ? 109.381 13.647 7.842 1.00 64.02 413 GLN B N 1
ATOM 2771 C CA . GLN B 1 96 ? 110.245 12.518 7.552 1.00 64.03 413 GLN B CA 1
ATOM 2772 C C . GLN B 1 96 ? 109.781 11.813 6.281 1.00 68.30 413 GLN B C 1
ATOM 2773 O O . GLN B 1 96 ? 110.571 11.156 5.609 1.00 79.71 413 GLN B O 1
ATOM 2779 N N . VAL B 1 97 ? 108.504 11.948 5.944 1.00 67.24 414 VAL B N 1
ATOM 2780 C CA . VAL B 1 97 ? 107.977 11.310 4.747 1.00 62.26 414 VAL B CA 1
ATOM 2781 C C . VAL B 1 97 ? 108.191 12.187 3.527 1.00 65.63 414 VAL B C 1
ATOM 2782 O O . VAL B 1 97 ? 108.411 11.687 2.421 1.00 67.70 414 VAL B O 1
ATOM 2786 N N . ALA B 1 98 ? 108.139 13.498 3.729 1.00 65.80 415 ALA B N 1
ATOM 2787 C CA . ALA B 1 98 ? 108.310 14.442 2.637 1.00 71.64 415 ALA B CA 1
ATOM 2788 C C . ALA B 1 98 ? 109.761 14.820 2.328 1.00 79.36 415 ALA B C 1
ATOM 2789 O O . ALA B 1 98 ? 110.116 14.968 1.160 1.00 82.79 415 ALA B O 1
ATOM 2791 N N . HIS B 1 99 ? 110.596 14.975 3.359 1.00 86.77 416 HIS B N 1
ATOM 2792 C CA . HIS B 1 99 ? 112.006 15.352 3.165 1.00 90.57 416 HIS B CA 1
ATOM 2793 C C . HIS B 1 99 ? 113.021 14.462 3.881 1.00 92.27 416 HIS B C 1
ATOM 2794 O O . HIS B 1 99 ? 114.204 14.795 3.947 1.00 94.02 416 HIS B O 1
ATOM 2801 N N . GLY B 1 100 ? 112.566 13.340 4.420 1.00 97.26 417 GLY B N 1
ATOM 2802 C CA . GLY B 1 100 ? 113.471 12.462 5.136 1.00 100.53 417 GLY B CA 1
ATOM 2803 C C . GLY B 1 100 ? 114.073 11.367 4.286 1.00 104.94 417 GLY B C 1
ATOM 2804 O O . GLY B 1 100 ? 113.499 10.958 3.276 1.00 105.63 417 GLY B O 1
ATOM 2805 N N . LYS B 1 101 ? 115.243 10.894 4.703 1.00 109.88 418 LYS B N 1
ATOM 2806 C CA . LYS B 1 101 ? 115.939 9.834 3.993 1.00 112.87 418 LYS B CA 1
ATOM 2807 C C . LYS B 1 101 ? 116.312 8.725 4.960 1.00 112.62 418 LYS B C 1
ATOM 2808 O O . LYS B 1 101 ? 115.897 8.727 6.113 1.00 104.98 418 LYS B O 1
ATOM 2814 N N . GLU B 1 102 ? 117.105 7.787 4.454 1.00 120.26 419 GLU B N 1
ATOM 2815 C CA . GLU B 1 102 ? 117.614 6.636 5.195 1.00 126.59 419 GLU B CA 1
ATOM 2816 C C . GLU B 1 102 ? 117.428 6.711 6.707 1.00 125.68 419 GLU B C 1
ATOM 2817 O O . GLU B 1 102 ? 116.303 6.716 7.210 1.00 128.13 419 GLU B O 1
ATOM 2823 N N . GLY B 1 103 ? 118.546 6.749 7.424 1.00 122.71 420 GLY B N 1
ATOM 2824 C CA . GLY B 1 103 ? 118.501 6.826 8.868 1.00 117.62 420 GLY B CA 1
ATOM 2825 C C . GLY B 1 103 ? 118.883 8.215 9.334 1.00 112.36 420 GLY B C 1
ATOM 2826 O O . GLY B 1 103 ? 119.830 8.379 10.097 1.00 111.17 420 GLY B O 1
ATOM 2827 N N . THR B 1 104 ? 118.154 9.217 8.856 1.00 108.82 421 THR B N 1
ATOM 2828 C CA . THR B 1 104 ? 118.408 10.599 9.237 1.00 103.23 421 THR B CA 1
ATOM 2829 C C . THR B 1 104 ? 117.086 11.279 9.565 1.00 99.55 421 THR B C 1
ATOM 2830 O O . THR B 1 104 ? 116.091 11.096 8.870 1.00 95.72 421 THR B O 1
ATOM 2834 N N . ILE B 1 105 ? 117.073 12.056 10.636 1.00 98.03 422 ILE B N 1
ATOM 2835 C CA . ILE B 1 105 ? 115.860 12.744 11.032 1.00 97.68 422 ILE B CA 1
ATOM 2836 C C . ILE B 1 105 ? 115.930 14.204 10.632 1.00 100.92 422 ILE B C 1
ATOM 2837 O O . ILE B 1 105 ? 116.783 14.951 11.111 1.00 102.88 422 ILE B O 1
ATOM 2842 N N . PHE B 1 106 ? 115.034 14.602 9.737 1.00 98.65 423 PHE B N 1
ATOM 2843 C CA . PHE B 1 106 ? 114.993 15.978 9.283 1.00 97.27 423 PHE B CA 1
ATOM 2844 C C . PHE B 1 106 ? 114.258 16.782 10.358 1.00 93.83 423 PHE B C 1
ATOM 2845 O O . PHE B 1 106 ? 113.133 16.445 10.723 1.00 90.74 423 PHE B O 1
ATOM 2853 N N . LEU B 1 107 ? 114.899 17.825 10.881 1.00 89.33 424 LEU B N 1
ATOM 2854 C CA . LEU B 1 107 ? 114.280 18.651 11.914 1.00 84.64 424 LEU B CA 1
ATOM 2855 C C . LEU B 1 107 ? 113.541 19.856 11.342 1.00 85.18 424 LEU B C 1
ATOM 2856 O O . LEU B 1 107 ? 113.839 20.320 10.240 1.00 87.03 424 LEU B O 1
ATOM 2861 N N . VAL B 1 108 ? 112.581 20.361 12.110 1.00 82.82 425 VAL B N 1
ATOM 2862 C CA . VAL B 1 108 ? 111.763 21.495 11.692 1.00 83.18 425 VAL B CA 1
ATOM 2863 C C . VAL B 1 108 ? 112.573 22.708 11.239 1.00 86.52 425 VAL B C 1
ATOM 2864 O O . VAL B 1 108 ? 112.130 23.475 10.371 1.00 82.70 425 VAL B O 1
ATOM 2868 N N . THR B 1 109 ? 113.756 22.870 11.826 1.00 86.72 426 THR B N 1
ATOM 2869 C CA . THR B 1 109 ? 114.632 23.990 11.506 1.00 89.82 426 THR B CA 1
ATOM 2870 C C . THR B 1 109 ? 115.235 23.820 10.126 1.00 91.17 426 THR B C 1
ATOM 2871 O O . THR B 1 109 ? 115.505 24.801 9.436 1.00 93.78 426 THR B O 1
ATOM 2875 N N . GLY B 1 110 ? 115.453 22.572 9.728 1.00 93.45 427 GLY B N 1
ATOM 2876 C CA . GLY B 1 110 ? 115.996 22.313 8.409 1.00 97.13 427 GLY B CA 1
ATOM 2877 C C . GLY B 1 110 ? 117.178 21.375 8.399 1.00 98.68 427 GLY B C 1
ATOM 2878 O O . GLY B 1 110 ? 117.459 20.725 7.389 1.00 100.43 427 GLY B O 1
ATOM 2879 N N . GLU B 1 111 ? 117.876 21.292 9.522 1.00 98.81 428 GLU B N 1
ATOM 2880 C CA . GLU B 1 111 ? 119.035 20.427 9.585 1.00 103.39 428 GLU B CA 1
ATOM 2881 C C . GLU B 1 111 ? 118.701 18.957 9.733 1.00 104.69 428 GLU B C 1
ATOM 2882 O O . GLU B 1 111 ? 117.799 18.571 10.473 1.00 101.31 428 GLU B O 1
ATOM 2888 N N . HIS B 1 112 ? 119.437 18.146 8.983 1.00 110.43 429 HIS B N 1
ATOM 2889 C CA . HIS B 1 112 ? 119.284 16.702 9.000 1.00 115.30 429 HIS B CA 1
ATOM 2890 C C . HIS B 1 112 ? 120.057 16.270 10.232 1.00 113.01 429 HIS B C 1
ATOM 2891 O O . HIS B 1 112 ? 121.028 16.919 10.612 1.00 113.68 429 HIS B O 1
ATOM 2898 N N . VAL B 1 113 ? 119.634 15.190 10.867 1.00 110.42 430 VAL B N 1
ATOM 2899 C CA . VAL B 1 113 ? 120.319 14.739 12.064 1.00 106.81 430 VAL B CA 1
ATOM 2900 C C . VAL B 1 113 ? 120.358 13.227 12.141 1.00 109.19 430 VAL B C 1
ATOM 2901 O O . VAL B 1 113 ? 119.557 12.614 12.842 1.00 109.46 430 VAL B O 1
ATOM 2905 N N . ASP B 1 114 ? 121.297 12.635 11.410 1.00 113.50 431 ASP B N 1
ATOM 2906 C CA . ASP B 1 114 ? 121.468 11.188 11.380 1.00 117.78 431 ASP B CA 1
ATOM 2907 C C . ASP B 1 114 ? 120.838 10.480 12.573 1.00 117.42 431 ASP B C 1
ATOM 2908 O O . ASP B 1 114 ? 121.211 10.710 13.723 1.00 114.95 431 ASP B O 1
ATOM 2913 N N . TYR B 1 115 ? 119.862 9.631 12.272 1.00 119.29 432 TYR B N 1
ATOM 2914 C CA . TYR B 1 115 ? 119.138 8.842 13.263 1.00 121.48 432 TYR B CA 1
ATOM 2915 C C . TYR B 1 115 ? 120.127 8.292 14.285 1.00 121.19 432 TYR B C 1
ATOM 2916 O O . TYR B 1 115 ? 119.868 8.306 15.488 1.00 120.39 432 TYR B O 1
ATOM 2925 N N . SER B 1 116 ? 121.262 7.816 13.782 1.00 120.96 433 SER B N 1
ATOM 2926 C CA . SER B 1 116 ? 122.328 7.259 14.608 1.00 119.22 433 SER B CA 1
ATOM 2927 C C . SER B 1 116 ? 122.676 8.163 15.792 1.00 116.35 433 SER B C 1
ATOM 2928 O O . SER B 1 116 ? 122.706 7.719 16.941 1.00 114.30 433 SER B O 1
ATOM 2931 N N . THR B 1 117 ? 122.939 9.431 15.499 1.00 113.87 434 THR B N 1
ATOM 2932 C CA . THR B 1 117 ? 123.289 10.401 16.526 1.00 115.68 434 THR B CA 1
ATOM 2933 C C . THR B 1 117 ? 122.180 10.499 17.579 1.00 117.55 434 THR B C 1
ATOM 2934 O O . THR B 1 117 ? 122.394 10.168 18.745 1.00 118.42 434 THR B O 1
ATOM 2938 N N . ILE B 1 118 ? 120.999 10.949 17.153 1.00 118.98 435 ILE B N 1
ATOM 2939 C CA . ILE B 1 118 ? 119.839 11.116 18.033 1.00 116.61 435 ILE B CA 1
ATOM 2940 C C . ILE B 1 118 ? 119.580 9.925 18.947 1.00 114.41 435 ILE B C 1
ATOM 2941 O O . ILE B 1 118 ? 118.971 10.074 20.004 1.00 116.47 435 ILE B O 1
ATOM 2946 N N . ILE B 1 119 ? 120.042 8.747 18.552 1.00 113.20 436 ILE B N 1
ATOM 2947 C CA . ILE B 1 119 ? 119.825 7.554 19.359 1.00 114.50 436 ILE B CA 1
ATOM 2948 C C . ILE B 1 119 ? 120.868 7.383 20.460 1.00 117.59 436 ILE B C 1
ATOM 2949 O O . ILE B 1 119 ? 120.553 6.927 21.561 1.00 117.77 436 ILE B O 1
ATOM 2954 N N . SER B 1 120 ? 122.105 7.766 20.164 1.00 122.74 437 SER B N 1
ATOM 2955 C CA . SER B 1 120 ? 123.195 7.648 21.127 1.00 126.01 437 SER B CA 1
ATOM 2956 C C . SER B 1 120 ? 123.269 8.825 22.099 1.00 128.83 437 SER B C 1
ATOM 2957 O O . SER B 1 120 ? 124.114 8.842 22.995 1.00 130.21 437 SER B O 1
ATOM 2960 N N . HIS B 1 121 ? 122.393 9.810 21.920 1.00 132.04 438 HIS B N 1
ATOM 2961 C CA . HIS B 1 121 ? 122.370 10.981 22.795 1.00 133.42 438 HIS B CA 1
ATOM 2962 C C . HIS B 1 121 ? 121.052 11.083 23.545 1.00 132.24 438 HIS B C 1
ATOM 2963 O O . HIS B 1 121 ? 120.715 12.138 24.089 1.00 133.84 438 HIS B O 1
ATOM 2970 N N . THR B 1 122 ? 120.312 9.980 23.577 1.00 128.14 439 THR B N 1
ATOM 2971 C CA . THR B 1 122 ? 119.027 9.941 24.256 1.00 125.87 439 THR B CA 1
ATOM 2972 C C . THR B 1 122 ? 118.766 8.570 24.871 1.00 124.18 439 THR B C 1
ATOM 2973 O O . THR B 1 122 ? 119.120 7.540 24.292 1.00 122.48 439 THR B O 1
ATOM 2977 N N . GLU B 1 123 ? 118.142 8.571 26.046 1.00 122.92 440 GLU B N 1
ATOM 2978 C CA . GLU B 1 123 ? 117.828 7.339 26.759 1.00 121.64 440 GLU B CA 1
ATOM 2979 C C . GLU B 1 123 ? 116.920 6.419 25.955 1.00 119.62 440 GLU B C 1
ATOM 2980 O O . GLU B 1 123 ? 116.580 6.717 24.814 1.00 118.03 440 GLU B O 1
ATOM 2986 N N . VAL B 1 124 ? 116.523 5.303 26.556 1.00 117.60 441 VAL B N 1
ATOM 2987 C CA . VAL B 1 124 ? 115.690 4.329 25.859 1.00 115.69 441 VAL B CA 1
ATOM 2988 C C . VAL B 1 124 ? 114.193 4.644 25.824 1.00 114.56 441 VAL B C 1
ATOM 2989 O O . VAL B 1 124 ? 113.512 4.314 24.852 1.00 118.24 441 VAL B O 1
ATOM 2993 N N . ALA B 1 125 ? 113.674 5.273 26.871 1.00 109.69 442 ALA B N 1
ATOM 2994 C CA . ALA B 1 125 ? 112.257 5.620 26.896 1.00 102.92 442 ALA B CA 1
ATOM 2995 C C . ALA B 1 125 ? 111.964 6.546 25.721 1.00 102.84 442 ALA B C 1
ATOM 2996 O O . ALA B 1 125 ? 110.876 6.517 25.144 1.00 100.76 442 ALA B O 1
ATOM 2998 N N . PHE B 1 126 ? 112.953 7.366 25.376 1.00 103.83 443 PHE B N 1
ATOM 2999 C CA . PHE B 1 126 ? 112.841 8.312 24.269 1.00 103.35 443 PHE B CA 1
ATOM 3000 C C . PHE B 1 126 ? 112.917 7.569 22.942 1.00 103.96 443 PHE B C 1
ATOM 3001 O O . PHE B 1 126 ? 111.931 7.467 22.218 1.00 104.63 443 PHE B O 1
ATOM 3009 N N . ASN B 1 127 ? 114.107 7.062 22.638 1.00 105.37 444 ASN B N 1
ATOM 3010 C CA . ASN B 1 127 ? 114.366 6.314 21.411 1.00 105.11 444 ASN B CA 1
ATOM 3011 C C . ASN B 1 127 ? 113.178 5.456 20.978 1.00 101.75 444 ASN B C 1
ATOM 3012 O O . ASN B 1 127 ? 112.870 5.374 19.787 1.00 101.73 444 ASN B O 1
ATOM 3017 N N . ASN B 1 128 ? 112.517 4.823 21.943 1.00 96.47 445 ASN B N 1
ATOM 3018 C CA . ASN B 1 128 ? 111.368 3.968 21.661 1.00 95.01 445 ASN B CA 1
ATOM 3019 C C . ASN B 1 128 ? 110.181 4.698 21.020 1.00 92.19 445 ASN B C 1
ATOM 3020 O O . ASN B 1 128 ? 109.401 4.111 20.264 1.00 88.05 445 ASN B O 1
ATOM 3025 N N . LEU B 1 129 ? 110.026 5.973 21.351 1.00 90.41 446 LEU B N 1
ATOM 3026 C CA . LEU B 1 129 ? 108.964 6.786 20.774 1.00 84.06 446 LEU B CA 1
ATOM 3027 C C . LEU B 1 129 ? 109.415 7.091 19.354 1.00 79.52 446 LEU B C 1
ATOM 3028 O O . LEU B 1 129 ? 108.676 6.899 18.390 1.00 75.36 446 LEU B O 1
ATOM 3033 N N . LEU B 1 130 ? 110.650 7.568 19.253 1.00 78.75 447 LEU B N 1
ATOM 3034 C CA . LEU B 1 130 ? 111.258 7.921 17.983 1.00 81.31 447 LEU B CA 1
ATOM 3035 C C . LEU B 1 130 ? 111.194 6.734 17.032 1.00 83.56 447 LEU B C 1
ATOM 3036 O O . LEU B 1 130 ? 111.205 6.902 15.811 1.00 85.60 447 LEU B O 1
ATOM 3041 N N . SER B 1 131 ? 111.127 5.533 17.597 1.00 83.11 448 SER B N 1
ATOM 3042 C CA . SER B 1 131 ? 111.043 4.316 16.799 1.00 83.39 448 SER B CA 1
ATOM 3043 C C . SER B 1 131 ? 109.603 4.092 16.357 1.00 82.88 448 SER B C 1
ATOM 3044 O O . SER B 1 131 ? 109.348 3.722 15.211 1.00 84.47 448 SER B O 1
ATOM 3047 N N . LEU B 1 132 ? 108.659 4.305 17.270 1.00 83.56 449 LEU B N 1
ATOM 3048 C CA . LEU B 1 132 ? 107.249 4.144 16.938 1.00 79.56 449 LEU B CA 1
ATOM 3049 C C . LEU B 1 132 ? 106.922 5.100 15.808 1.00 80.42 449 LEU B C 1
ATOM 3050 O O . LEU B 1 132 ? 106.179 4.764 14.889 1.00 82.15 449 LEU B O 1
ATOM 3055 N N . ALA B 1 133 ? 107.491 6.298 15.889 1.00 81.30 450 ALA B N 1
ATOM 3056 C CA . ALA B 1 133 ? 107.270 7.327 14.888 1.00 82.31 450 ALA B CA 1
ATOM 3057 C C . ALA B 1 133 ? 107.800 6.867 13.545 1.00 85.22 450 ALA B C 1
ATOM 3058 O O . ALA B 1 133 ? 107.076 6.863 12.549 1.00 86.21 450 ALA B O 1
ATOM 3060 N N . GLN B 1 134 ? 109.069 6.473 13.526 1.00 87.62 451 GLN B N 1
ATOM 3061 C CA . GLN B 1 134 ? 109.708 6.013 12.302 1.00 88.66 451 GLN B CA 1
ATOM 3062 C C . GLN B 1 134 ? 109.017 4.826 11.648 1.00 85.02 451 GLN B C 1
ATOM 3063 O O . GLN B 1 134 ? 109.231 4.560 10.468 1.00 82.72 451 GLN B O 1
ATOM 3069 N N . GLU B 1 135 ? 108.191 4.107 12.397 1.00 84.21 452 GLU B N 1
ATOM 3070 C CA . GLU B 1 135 ? 107.492 2.974 11.801 1.00 91.25 452 GLU B CA 1
ATOM 3071 C C . GLU B 1 135 ? 106.384 3.514 10.897 1.00 89.42 452 GLU B C 1
ATOM 3072 O O . GLU B 1 135 ? 106.187 3.027 9.782 1.00 88.40 452 GLU B O 1
ATOM 3078 N N . LEU B 1 136 ? 105.665 4.526 11.381 1.00 86.75 453 LEU B N 1
ATOM 3079 C CA . LEU B 1 136 ? 104.606 5.152 10.597 1.00 78.09 453 LEU B CA 1
ATOM 3080 C C . LEU B 1 136 ? 105.215 5.833 9.387 1.00 72.75 453 LEU B C 1
ATOM 3081 O O . LEU B 1 136 ? 104.615 5.846 8.318 1.00 71.44 453 LEU B O 1
ATOM 3086 N N . VAL B 1 137 ? 106.406 6.403 9.555 1.00 67.40 454 VAL B N 1
ATOM 3087 C CA . VAL B 1 137 ? 107.088 7.062 8.444 1.00 68.40 454 VAL B CA 1
ATOM 3088 C C . VAL B 1 137 ? 107.336 6.030 7.342 1.00 68.14 454 VAL B C 1
ATOM 3089 O O . VAL B 1 137 ? 107.450 6.369 6.157 1.00 67.75 454 VAL B O 1
ATOM 3093 N N . VAL B 1 138 ? 107.414 4.766 7.756 1.00 69.36 455 VAL B N 1
ATOM 3094 C CA . VAL B 1 138 ? 107.636 3.656 6.843 1.00 72.47 455 VAL B CA 1
ATOM 3095 C C . VAL B 1 138 ? 106.342 3.290 6.123 1.00 73.81 455 VAL B C 1
ATOM 3096 O O . VAL B 1 138 ? 106.342 3.099 4.907 1.00 78.67 455 VAL B O 1
ATOM 3100 N N . ARG B 1 139 ? 105.248 3.191 6.881 1.00 71.47 456 ARG B N 1
ATOM 3101 C CA . ARG B 1 139 ? 103.934 2.831 6.335 1.00 77.83 456 ARG B CA 1
ATOM 3102 C C . ARG B 1 139 ? 103.322 3.872 5.405 1.00 78.70 456 ARG B C 1
ATOM 3103 O O . ARG B 1 139 ? 102.764 3.531 4.359 1.00 80.29 456 ARG B O 1
ATOM 3111 N N . LEU B 1 140 ? 103.412 5.138 5.803 1.00 75.18 457 LEU B N 1
ATOM 3112 C CA . LEU B 1 140 ? 102.874 6.238 5.014 1.00 69.85 457 LEU B CA 1
ATOM 3113 C C . LEU B 1 140 ? 103.661 6.337 3.725 1.00 69.01 457 LEU B C 1
ATOM 3114 O O . LEU B 1 140 ? 103.091 6.549 2.656 1.00 70.93 457 LEU B O 1
ATOM 3119 N N . ARG B 1 141 ? 104.975 6.171 3.836 1.00 69.23 458 ARG B N 1
ATOM 3120 C CA . ARG B 1 141 ? 105.863 6.253 2.681 1.00 72.56 458 ARG B CA 1
ATOM 3121 C C . ARG B 1 141 ? 105.499 5.208 1.628 1.00 73.52 458 ARG B C 1
ATOM 3122 O O . ARG B 1 141 ? 105.607 5.466 0.430 1.00 72.60 458 ARG B O 1
ATOM 3130 N N . SER B 1 142 ? 105.060 4.034 2.071 1.00 74.74 459 SER B N 1
ATOM 3131 C CA . SER B 1 142 ? 104.666 2.990 1.136 1.00 81.52 459 SER B CA 1
ATOM 3132 C C . SER B 1 142 ? 103.358 3.392 0.467 1.00 82.94 459 SER B C 1
ATOM 3133 O O . SER B 1 142 ? 103.207 3.287 -0.750 1.00 85.39 459 SER B O 1
ATOM 3136 N N . LEU B 1 143 ? 102.421 3.864 1.284 1.00 82.78 460 LEU B N 1
ATOM 3137 C CA . LEU B 1 143 ? 101.104 4.284 0.820 1.00 78.66 460 LEU B CA 1
ATOM 3138 C C . LEU B 1 143 ? 101.138 5.536 -0.042 1.00 78.59 460 LEU B C 1
ATOM 3139 O O . LEU B 1 143 ? 100.095 6.003 -0.500 1.00 81.83 460 LEU B O 1
ATOM 3144 N N . GLN B 1 144 ? 102.325 6.086 -0.262 1.00 75.64 461 GLN B N 1
ATOM 3145 C CA . GLN B 1 144 ? 102.452 7.294 -1.067 1.00 76.17 461 GLN B CA 1
ATOM 3146 C C . GLN B 1 144 ? 101.740 8.488 -0.423 1.00 73.42 461 GLN B C 1
ATOM 3147 O O . GLN B 1 144 ? 101.148 9.315 -1.108 1.00 77.64 461 GLN B O 1
ATOM 3153 N N . PHE B 1 145 ? 101.803 8.563 0.899 1.00 66.55 462 PHE B N 1
ATOM 3154 C CA . PHE B 1 145 ? 101.202 9.653 1.659 1.00 61.30 462 PHE B CA 1
ATOM 3155 C C . PHE B 1 145 ? 101.688 10.985 1.072 1.00 55.45 462 PHE B C 1
ATOM 3156 O O . PHE B 1 145 ? 102.882 11.232 1.041 1.00 59.92 462 PHE B O 1
ATOM 3164 N N . ASP B 1 146 ? 100.785 11.839 0.599 1.00 54.63 463 ASP B N 1
ATOM 3165 C CA . ASP B 1 146 ? 101.213 13.121 0.019 1.00 52.79 463 ASP B CA 1
ATOM 3166 C C . ASP B 1 146 ? 100.747 14.372 0.767 1.00 52.34 463 ASP B C 1
ATOM 3167 O O . ASP B 1 146 ? 100.129 14.279 1.824 1.00 50.34 463 ASP B O 1
ATOM 3172 N N . GLN B 1 147 ? 101.038 15.550 0.221 1.00 55.23 464 GLN B N 1
ATOM 3173 C CA . GLN B 1 147 ? 100.660 16.769 0.914 1.00 56.84 464 GLN B CA 1
ATOM 3174 C C . GLN B 1 147 ? 99.162 16.906 1.140 1.00 59.70 464 GLN B C 1
ATOM 3175 O O . GLN B 1 147 ? 98.711 17.231 2.244 1.00 63.58 464 GLN B O 1
ATOM 3181 N N . ARG B 1 148 ? 98.397 16.677 0.085 1.00 59.05 465 ARG B N 1
ATOM 3182 C CA . ARG B 1 148 ? 96.956 16.763 0.168 1.00 59.70 465 ARG B CA 1
ATOM 3183 C C . ARG B 1 148 ? 96.398 15.867 1.278 1.00 61.62 465 ARG B C 1
ATOM 3184 O O . ARG B 1 148 ? 95.591 16.312 2.099 1.00 57.49 465 ARG B O 1
ATOM 3192 N N . GLU B 1 149 ? 96.849 14.619 1.331 1.00 55.54 466 GLU B N 1
ATOM 3193 C CA . GLU B 1 149 ? 96.365 13.707 2.358 1.00 52.12 466 GLU B CA 1
ATOM 3194 C C . GLU B 1 149 ? 96.862 14.160 3.711 1.00 53.10 466 GLU B C 1
ATOM 3195 O O . GLU B 1 149 ? 96.237 13.901 4.747 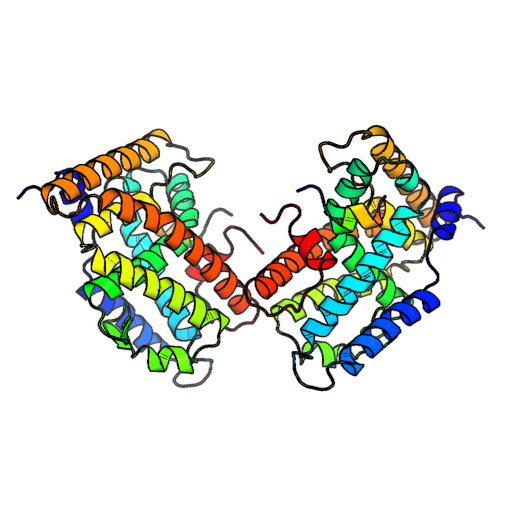1.00 53.20 466 GLU B O 1
ATOM 3201 N N . PHE B 1 150 ? 97.981 14.869 3.694 1.00 44.71 467 PHE B N 1
ATOM 3202 C CA . PHE B 1 150 ? 98.548 15.388 4.928 1.00 47.95 467 PHE B CA 1
ATOM 3203 C C . PHE B 1 150 ? 97.653 16.486 5.551 1.00 50.51 467 PHE B C 1
ATOM 3204 O O . PHE B 1 150 ? 97.403 16.455 6.765 1.00 48.42 467 PHE B O 1
ATOM 3212 N N . VAL B 1 151 ? 97.172 17.446 4.751 1.00 43.66 468 VAL B N 1
ATOM 3213 C CA . VAL B 1 151 ? 96.333 18.505 5.321 1.00 47.31 468 VAL B CA 1
ATOM 3214 C C . VAL B 1 151 ? 95.008 17.921 5.777 1.00 45.88 468 VAL B C 1
ATOM 3215 O O . VAL B 1 151 ? 94.437 18.344 6.781 1.00 49.03 468 VAL B O 1
ATOM 3219 N N . CYS B 1 152 ? 94.510 16.937 5.048 1.00 49.07 469 CYS B N 1
ATOM 3220 C CA . CYS B 1 152 ? 93.261 16.339 5.457 1.00 50.42 469 CYS B CA 1
ATOM 3221 C C . CYS B 1 152 ? 93.404 15.698 6.825 1.00 49.36 469 CYS B C 1
ATOM 3222 O O . CYS B 1 152 ? 92.508 15.812 7.656 1.00 53.27 469 CYS B O 1
ATOM 3225 N N . LEU B 1 153 ? 94.529 15.039 7.075 1.00 50.54 470 LEU B N 1
ATOM 3226 C CA . LEU B 1 153 ? 94.695 14.380 8.367 1.00 49.44 470 LEU B CA 1
ATOM 3227 C C . LEU B 1 153 ? 94.873 15.385 9.472 1.00 46.39 470 LEU B C 1
ATOM 3228 O O . LEU B 1 153 ? 94.520 15.111 10.613 1.00 46.63 470 LEU B O 1
ATOM 3233 N N . LYS B 1 154 ? 95.423 16.544 9.132 1.00 45.79 471 LYS B N 1
ATOM 3234 C CA . LYS B 1 154 ? 95.625 17.608 10.112 1.00 48.39 471 LYS B CA 1
ATOM 3235 C C . LYS B 1 154 ? 94.268 18.127 10.558 1.00 50.02 471 LYS B C 1
ATOM 3236 O O . LYS B 1 154 ? 94.052 18.380 11.729 1.00 51.51 471 LYS B O 1
ATOM 3242 N N . PHE B 1 155 ? 93.353 18.290 9.617 1.00 47.92 472 PHE B N 1
ATOM 3243 C CA . PHE B 1 155 ? 92.049 18.767 9.989 1.00 48.34 472 PHE B CA 1
ATOM 3244 C C . PHE B 1 155 ? 91.238 17.697 10.722 1.00 50.47 472 PHE B C 1
ATOM 3245 O O . PHE B 1 155 ? 90.483 18.013 11.649 1.00 46.92 472 PHE B O 1
ATOM 3253 N N . LEU B 1 156 ? 91.428 16.433 10.346 1.00 45.65 473 LEU B N 1
ATOM 3254 C CA . LEU B 1 156 ? 90.730 15.332 11.007 1.00 48.05 473 LEU B CA 1
ATOM 3255 C C . LEU B 1 156 ? 91.179 15.210 12.456 1.00 49.03 473 LEU B C 1
ATOM 3256 O O . LEU B 1 156 ? 90.366 15.029 13.359 1.00 59.91 473 LEU B O 1
ATOM 3261 N N . VAL B 1 157 ? 92.483 15.301 12.664 1.00 47.01 474 VAL B N 1
ATOM 3262 C CA . VAL B 1 157 ? 93.076 15.232 13.998 1.00 47.50 474 VAL B CA 1
ATOM 3263 C C . VAL B 1 157 ? 92.483 16.389 14.800 1.00 49.66 474 VAL B C 1
ATOM 3264 O O . VAL B 1 157 ? 91.948 16.204 15.885 1.00 52.78 474 VAL B O 1
ATOM 3268 N N . LEU B 1 158 ? 92.590 17.588 14.239 1.00 46.29 475 LEU B N 1
ATOM 3269 C CA . LEU B 1 158 ? 92.101 18.800 14.879 1.00 51.35 475 LEU B CA 1
ATOM 3270 C C . LEU B 1 158 ? 90.596 18.873 15.116 1.00 50.21 475 LEU B C 1
ATOM 3271 O O . LEU B 1 158 ? 90.167 19.242 16.194 1.00 51.45 475 LEU B O 1
ATOM 3276 N N . PHE B 1 159 ? 89.802 18.555 14.099 1.00 49.42 476 PHE B N 1
ATOM 3277 C CA . PHE B 1 159 ? 88.352 18.615 14.236 1.00 50.14 476 PHE B CA 1
ATOM 3278 C C . PHE B 1 159 ? 87.790 17.277 14.693 1.00 58.31 476 PHE B C 1
ATOM 3279 O O . PHE B 1 159 ? 87.122 16.575 13.934 1.00 62.95 476 PHE B O 1
ATOM 3287 N N . SER B 1 160 ? 88.071 16.922 15.940 1.00 64.02 477 SER B N 1
ATOM 3288 C CA . SER B 1 160 ? 87.579 15.673 16.494 1.00 68.84 477 SER B CA 1
ATOM 3289 C C . SER B 1 160 ? 86.243 15.851 17.223 1.00 75.15 477 SER B C 1
ATOM 3290 O O . SER B 1 160 ? 86.130 16.622 18.180 1.00 67.42 477 SER B O 1
ATOM 3293 N N . SER B 1 161 ? 85.235 15.125 16.758 1.00 81.47 478 SER B N 1
ATOM 3294 C CA . SER B 1 161 ? 83.905 15.170 17.343 1.00 86.56 478 SER B CA 1
ATOM 3295 C C . SER B 1 161 ? 83.825 14.384 18.657 1.00 89.34 478 SER B C 1
ATOM 3296 O O . SER B 1 161 ? 82.749 14.225 19.229 1.00 90.47 478 SER B O 1
ATOM 3299 N N . ASP B 1 162 ? 84.959 13.886 19.135 1.00 88.75 479 ASP B N 1
ATOM 3300 C CA . ASP B 1 162 ? 84.962 13.137 20.379 1.00 89.93 479 ASP B CA 1
ATOM 3301 C C . ASP B 1 162 ? 85.467 13.965 21.550 1.00 86.92 479 ASP B C 1
ATOM 3302 O O . ASP B 1 162 ? 86.033 13.435 22.510 1.00 85.33 479 ASP B O 1
ATOM 3307 N N . VAL B 1 163 ? 85.250 15.273 21.454 1.00 83.38 480 VAL B N 1
ATOM 3308 C CA . VAL B 1 163 ? 85.641 16.218 22.496 1.00 79.38 480 VAL B CA 1
ATOM 3309 C C . VAL B 1 163 ? 84.381 16.745 23.170 1.00 82.06 480 VAL B C 1
ATOM 3310 O O . VAL B 1 163 ? 83.438 17.172 22.495 1.00 78.89 480 VAL B O 1
ATOM 3314 N N . LYS B 1 164 ? 84.375 16.722 24.501 1.00 87.29 481 LYS B N 1
ATOM 3315 C CA . LYS B 1 164 ? 83.217 17.158 25.282 1.00 89.59 481 LYS B CA 1
ATOM 3316 C C . LYS B 1 164 ? 83.116 18.664 25.496 1.00 86.55 481 LYS B C 1
ATOM 3317 O O . LYS B 1 164 ? 84.090 19.403 25.361 1.00 81.59 481 LYS B O 1
ATOM 3323 N N . ASN B 1 165 ? 81.910 19.099 25.836 1.00 86.51 482 ASN B N 1
ATOM 3324 C CA . ASN B 1 165 ? 81.628 20.498 26.118 1.00 87.11 482 ASN B CA 1
ATOM 3325 C C . ASN B 1 165 ? 81.811 21.472 24.954 1.00 83.07 482 ASN B C 1
ATOM 3326 O O . ASN B 1 165 ? 81.970 22.675 25.179 1.00 79.03 482 ASN B O 1
ATOM 3331 N N . LEU B 1 166 ? 81.791 20.973 23.721 1.00 79.97 483 LEU B N 1
ATOM 3332 C CA . LEU B 1 166 ? 81.938 21.857 22.569 1.00 77.92 483 LEU B CA 1
ATOM 3333 C C . LEU B 1 166 ? 80.665 22.669 22.375 1.00 79.23 483 LEU B C 1
ATOM 3334 O O . LEU B 1 166 ? 79.565 22.120 22.394 1.00 80.60 483 LEU B O 1
ATOM 3339 N N . GLU B 1 167 ? 80.822 23.976 22.191 1.00 78.17 484 GLU B N 1
ATOM 3340 C CA . GLU B 1 167 ? 79.688 24.870 22.000 1.00 81.23 484 GLU B CA 1
ATOM 3341 C C . GLU B 1 167 ? 79.086 24.725 20.600 1.00 78.63 484 GLU B C 1
ATOM 3342 O O . GLU B 1 167 ? 77.874 24.818 20.432 1.00 80.08 484 GLU B O 1
ATOM 3348 N N . ASN B 1 168 ? 79.930 24.499 19.597 1.00 74.32 485 ASN B N 1
ATOM 3349 C CA . ASN B 1 168 ? 79.454 24.344 18.223 1.00 70.47 485 ASN B CA 1
ATOM 3350 C C . ASN B 1 168 ? 79.821 22.962 17.680 1.00 69.86 485 ASN B C 1
ATOM 3351 O O . ASN B 1 168 ? 80.638 22.835 16.767 1.00 68.22 485 ASN B O 1
ATOM 3356 N N . LEU B 1 169 ? 79.215 21.929 18.254 1.00 69.14 486 LEU B N 1
ATOM 3357 C CA . LEU B 1 169 ? 79.481 20.555 17.847 1.00 71.17 486 LEU B CA 1
ATOM 3358 C C . LEU B 1 169 ? 79.118 20.305 16.394 1.00 72.47 486 LEU B C 1
ATOM 3359 O O . LEU B 1 169 ? 79.800 19.558 15.698 1.00 72.68 486 LEU B O 1
ATOM 3364 N N . GLN B 1 170 ? 78.036 20.924 15.942 1.00 75.27 487 GLN B N 1
ATOM 3365 C CA . GLN B 1 170 ? 77.590 20.760 14.566 1.00 76.10 487 GLN B CA 1
ATOM 3366 C C . GLN B 1 170 ? 78.664 21.134 13.551 1.00 66.37 487 GLN B C 1
ATOM 3367 O O . GLN B 1 170 ? 78.913 20.392 12.612 1.00 60.76 487 GLN B O 1
ATOM 3373 N N . LEU B 1 171 ? 79.286 22.291 13.735 1.00 59.38 488 LEU B N 1
ATOM 3374 C CA . LEU B 1 171 ? 80.322 22.716 12.820 1.00 57.53 488 LEU B CA 1
ATOM 3375 C C . LEU B 1 171 ? 81.440 21.685 12.825 1.00 57.05 488 LEU B C 1
ATOM 3376 O O . LEU B 1 171 ? 81.843 21.179 11.780 1.00 60.34 488 LEU B O 1
ATOM 3381 N N . VAL B 1 172 ? 81.920 21.357 14.016 1.00 58.84 489 VAL B N 1
ATOM 3382 C CA . VAL B 1 172 ? 82.987 20.379 14.172 1.00 56.93 489 VAL B CA 1
ATOM 3383 C C . VAL B 1 172 ? 82.703 19.028 13.496 1.00 59.32 489 VAL B C 1
ATOM 3384 O O . VAL B 1 172 ? 83.591 18.449 12.874 1.00 61.57 489 VAL B O 1
ATOM 3388 N N . GLU B 1 173 ? 81.478 18.525 13.603 1.00 59.68 490 GLU B N 1
ATOM 3389 C CA . GLU B 1 173 ? 81.145 17.250 12.970 1.00 63.44 490 GLU B CA 1
ATOM 3390 C C . GLU B 1 173 ? 81.041 17.404 11.457 1.00 62.98 490 GLU B C 1
ATOM 3391 O O . GLU B 1 173 ? 81.372 16.489 10.707 1.00 58.42 490 GLU B O 1
ATOM 3397 N N . GLY B 1 174 ? 80.577 18.567 11.015 1.00 61.50 491 GLY B N 1
ATOM 3398 C CA . GLY B 1 174 ? 80.445 18.813 9.594 1.00 58.19 491 GLY B CA 1
ATOM 3399 C C . GLY B 1 174 ? 81.800 18.878 8.909 1.00 60.53 491 GLY B C 1
ATOM 3400 O O . GLY B 1 174 ? 81.999 18.262 7.854 1.00 58.81 491 GLY B O 1
ATOM 3401 N N . VAL B 1 175 ? 82.730 19.637 9.491 1.00 53.29 492 VAL B N 1
ATOM 3402 C CA . VAL B 1 175 ? 84.068 19.755 8.921 1.00 55.42 492 VAL B CA 1
ATOM 3403 C C . VAL B 1 175 ? 84.701 18.372 8.790 1.00 56.43 492 VAL B C 1
ATOM 3404 O O . VAL B 1 175 ? 85.257 18.025 7.747 1.00 55.97 492 VAL B O 1
ATOM 3408 N N . GLN B 1 176 ? 84.592 17.589 9.856 1.00 56.17 493 GLN B N 1
ATOM 3409 C CA . GLN B 1 176 ? 85.132 16.237 9.899 1.00 56.47 493 GLN B CA 1
ATOM 3410 C C . GLN B 1 176 ? 84.533 15.343 8.819 1.00 55.44 493 GLN B C 1
ATOM 3411 O O . GLN B 1 176 ? 85.252 14.614 8.148 1.00 59.80 493 GLN B O 1
ATOM 3417 N N . GLU B 1 177 ? 83.215 15.392 8.658 1.00 55.74 494 GLU B N 1
ATOM 3418 C CA . GLU B 1 177 ? 82.536 14.581 7.651 1.00 54.83 494 GLU B CA 1
ATOM 3419 C C . GLU B 1 177 ? 82.909 15.120 6.284 1.00 52.81 494 GLU B C 1
ATOM 3420 O O . GLU B 1 177 ? 83.196 14.369 5.352 1.00 51.88 494 GLU B O 1
ATOM 3426 N N . GLN B 1 178 ? 82.904 16.439 6.175 1.00 51.81 495 GLN B N 1
ATOM 3427 C CA . GLN B 1 178 ? 83.221 17.111 4.928 1.00 51.45 495 GLN B CA 1
ATOM 3428 C C . GLN B 1 178 ? 84.635 16.693 4.463 1.00 54.34 495 GLN B C 1
ATOM 3429 O O . GLN B 1 178 ? 84.836 16.372 3.287 1.00 52.89 495 GLN B O 1
ATOM 3435 N N . VAL B 1 179 ? 85.608 16.683 5.375 1.00 46.63 496 VAL B N 1
ATOM 3436 C CA . VAL B 1 179 ? 86.965 16.286 4.999 1.00 51.55 496 VAL B CA 1
ATOM 3437 C C . VAL B 1 179 ? 87.088 14.785 4.658 1.00 55.41 496 VAL B C 1
ATOM 3438 O O . VAL B 1 179 ? 87.701 14.432 3.650 1.00 60.17 496 VAL B O 1
ATOM 3442 N N . ASN B 1 180 ? 86.527 13.904 5.487 1.00 53.72 497 ASN B N 1
ATOM 3443 C CA . ASN B 1 180 ? 86.569 12.459 5.205 1.00 53.00 497 ASN B CA 1
ATOM 3444 C C . ASN B 1 180 ? 86.144 12.216 3.772 1.00 52.38 497 ASN B C 1
ATOM 3445 O O . ASN B 1 180 ? 86.837 11.558 3.008 1.00 60.35 497 ASN B O 1
ATOM 3450 N N . ALA B 1 181 ? 84.992 12.760 3.415 1.00 48.98 498 ALA B N 1
ATOM 3451 C CA . ALA B 1 181 ? 84.472 12.589 2.072 1.00 50.88 498 ALA B CA 1
ATOM 3452 C C . ALA B 1 181 ? 85.392 13.131 0.986 1.00 45.57 498 ALA B C 1
ATOM 3453 O O . ALA B 1 181 ? 85.413 12.603 -0.116 1.00 49.20 498 ALA B O 1
ATOM 3455 N N . ALA B 1 182 ? 86.131 14.193 1.291 1.00 49.08 499 ALA B N 1
ATOM 3456 C CA . ALA B 1 182 ? 87.051 14.789 0.329 1.00 48.86 499 ALA B CA 1
ATOM 3457 C C . ALA B 1 182 ? 88.266 13.893 0.139 1.00 47.98 499 ALA B C 1
ATOM 3458 O O . ALA B 1 182 ? 88.691 13.636 -0.979 1.00 51.05 499 ALA B O 1
ATOM 3460 N N . LEU B 1 183 ? 88.819 13.417 1.241 1.00 44.78 500 LEU B N 1
ATOM 3461 C CA . LEU B 1 183 ? 89.992 12.563 1.186 1.00 48.74 500 LEU B CA 1
ATOM 3462 C C . LEU B 1 183 ? 89.695 11.299 0.388 1.00 52.90 500 LEU B C 1
ATOM 3463 O O . LEU B 1 183 ? 90.518 10.848 -0.409 1.00 53.01 500 LEU B O 1
ATOM 3468 N N . LEU B 1 184 ? 88.507 10.742 0.584 1.00 49.89 501 LEU B N 1
ATOM 3469 C CA . LEU B 1 184 ? 88.125 9.529 -0.121 1.00 52.14 501 LEU B CA 1
ATOM 3470 C C . LEU B 1 184 ? 88.033 9.818 -1.599 1.00 53.35 501 LEU B C 1
ATOM 3471 O O . LEU B 1 184 ? 88.576 9.096 -2.423 1.00 51.42 501 LEU B O 1
ATOM 3476 N N . ASP B 1 185 ? 87.339 10.892 -1.936 1.00 55.54 502 ASP B N 1
ATOM 3477 C CA . ASP B 1 185 ? 87.199 11.258 -3.331 1.00 56.08 502 ASP B CA 1
ATOM 3478 C C . ASP B 1 185 ? 88.605 11.395 -3.918 1.00 55.94 502 ASP B C 1
ATOM 3479 O O . ASP B 1 185 ? 88.928 10.779 -4.932 1.00 51.62 502 ASP B O 1
ATOM 3484 N N . TYR B 1 186 ? 89.426 12.208 -3.253 1.00 53.79 503 TYR B N 1
ATOM 3485 C CA . TYR B 1 186 ? 90.800 12.482 -3.659 1.00 50.79 503 TYR B CA 1
ATOM 3486 C C . TYR B 1 186 ? 91.654 11.225 -3.828 1.00 53.25 503 TYR B C 1
ATOM 3487 O O . TYR B 1 186 ? 92.294 11.010 -4.860 1.00 51.15 503 TYR B O 1
ATOM 3496 N N . THR B 1 187 ? 91.673 10.392 -2.805 1.00 54.12 504 THR B N 1
ATOM 3497 C CA . THR B 1 187 ? 92.483 9.203 -2.894 1.00 58.56 504 THR B CA 1
ATOM 3498 C C . THR B 1 187 ? 92.106 8.221 -3.999 1.00 61.35 504 THR B C 1
ATOM 3499 O O . THR B 1 187 ? 92.997 7.784 -4.734 1.00 63.48 504 THR B O 1
ATOM 3503 N N . VAL B 1 188 ? 90.826 7.876 -4.166 1.00 59.52 505 VAL B N 1
ATOM 3504 C CA . VAL B 1 188 ? 90.519 6.915 -5.231 1.00 61.23 505 VAL B CA 1
ATOM 3505 C C . VAL B 1 188 ? 90.687 7.494 -6.638 1.00 64.15 505 VAL B C 1
ATOM 3506 O O . VAL B 1 188 ? 90.905 6.742 -7.587 1.00 70.19 505 VAL B O 1
ATOM 3510 N N . CYS B 1 189 ? 90.602 8.815 -6.783 1.00 62.84 506 CYS B N 1
ATOM 3511 C CA . CYS B 1 189 ? 90.781 9.443 -8.098 1.00 64.00 506 CYS B CA 1
ATOM 3512 C C . CYS B 1 189 ? 92.252 9.608 -8.479 1.00 65.02 506 CYS B C 1
ATOM 3513 O O . CYS B 1 189 ? 92.624 9.471 -9.645 1.00 66.39 506 CYS B O 1
ATOM 3516 N N . ASN B 1 190 ? 93.082 9.922 -7.492 1.00 64.31 507 ASN B N 1
ATOM 3517 C CA . ASN B 1 190 ? 94.499 10.137 -7.732 1.00 58.62 507 ASN B CA 1
ATOM 3518 C C . ASN B 1 190 ? 95.371 8.911 -7.532 1.00 59.42 507 ASN B C 1
ATOM 3519 O O . ASN B 1 190 ? 96.492 8.872 -8.021 1.00 63.45 507 ASN B O 1
ATOM 3524 N N . TYR B 1 191 ? 94.877 7.929 -6.790 1.00 56.61 508 TYR B N 1
ATOM 3525 C CA . TYR B 1 191 ? 95.633 6.704 -6.559 1.00 55.83 508 TYR B CA 1
ATOM 3526 C C . TYR B 1 191 ? 94.665 5.539 -6.673 1.00 53.44 508 TYR B C 1
ATOM 3527 O O . TYR B 1 191 ? 94.533 4.731 -5.753 1.00 58.29 508 TYR B O 1
ATOM 3536 N N . PRO B 1 192 ? 93.975 5.436 -7.815 1.00 51.83 509 PRO B N 1
ATOM 3537 C CA . PRO B 1 192 ? 93.009 4.361 -8.037 1.00 57.89 509 PRO B CA 1
ATOM 3538 C C . PRO B 1 192 ? 93.563 2.945 -7.942 1.00 61.06 509 PRO B C 1
ATOM 3539 O O . PRO B 1 192 ? 92.814 2.014 -7.677 1.00 60.24 509 PRO B O 1
ATOM 3543 N N . GLN B 1 193 ? 94.865 2.780 -8.161 1.00 68.71 510 GLN B N 1
ATOM 3544 C CA . GLN B 1 193 ? 95.484 1.453 -8.106 1.00 75.91 510 GLN B CA 1
ATOM 3545 C C . GLN B 1 193 ? 95.966 1.089 -6.706 1.00 77.82 510 GLN B C 1
ATOM 3546 O O . GLN B 1 193 ? 96.609 0.058 -6.505 1.00 76.00 510 GLN B O 1
ATOM 3552 N N . GLN B 1 194 ? 95.657 1.954 -5.744 1.00 79.12 511 GLN B N 1
ATOM 3553 C CA . GLN B 1 194 ? 96.009 1.738 -4.345 1.00 80.78 511 GLN B CA 1
ATOM 3554 C C . GLN B 1 194 ? 94.675 1.336 -3.702 1.00 80.64 511 GLN B C 1
ATOM 3555 O O . GLN B 1 194 ? 94.011 2.144 -3.057 1.00 77.25 511 GLN B O 1
ATOM 3561 N N . THR B 1 195 ? 94.286 0.083 -3.908 1.00 81.53 512 THR B N 1
ATOM 3562 C CA . THR B 1 195 ? 93.017 -0.453 -3.412 1.00 85.65 512 THR B CA 1
ATOM 3563 C C . THR B 1 195 ? 92.397 0.155 -2.156 1.00 85.75 512 THR B C 1
ATOM 3564 O O . THR B 1 195 ? 91.172 0.249 -2.069 1.00 91.25 512 THR B O 1
ATOM 3568 N N . GLU B 1 196 ? 93.198 0.545 -1.171 1.00 85.86 513 GLU B N 1
ATOM 3569 C CA . GLU B 1 196 ? 92.590 1.126 0.026 1.00 88.96 513 GLU B CA 1
ATOM 3570 C C . GLU B 1 196 ? 93.421 2.141 0.816 1.00 82.45 513 GLU B C 1
ATOM 3571 O O . GLU B 1 196 ? 93.444 2.126 2.049 1.00 83.64 513 GLU B O 1
ATOM 3577 N N . LYS B 1 197 ? 94.100 3.029 0.100 1.00 71.81 514 LYS B N 1
ATOM 3578 C CA . LYS B 1 197 ? 94.882 4.070 0.744 1.00 67.24 514 LYS B CA 1
ATOM 3579 C C . LYS B 1 197 ? 94.025 4.730 1.835 1.00 63.07 514 LYS B C 1
ATOM 3580 O O . LYS B 1 197 ? 94.416 4.781 3.001 1.00 64.51 514 LYS B O 1
ATOM 3586 N N . PHE B 1 198 ? 92.847 5.215 1.453 1.00 55.89 515 PHE B N 1
ATOM 3587 C CA . PHE B 1 198 ? 91.942 5.866 2.395 1.00 49.58 515 PHE B CA 1
ATOM 3588 C C . PHE B 1 198 ? 91.838 5.101 3.702 1.00 48.16 515 PHE B C 1
ATOM 3589 O O . PHE B 1 198 ? 92.139 5.634 4.768 1.00 51.91 515 PHE B O 1
ATOM 3597 N N . GLY B 1 199 ? 91.411 3.844 3.617 1.00 55.78 516 GLY B N 1
ATOM 3598 C CA . GLY B 1 199 ? 91.273 3.014 4.807 1.00 49.53 516 GLY B CA 1
ATOM 3599 C C . GLY B 1 199 ? 92.538 2.999 5.636 1.00 54.42 516 GLY B C 1
ATOM 3600 O O . GLY B 1 199 ? 92.505 3.186 6.857 1.00 58.64 516 GLY B O 1
ATOM 3601 N N . GLN B 1 200 ? 93.658 2.778 4.957 1.00 57.36 517 GLN B N 1
ATOM 3602 C CA . GLN B 1 200 ? 94.962 2.742 5.595 1.00 61.35 517 GLN B CA 1
ATOM 3603 C C . GLN B 1 200 ? 95.301 4.075 6.258 1.00 62.98 517 GLN B C 1
ATOM 3604 O O . GLN B 1 200 ? 95.772 4.100 7.398 1.00 64.05 517 GLN B O 1
ATOM 3610 N N . LEU B 1 201 ? 95.059 5.183 5.554 1.00 58.14 518 LEU B N 1
ATOM 3611 C CA . LEU B 1 201 ? 95.356 6.497 6.120 1.00 55.91 518 LEU B CA 1
ATOM 3612 C C . LEU B 1 201 ? 94.641 6.697 7.445 1.00 51.81 518 LEU B C 1
ATOM 3613 O O . LEU B 1 201 ? 95.248 7.114 8.427 1.00 53.30 518 LEU B O 1
ATOM 3618 N N . LEU B 1 202 ? 93.355 6.381 7.482 1.00 52.38 519 LEU B N 1
ATOM 3619 C CA . LEU B 1 202 ? 92.598 6.545 8.711 1.00 58.74 519 LEU B CA 1
ATOM 3620 C C . LEU B 1 202 ? 93.112 5.686 9.868 1.00 60.93 519 LEU B C 1
ATOM 3621 O O . LEU B 1 202 ? 93.087 6.119 11.023 1.00 65.02 519 LEU B O 1
ATOM 3626 N N . LEU B 1 203 ? 93.579 4.478 9.572 1.00 63.76 520 LEU B N 1
ATOM 3627 C CA . LEU B 1 203 ? 94.079 3.593 10.624 1.00 66.89 520 LEU B CA 1
ATOM 3628 C C . LEU B 1 203 ? 95.279 4.195 11.319 1.00 71.83 520 LEU B C 1
ATOM 3629 O O . LEU B 1 203 ? 95.578 3.871 12.470 1.00 75.95 520 LEU B O 1
ATOM 3634 N N . ARG B 1 204 ? 95.970 5.069 10.599 1.00 71.53 521 ARG B N 1
ATOM 3635 C CA . ARG B 1 204 ? 97.157 5.718 11.119 1.00 68.25 521 ARG B CA 1
ATOM 3636 C C . ARG B 1 204 ? 96.863 6.693 12.259 1.00 66.94 521 ARG B C 1
ATOM 3637 O O . ARG B 1 204 ? 97.698 6.897 13.134 1.00 70.43 521 ARG B O 1
ATOM 3645 N N . LEU B 1 205 ? 95.676 7.286 12.265 1.00 67.27 522 LEU B N 1
ATOM 3646 C CA . LEU B 1 205 ? 95.350 8.256 13.305 1.00 68.35 522 LEU B CA 1
ATOM 3647 C C . LEU B 1 205 ? 95.447 7.708 14.725 1.00 69.85 522 LEU B C 1
ATOM 3648 O O . LEU B 1 205 ? 96.105 8.312 15.582 1.00 67.66 522 LEU B O 1
ATOM 3653 N N . PRO B 1 206 ? 94.795 6.562 15.000 1.00 69.02 523 PRO B N 1
ATOM 3654 C CA . PRO B 1 206 ? 94.829 5.954 16.337 1.00 65.08 523 PRO B CA 1
ATOM 3655 C C . PRO B 1 206 ? 96.270 5.675 16.757 1.00 65.25 523 PRO B C 1
ATOM 3656 O O . PRO B 1 206 ? 96.622 5.763 17.946 1.00 65.05 523 PRO B O 1
ATOM 3660 N N . GLU B 1 207 ? 97.103 5.342 15.774 1.00 62.77 524 GLU B N 1
ATOM 3661 C CA . GLU B 1 207 ? 98.507 5.059 16.043 1.00 67.85 524 GLU B CA 1
ATOM 3662 C C . GLU B 1 207 ? 99.220 6.354 16.404 1.00 68.80 524 GLU B C 1
ATOM 3663 O O . GLU B 1 207 ? 100.046 6.374 17.317 1.00 70.34 524 GLU B O 1
ATOM 3669 N N . ILE B 1 208 ? 98.894 7.436 15.695 1.00 64.43 525 ILE B N 1
ATOM 3670 C CA . ILE B 1 208 ? 99.494 8.733 15.985 1.00 64.24 525 ILE B CA 1
ATOM 3671 C C . ILE B 1 208 ? 99.048 9.150 17.385 1.00 65.26 525 ILE B C 1
ATOM 3672 O O . ILE B 1 208 ? 99.842 9.659 18.177 1.00 70.96 525 ILE B O 1
ATOM 3677 N N . ARG B 1 209 ? 97.774 8.916 17.686 1.00 64.93 526 ARG B N 1
ATOM 3678 C CA . ARG B 1 209 ? 97.206 9.248 18.984 1.00 65.14 526 ARG B CA 1
ATOM 3679 C C . ARG B 1 209 ? 97.881 8.469 20.113 1.00 68.90 526 ARG B C 1
ATOM 3680 O O . ARG B 1 209 ? 98.162 9.022 21.183 1.00 69.48 526 ARG B O 1
ATOM 3688 N N . ALA B 1 210 ? 98.142 7.183 19.884 1.00 69.13 527 ALA B N 1
ATOM 3689 C CA . ALA B 1 210 ? 98.778 6.358 20.909 1.00 64.38 527 ALA B CA 1
ATOM 3690 C C . ALA B 1 210 ? 100.200 6.828 21.177 1.00 64.32 527 ALA B C 1
ATOM 3691 O O . ALA B 1 210 ? 100.652 6.849 22.321 1.00 66.27 527 ALA B O 1
ATOM 3693 N N . ILE B 1 211 ? 100.906 7.213 20.121 1.00 65.00 528 ILE B N 1
ATOM 3694 C CA . ILE B 1 211 ? 102.279 7.692 20.255 1.00 65.20 528 ILE B CA 1
ATOM 3695 C C . ILE B 1 211 ? 102.363 9.032 20.997 1.00 65.03 528 ILE B C 1
ATOM 3696 O O . ILE B 1 211 ? 103.322 9.287 21.734 1.00 64.54 528 ILE B O 1
ATOM 3701 N N . SER B 1 212 ? 101.361 9.884 20.805 1.00 62.57 529 SER B N 1
ATOM 3702 C CA . SER B 1 212 ? 101.347 11.190 21.454 1.00 66.41 529 SER B CA 1
ATOM 3703 C C . SER B 1 212 ? 101.130 11.068 22.965 1.00 67.18 529 SER B C 1
ATOM 3704 O O . SER B 1 212 ? 101.730 11.816 23.746 1.00 62.20 529 SER B O 1
ATOM 3707 N N . LYS B 1 213 ? 100.266 10.139 23.377 1.00 63.42 530 LYS B N 1
ATOM 3708 C CA . LYS B 1 213 ? 100.030 9.943 24.799 1.00 68.25 530 LYS B CA 1
ATOM 3709 C C . LYS B 1 213 ? 101.346 9.555 25.447 1.00 66.17 530 LYS B C 1
ATOM 3710 O O . LYS B 1 213 ? 101.696 10.082 26.497 1.00 68.84 530 LYS B O 1
ATOM 3716 N N . GLN B 1 214 ? 102.068 8.626 24.826 1.00 66.20 531 GLN B N 1
ATOM 3717 C CA . GLN B 1 214 ? 103.358 8.192 25.366 1.00 69.87 531 GLN B CA 1
ATOM 3718 C C . GLN B 1 214 ? 104.328 9.363 25.402 1.00 67.42 531 GLN B C 1
ATOM 3719 O O . GLN B 1 214 ? 105.052 9.555 26.376 1.00 65.86 531 GLN B O 1
ATOM 3725 N N . ALA B 1 215 ? 104.341 10.141 24.327 1.00 66.28 532 ALA B N 1
ATOM 3726 C CA . ALA B 1 215 ? 105.228 11.288 24.236 1.00 63.68 532 ALA B CA 1
ATOM 3727 C C . ALA B 1 215 ? 104.899 12.294 25.329 1.00 62.53 532 ALA B C 1
ATOM 3728 O O . ALA B 1 215 ? 105.768 13.017 25.797 1.00 65.60 532 ALA B O 1
ATOM 3730 N N . GLU B 1 216 ? 103.641 12.343 25.743 1.00 66.31 533 GLU B N 1
ATOM 3731 C CA . GLU B 1 216 ? 103.252 13.277 26.790 1.00 68.65 533 GLU B CA 1
ATOM 3732 C C . GLU B 1 216 ? 103.679 12.768 28.166 1.00 67.05 533 GLU B C 1
ATOM 3733 O O . GLU B 1 216 ? 104.096 13.553 29.030 1.00 68.51 533 GLU B O 1
ATOM 3739 N N . ASP B 1 217 ? 103.580 11.457 28.370 1.00 64.76 534 ASP B N 1
ATOM 3740 C CA . ASP B 1 217 ? 103.980 10.864 29.640 1.00 64.66 534 ASP B CA 1
ATOM 3741 C C . ASP B 1 217 ? 105.483 11.052 29.777 1.00 65.39 534 ASP B C 1
ATOM 3742 O O . ASP B 1 217 ? 105.961 11.525 30.803 1.00 57.41 534 ASP B O 1
ATOM 3747 N N . TYR B 1 218 ? 106.229 10.709 28.728 1.00 67.26 535 TYR B N 1
ATOM 3748 C CA . TYR B 1 218 ? 107.680 10.868 28.751 1.00 67.66 535 TYR B CA 1
ATOM 3749 C C . TYR B 1 218 ? 108.017 12.314 29.088 1.00 70.26 535 TYR B C 1
ATOM 3750 O O . TYR B 1 218 ? 108.719 12.596 30.055 1.00 76.47 535 TYR B O 1
ATOM 3759 N N . LEU B 1 219 ? 107.493 13.228 28.284 1.00 69.26 536 LEU B N 1
ATOM 3760 C CA . LEU B 1 219 ? 107.735 14.643 28.466 1.00 68.11 536 LEU B CA 1
ATOM 3761 C C . LEU B 1 219 ? 107.370 15.133 29.861 1.00 69.88 536 LEU B C 1
ATOM 3762 O O . LEU B 1 219 ? 108.108 15.917 30.452 1.00 70.67 536 LEU B O 1
ATOM 3767 N N . TYR B 1 220 ? 106.232 14.682 30.383 1.00 70.41 537 TYR B N 1
ATOM 3768 C CA . TYR B 1 220 ? 105.787 15.092 31.713 1.00 73.06 537 TYR B CA 1
ATOM 3769 C C . TYR B 1 220 ? 106.743 14.662 32.826 1.00 72.82 537 TYR B C 1
ATOM 3770 O O . TYR B 1 220 ? 107.064 15.437 33.722 1.00 69.43 537 TYR B O 1
ATOM 3779 N N . TYR B 1 221 ? 107.163 13.405 32.778 1.00 77.65 538 TYR B N 1
ATOM 3780 C CA . TYR B 1 221 ? 108.074 12.867 33.767 1.00 81.96 538 TYR B CA 1
ATOM 3781 C C . TYR B 1 221 ? 109.425 13.578 33.684 1.00 80.90 538 TYR B C 1
ATOM 3782 O O . TYR B 1 221 ? 110.069 13.800 34.706 1.00 85.85 538 TYR B O 1
ATOM 3791 N N . LYS B 1 222 ? 109.855 13.928 32.473 1.00 79.17 539 LYS B N 1
ATOM 3792 C CA . LYS B 1 222 ? 111.123 14.632 32.276 1.00 81.35 539 LYS B CA 1
ATOM 3793 C C . LYS B 1 222 ? 111.043 16.066 32.813 1.00 85.38 539 LYS B C 1
ATOM 3794 O O . LYS B 1 222 ? 112.047 16.645 33.229 1.00 83.37 539 LYS B O 1
ATOM 3800 N N . HIS B 1 223 ? 109.848 16.645 32.789 1.00 89.94 540 HIS B N 1
ATOM 3801 C CA . HIS B 1 223 ? 109.654 17.995 33.305 1.00 96.43 540 HIS B CA 1
ATOM 3802 C C . HIS B 1 223 ? 109.694 17.969 34.832 1.00 99.62 540 HIS B C 1
ATOM 3803 O O . HIS B 1 223 ? 110.219 18.894 35.463 1.00 98.69 540 HIS B O 1
ATOM 3810 N N . VAL B 1 224 ? 109.135 16.905 35.414 1.00 101.47 541 VAL B N 1
ATOM 3811 C CA . VAL B 1 224 ? 109.099 16.739 36.866 1.00 103.13 541 VAL B CA 1
ATOM 3812 C C . VAL B 1 224 ? 110.516 16.764 37.446 1.00 106.08 541 VAL B C 1
ATOM 3813 O O . VAL B 1 224 ? 110.711 17.124 38.614 1.00 105.97 541 VAL B O 1
ATOM 3817 N N . ASN B 1 225 ? 111.502 16.393 36.627 1.00 108.81 542 ASN B N 1
ATOM 3818 C CA . ASN B 1 225 ? 112.894 16.398 37.069 1.00 109.57 542 ASN B CA 1
ATOM 3819 C C . ASN B 1 225 ? 113.724 17.432 36.313 1.00 109.48 542 ASN B C 1
ATOM 3820 O O . ASN B 1 225 ? 114.717 17.088 35.678 1.00 109.39 542 ASN B O 1
ATOM 3825 N N . GLY B 1 226 ? 113.305 18.692 36.395 1.00 110.31 543 GLY B N 1
ATOM 3826 C CA . GLY B 1 226 ? 114.006 19.783 35.733 1.00 113.92 543 GLY B CA 1
ATOM 3827 C C . GLY B 1 226 ? 114.917 19.438 34.567 1.00 115.91 543 GLY B C 1
ATOM 3828 O O . GLY B 1 226 ? 116.007 20.002 34.443 1.00 115.85 543 GLY B O 1
ATOM 3829 N N . ASP B 1 227 ? 114.484 18.517 33.710 1.00 119.21 544 ASP B N 1
ATOM 3830 C CA . ASP B 1 227 ? 115.275 18.125 32.549 1.00 124.23 544 ASP B CA 1
ATOM 3831 C C . ASP B 1 227 ? 114.656 18.717 31.296 1.00 125.75 544 ASP B C 1
ATOM 3832 O O . ASP B 1 227 ? 114.933 18.283 30.175 1.00 127.50 544 ASP B O 1
ATOM 3837 N N . VAL B 1 228 ? 113.800 19.711 31.516 1.00 126.39 545 VAL B N 1
ATOM 3838 C CA . VAL B 1 228 ? 113.105 20.429 30.456 1.00 126.70 545 VAL B CA 1
ATOM 3839 C C . VAL B 1 228 ? 113.209 21.889 30.886 1.00 130.79 545 VAL B C 1
ATOM 3840 O O . VAL B 1 228 ? 112.545 22.307 31.838 1.00 132.84 545 VAL B O 1
ATOM 3844 N N . PRO B 1 229 ? 114.037 22.685 30.184 1.00 132.88 546 PRO B N 1
ATOM 3845 C CA . PRO B 1 229 ? 114.222 24.104 30.521 1.00 134.78 546 PRO B CA 1
ATOM 3846 C C . PRO B 1 229 ? 112.938 24.747 31.010 1.00 136.42 546 PRO B C 1
ATOM 3847 O O . PRO B 1 229 ? 112.615 24.721 32.200 1.00 137.51 546 PRO B O 1
ATOM 3851 N N . TYR B 1 230 ? 112.217 25.332 30.067 1.00 135.97 547 TYR B N 1
ATOM 3852 C CA . TYR B 1 230 ? 110.949 25.970 30.341 1.00 134.72 547 TYR B CA 1
ATOM 3853 C C . TYR B 1 230 ? 110.393 26.452 29.016 1.00 133.55 547 TYR B C 1
ATOM 3854 O O . TYR B 1 230 ? 111.095 27.073 28.214 1.00 135.93 547 TYR B O 1
ATOM 3863 N N . ASN B 1 231 ? 109.125 26.138 28.794 1.00 128.50 548 ASN B N 1
ATOM 3864 C CA . ASN B 1 231 ? 108.431 26.505 27.577 1.00 121.02 548 ASN B CA 1
ATOM 3865 C C . ASN B 1 231 ? 106.978 26.658 27.985 1.00 115.55 548 ASN B C 1
ATOM 3866 O O . ASN B 1 231 ? 106.167 25.759 27.781 1.00 114.80 548 ASN B O 1
ATOM 3871 N N . ASN B 1 232 ? 106.671 27.799 28.587 1.00 109.29 549 ASN B N 1
ATOM 3872 C CA . ASN B 1 232 ? 105.327 28.093 29.051 1.00 105.49 549 ASN B CA 1
ATOM 3873 C C . ASN B 1 232 ? 104.252 27.372 28.246 1.00 97.57 549 ASN B C 1
ATOM 3874 O O . ASN B 1 232 ? 103.380 26.719 28.818 1.00 94.92 549 ASN B O 1
ATOM 3879 N N . LEU B 1 233 ? 104.317 27.473 26.921 1.00 87.53 550 LEU B N 1
ATOM 3880 C CA . LEU B 1 233 ? 103.317 26.822 26.086 1.00 82.46 550 LEU B CA 1
ATOM 3881 C C . LEU B 1 233 ? 103.339 25.307 26.267 1.00 79.45 550 LEU B C 1
ATOM 3882 O O . LEU B 1 233 ? 102.334 24.702 26.642 1.00 77.44 550 LEU B O 1
ATOM 3887 N N . LEU B 1 234 ? 104.488 24.697 25.998 1.00 74.06 551 LEU B N 1
ATOM 3888 C CA . LEU B 1 234 ? 104.624 23.255 26.141 1.00 69.36 551 LEU B CA 1
ATOM 3889 C C . LEU B 1 234 ? 104.150 22.804 27.512 1.00 66.09 551 LEU B C 1
ATOM 3890 O O . LEU B 1 234 ? 103.276 21.948 27.617 1.00 62.84 551 LEU B O 1
ATOM 3895 N N . ILE B 1 235 ? 104.730 23.395 28.557 1.00 68.78 552 ILE B N 1
ATOM 3896 C CA . ILE B 1 235 ? 104.392 23.068 29.943 1.00 75.25 552 ILE B CA 1
ATOM 3897 C C . ILE B 1 235 ? 102.893 23.211 30.201 1.00 73.31 552 ILE B C 1
ATOM 3898 O O . ILE B 1 235 ? 102.269 22.348 30.832 1.00 69.72 552 ILE B O 1
ATOM 3903 N N . GLU B 1 236 ? 102.334 24.313 29.709 1.00 71.24 553 GLU B N 1
ATOM 3904 C CA . GLU B 1 236 ? 100.918 24.612 29.866 1.00 67.77 553 GLU B CA 1
ATOM 3905 C C . GLU B 1 236 ? 100.057 23.568 29.166 1.00 62.63 553 GLU B C 1
ATOM 3906 O O . GLU B 1 236 ? 99.133 23.026 29.758 1.00 59.64 553 GLU B O 1
ATOM 3912 N N . MET B 1 237 ? 100.354 23.277 27.905 1.00 62.80 554 MET B N 1
ATOM 3913 C CA . MET B 1 237 ? 99.570 22.275 27.205 1.00 65.99 554 MET B CA 1
ATOM 3914 C C . MET B 1 237 ? 99.706 20.957 27.962 1.00 66.42 554 MET B C 1
ATOM 3915 O O . MET B 1 237 ? 98.733 20.230 28.148 1.00 70.18 554 MET B O 1
ATOM 3920 N N . LEU B 1 238 ? 100.917 20.667 28.422 1.00 66.93 555 LEU B N 1
ATOM 3921 C CA . LEU B 1 238 ? 101.190 19.435 29.146 1.00 70.83 555 LEU B CA 1
ATOM 3922 C C . LEU B 1 238 ? 100.306 19.249 30.378 1.00 73.08 555 LEU B C 1
ATOM 3923 O O . LEU B 1 238 ? 99.747 18.177 30.579 1.00 69.73 555 LEU B O 1
ATOM 3928 N N . HIS B 1 239 ? 100.162 20.295 31.187 1.00 83.53 556 HIS B N 1
ATOM 3929 C CA . HIS B 1 239 ? 99.351 20.222 32.408 1.00 93.19 556 HIS B CA 1
ATOM 3930 C C . HIS B 1 239 ? 97.866 20.498 32.211 1.00 101.17 556 HIS B C 1
ATOM 3931 O O . HIS B 1 239 ? 97.121 20.607 33.184 1.00 102.28 556 HIS B O 1
ATOM 3938 N N . ALA B 1 240 ? 97.430 20.615 30.963 1.00 110.25 557 ALA B N 1
ATOM 3939 C CA . ALA B 1 240 ? 96.025 20.883 30.682 1.00 120.45 557 ALA B CA 1
ATOM 3940 C C . ALA B 1 240 ? 95.134 19.721 31.122 1.00 127.10 557 ALA B C 1
ATOM 3941 O O . ALA B 1 240 ? 93.943 19.688 30.800 1.00 129.81 557 ALA B O 1
ATOM 3943 N N . LYS B 1 241 ? 95.708 18.776 31.865 1.00 131.92 558 LYS B N 1
ATOM 3944 C CA . LYS B 1 241 ? 94.958 17.610 32.326 1.00 134.63 558 LYS B CA 1
ATOM 3945 C C . LYS B 1 241 ? 95.778 16.714 33.267 1.00 134.66 558 LYS B C 1
ATOM 3946 O O . LYS B 1 241 ? 95.793 15.494 33.115 1.00 139.35 558 LYS B O 1
ATOM 3952 N N . ARG B 1 242 ? 96.462 17.321 34.233 1.00 130.33 559 ARG B N 1
ATOM 3953 C CA . ARG B 1 242 ? 97.263 16.577 35.211 1.00 125.06 559 ARG B CA 1
ATOM 3954 C C . ARG B 1 242 ? 98.191 17.494 36.006 1.00 119.34 559 ARG B C 1
ATOM 3955 O O . ARG B 1 242 ? 98.537 18.583 35.549 1.00 119.22 559 ARG B O 1
ATOM 3963 N N . ALA B 1 243 ? 98.587 17.030 37.193 1.00 113.35 560 ALA B N 1
ATOM 3964 C CA . ALA B 1 243 ? 99.475 17.747 38.121 1.00 105.00 560 ALA B CA 1
ATOM 3965 C C . ALA B 1 243 ? 99.843 19.182 37.748 1.00 102.46 560 ALA B C 1
ATOM 3966 O O . ALA B 1 243 ? 99.402 20.106 38.468 1.00 100.32 560 ALA B O 1
ATOM 3969 N N . SER C 2 1 ? 86.930 -7.874 33.535 1.00 153.98 16 SER C N 1
ATOM 3970 C CA . SER C 2 1 ? 87.990 -7.835 34.580 1.00 153.66 16 SER C CA 1
ATOM 3971 C C . SER C 2 1 ? 88.059 -9.174 35.323 1.00 154.09 16 SER C C 1
ATOM 3972 O O . SER C 2 1 ? 88.923 -10.004 35.038 1.00 154.46 16 SER C O 1
ATOM 3975 N N . HIS C 2 2 ? 87.137 -9.382 36.261 1.00 153.82 17 HIS C N 1
ATOM 3976 C CA . HIS C 2 2 ? 87.092 -10.612 37.052 1.00 152.16 17 HIS C CA 1
ATOM 3977 C C . HIS C 2 2 ? 88.474 -10.876 37.664 1.00 149.63 17 HIS C C 1
ATOM 3978 O O . HIS C 2 2 ? 89.129 -11.874 37.353 1.00 149.71 17 HIS C O 1
ATOM 3985 N N . PRO C 2 3 ? 88.920 -9.973 38.558 1.00 146.45 18 PRO C N 1
ATOM 3986 C CA . PRO C 2 3 ? 90.198 -9.972 39.290 1.00 140.19 18 PRO C CA 1
ATOM 3987 C C . PRO C 2 3 ? 90.683 -11.364 39.677 1.00 132.39 18 PRO C C 1
ATOM 3988 O O . PRO C 2 3 ? 90.254 -11.918 40.687 1.00 130.98 18 PRO C O 1
ATOM 3992 N N . THR C 2 4 ? 91.598 -11.912 38.883 1.00 123.37 19 THR C N 1
ATOM 3993 C CA . THR C 2 4 ? 92.116 -13.252 39.130 1.00 114.79 19 THR C CA 1
ATOM 3994 C C . THR C 2 4 ? 92.835 -13.478 40.466 1.00 105.09 19 THR C C 1
ATOM 3995 O O . THR C 2 4 ? 92.263 -14.084 41.372 1.00 105.24 19 THR C O 1
ATOM 3999 N N . ILE C 2 5 ? 94.0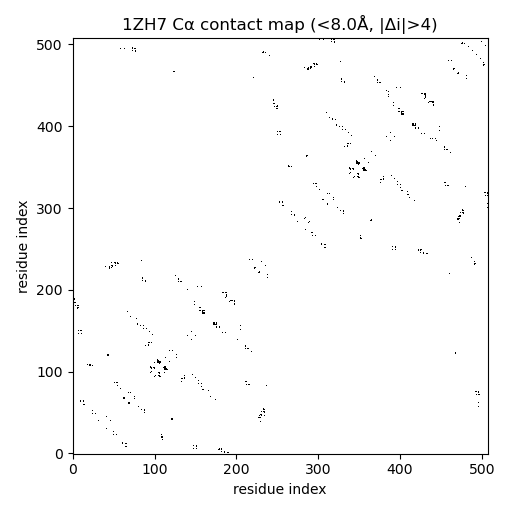75 -13.008 40.599 1.00 94.13 20 ILE C N 1
ATOM 4000 C CA . ILE C 2 5 ? 94.835 -13.200 41.841 1.00 85.42 20 ILE C CA 1
ATOM 4001 C C . ILE C 2 5 ? 94.102 -12.744 43.107 1.00 82.01 20 ILE C C 1
ATOM 4002 O O . ILE C 2 5 ? 94.161 -13.416 44.136 1.00 71.40 20 ILE C O 1
ATOM 4007 N N . LEU C 2 6 ? 93.426 -11.600 43.023 1.00 79.66 21 LEU C N 1
ATOM 4008 C CA . LEU C 2 6 ? 92.669 -11.049 44.146 1.00 73.54 21 LEU C CA 1
ATOM 4009 C C . LEU C 2 6 ? 91.534 -12.010 44.509 1.00 74.34 21 LEU C C 1
ATOM 4010 O O . LEU C 2 6 ? 91.174 -12.167 45.681 1.00 69.74 21 LEU C O 1
ATOM 4015 N N . TYR C 2 7 ? 90.967 -12.651 43.494 1.00 71.83 22 TYR C N 1
ATOM 4016 C CA . TYR C 2 7 ? 89.876 -13.588 43.715 1.00 75.91 22 TYR C CA 1
ATOM 4017 C C . TYR C 2 7 ? 90.400 -14.818 44.462 1.00 76.96 22 TYR C C 1
ATOM 4018 O O . TYR C 2 7 ? 89.780 -15.281 45.424 1.00 77.26 22 TYR C O 1
ATOM 4027 N N . THR C 2 8 ? 91.542 -15.339 44.011 1.00 75.60 23 THR C N 1
ATOM 4028 C CA . THR C 2 8 ? 92.178 -16.513 44.619 1.00 78.54 23 THR C CA 1
ATOM 4029 C C . THR C 2 8 ? 92.501 -16.223 46.078 1.00 76.93 23 THR C C 1
ATOM 4030 O O . THR C 2 8 ? 92.493 -17.115 46.926 1.00 79.46 23 THR C O 1
ATOM 4034 N N . LEU C 2 9 ? 92.789 -14.959 46.349 1.00 73.70 24 LEU C N 1
ATOM 4035 C CA . LEU C 2 9 ? 93.126 -14.503 47.683 1.00 71.80 24 LEU C CA 1
ATOM 4036 C C . LEU C 2 9 ? 91.878 -14.262 48.529 1.00 74.11 24 LEU C C 1
ATOM 4037 O O . LEU C 2 9 ? 91.888 -14.526 49.726 1.00 72.83 24 LEU C O 1
ATOM 4042 N N . LEU C 2 10 ? 90.803 -13.781 47.906 1.00 74.44 25 LEU C N 1
ATOM 4043 C CA . LEU C 2 10 ? 89.574 -13.482 48.637 1.00 79.09 25 LEU C CA 1
ATOM 4044 C C . LEU C 2 10 ? 88.611 -14.631 48.865 1.00 83.70 25 LEU C C 1
ATOM 4045 O O . LEU C 2 10 ? 87.783 -14.577 49.780 1.00 84.76 25 LEU C O 1
ATOM 4050 N N . SER C 2 11 ? 88.696 -15.660 48.032 1.00 88.84 26 SER C N 1
ATOM 4051 C CA . SER C 2 11 ? 87.823 -16.816 48.186 1.00 93.65 26 SER C CA 1
ATOM 4052 C C . SER C 2 11 ? 88.458 -17.864 49.097 1.00 95.35 26 SER C C 1
ATOM 4053 O O . SER C 2 11 ? 87.790 -18.294 50.065 1.00 98.95 26 SER C O 1
ATOM 4057 N N . SER D 2 1 ? 91.054 26.256 34.741 1.00 155.30 16 SER D N 1
ATOM 4058 C CA . SER D 2 1 ? 92.079 26.244 33.657 1.00 154.96 16 SER D CA 1
ATOM 4059 C C . SER D 2 1 ? 92.179 27.615 32.983 1.00 154.86 16 SER D C 1
ATOM 4060 O O . SER D 2 1 ? 93.109 28.380 33.251 1.00 153.81 16 SER D O 1
ATOM 4063 N N . HIS D 2 2 ? 91.215 27.917 32.116 1.00 154.40 17 HIS D N 1
ATOM 4064 C CA . HIS D 2 2 ? 91.184 29.187 31.389 1.00 152.39 17 HIS D CA 1
ATOM 4065 C C . HIS D 2 2 ? 92.563 29.463 30.775 1.00 149.23 17 HIS D C 1
ATOM 4066 O O . HIS D 2 2 ? 93.182 30.496 31.047 1.00 149.74 17 HIS D O 1
ATOM 4073 N N . PRO D 2 3 ? 93.048 28.540 29.924 1.00 144.87 18 PRO D N 1
ATOM 4074 C CA . PRO D 2 3 ? 94.337 28.578 29.217 1.00 138.31 18 PRO D CA 1
ATOM 4075 C C . PRO D 2 3 ? 94.810 29.999 28.925 1.00 130.85 18 PRO D C 1
ATOM 4076 O O . PRO D 2 3 ? 94.368 30.598 27.953 1.00 133.07 18 PRO D O 1
ATOM 4080 N N . THR D 2 4 ? 95.719 30.525 29.739 1.00 120.59 19 THR D N 1
ATOM 4081 C CA . THR D 2 4 ? 96.175 31.898 29.543 1.00 112.56 19 THR D CA 1
ATOM 4082 C C . THR D 2 4 ? 97.098 32.181 28.358 1.00 100.83 19 THR D C 1
ATOM 4083 O O . THR D 2 4 ? 96.842 33.113 27.601 1.00 99.25 19 THR D O 1
ATOM 4087 N N . ILE D 2 5 ? 98.175 31.420 28.194 1.00 87.74 20 ILE D N 1
ATOM 4088 C CA . ILE D 2 5 ? 99.071 31.658 27.062 1.00 77.38 20 ILE D CA 1
ATOM 4089 C C . ILE D 2 5 ? 98.386 31.241 25.764 1.00 73.15 20 ILE D C 1
ATOM 4090 O O . ILE D 2 5 ? 98.539 31.887 24.728 1.00 65.30 20 ILE D O 1
ATOM 4095 N N . LEU D 2 6 ? 97.629 30.152 25.839 1.00 69.18 21 LEU D N 1
ATOM 4096 C CA . LEU D 2 6 ? 96.898 29.625 24.693 1.00 69.51 21 LEU D CA 1
ATOM 4097 C C . LEU D 2 6 ? 95.790 30.604 24.308 1.00 66.74 21 LEU D C 1
ATOM 4098 O O . LEU D 2 6 ? 95.424 30.736 23.136 1.00 62.57 21 LEU D O 1
ATOM 4103 N N . TYR D 2 7 ? 95.257 31.275 25.321 1.00 62.55 22 TYR D N 1
ATOM 4104 C CA . TYR D 2 7 ? 94.188 32.239 25.145 1.00 67.94 22 TYR D CA 1
ATOM 4105 C C . TYR D 2 7 ? 94.692 33.453 24.398 1.00 68.39 22 TYR D C 1
ATOM 4106 O O . TYR D 2 7 ? 94.097 33.869 23.414 1.00 73.18 22 TYR D O 1
ATOM 4115 N N . THR D 2 8 ? 95.789 34.020 24.889 1.00 74.75 23 THR D N 1
ATOM 4116 C CA . THR D 2 8 ? 96.412 35.200 24.290 1.00 73.34 23 THR D CA 1
ATOM 4117 C C . THR D 2 8 ? 96.812 34.936 22.851 1.00 72.78 23 THR D C 1
ATOM 4118 O O . THR D 2 8 ? 96.920 35.859 22.039 1.00 74.89 23 THR D O 1
ATOM 4122 N N . LEU D 2 9 ? 97.039 33.665 22.552 1.00 69.87 24 LEU D N 1
ATOM 4123 C CA . LEU D 2 9 ? 97.443 33.242 21.222 1.00 69.58 24 LEU D CA 1
ATOM 4124 C C . LEU D 2 9 ? 96.247 33.193 20.270 1.00 73.12 24 LEU D C 1
ATOM 4125 O O . LEU D 2 9 ? 96.334 33.631 19.121 1.00 69.24 24 LEU D O 1
ATOM 4130 N N . LEU D 2 10 ? 95.124 32.688 20.770 1.00 73.87 25 LEU D N 1
ATOM 4131 C CA . LEU D 2 10 ? 93.916 32.557 19.974 1.00 73.49 25 LEU D CA 1
ATOM 4132 C C . LEU D 2 10 ? 93.100 33.832 19.882 1.00 81.33 25 LEU D C 1
ATOM 4133 O O . LEU D 2 10 ? 92.411 34.066 18.884 1.00 82.09 25 LEU D O 1
ATOM 4138 N N . SER D 2 11 ? 93.172 34.651 20.925 1.00 86.89 26 SER D N 1
ATOM 4139 C CA . SER D 2 11 ? 92.439 35.909 20.957 1.00 95.56 26 SER D CA 1
ATOM 4140 C C . SER D 2 11 ? 93.249 36.987 20.240 1.00 99.06 26 SER D C 1
ATOM 4141 O O . SER D 2 11 ? 94.344 36.662 19.726 1.00 107.90 26 SER D O 1
#

Sequence (508 aa):
ASIPHLILELLKCEPDEPQVQAKIMAYLQQEQSNRNRQEKLSAFGLLCKMADQTLFSIVEWARSSIFFRELKVDDQMKLLQNCWSELLILDHIYRQVAHGKEGTIFLVTGEHVDYSTIISHTEVAFNNLLSLAQELVVRLRSLQFDQREFVCLKFLVLFSSDVKNLENLQLVEGVQEQVNAALLDYTVCNYPQQTEKFGQLLLRLPEIRAISKQAEDYLYYKHVNGDVPYNNLLIEMLHAKRAASIPHLILELLKCEPDEPQVQAKIMAYLQQEQSNRNRQEKLSAFGLLCKMADQTLFSIVEWARSSIFFRELKVDDQMKLLQNCWSELLILDHIYRQVAHGKEGTIFLVTGEHVDYSTIISHTEVAFNNLLSLAQELVVRLRSLQFDQREFVCLKFLVLFSSDVKNLENLQLVEGVQEQVNAALLDYTVCNYPQQTEKFGQLLLRLPEIRAISKQAEDYLYYKHVNGDVPYNNLLIEMLHAKRASHPTILYTLLSSHPTILYTLLS

InterPro domains:
  IPR000536 Nuclear hormone receptor, ligand-binding domain [PF00104] (354-540)
  IPR000536 Nuclear hormone receptor, ligand-binding domain [PS51843] (319-558)
  IPR000536 Nuclear hormone receptor, ligand-binding domain [SM00430] (366-529)
  IPR001628 Zinc finger, nuclear hormone receptor-type [PF00105] (106-173)
  IPR001628 Zinc finger, nuclear hormone receptor-type [PR00047] (107-123)
  IPR001628 Zinc finger, nuclear hormone receptor-type [PR00047] (123-138)
  IPR001628 Zinc finger, nuclear hormone receptor-type [PR00047] (156-164)
  IPR001628 Zinc finger, nuclear hormone receptor-type [PR00047] (164-172)
  IPR001628 Zinc finger, nuclear hormone receptor-type [PS00031] (107-133)
  IPR001628 Zinc finger, nuclear hormone receptor-type [PS51030] (104-179)
  IPR001628 Zinc finger, nuclear hormone receptor-type [SM00399] (104-175)
  IPR001723 Nuclear hormone receptor [PR00398] (168-178)
  IPR001723 Nuclear hormone receptor [PR00398] (367-388)
  IPR001723 Nuclear hormone receptor [PR00398] (388-404)
  IPR001723 Nuclear hormone receptor [PR00398] (460-475)
  IPR001723 Nuclear hormone receptor [PR00398] (517-534)
  IPR013088 Zinc finger, NHR/GATA-type [G3DSA:3.30.50.10] (97-208)
  IPR016355 Nuclear hormone receptor family 5-like [PIRSF002530] (59-559)
  IPR016355 Nuclear hormone receptor family 5-like [PTHR24086] (82-559)
  IPR035500 Nuclear hormone receptor-like domain superfamily [G3DSA:1.10.565.10] (313-560)

Secondary structure (DSSP, 8-state):
----HHHHHHHHTS--HHHHHHHHHHHHHHHHTTSSSSS---HHHHHHHHHHHHHHHHHHHHHTSTTGGGS-HHHHHHHHHHHHHHHHHHHHHHHHHHH-BTTB-B-TTS-B-THHHHHHSS-HHHHHHHHHHHHHHHHHHHTT--HHHHHHHHHHHHS-TT--S-TTHHHHHHHHHHHHHHHHHHHHHHSTTSTTHHHHHHHHHHHHHHHHHHHHHHHHHHHTTT-S---HHHHHHHTSS--/----HHHHHHHTT---HHHHHHHHHHHHHHHHTTSSSSS---SHHHHHHHHHHHHHHHHHHHHHSTTGGGS-HHHHHHHHHHHHHHHHHHHHHHHHHHT-BTTEEEPTTS-EEEHHHHHHTS-HHHHHHHHHHHHHHHHHHHTT--HHHHHHHHHHHHS-TT-TT-TTHHHHHHHHHHHHHHHHHHHHHH-TTSTTHHHHHHHHHHHHHHHHHHHHHHHHHHHHTT-S---HHHHHHHTTT--/---HHHHHHH-/---HHHHHHH-